Protein AF-0000000086145161 (afdb_homodimer)

pLDDT: mean 95.71, std 7.66, range [30.25, 98.94]

Sequence (770 aa):
MSITPFRPHIDIRSTERLHAKLKDIRVPTNEILPSADKAYGVPHKWASELFNYWQNTYSWPAAEGRINQFEHFTADIEQINLHFVHQKAHHAPGNAKAILLIHGWPGSFYEFSDVIKPLTEGEGQKFHCVVPSLPGFCFSSAPPRKGWTVKDTARVLDELMQRLGYTEYAVQAGDWGAMVARELGATFAGRCKVMHLNWCPGALPEGVQDVTERERWCEERKGIWRTEHVGYAVLMRTRPQSVSWMLEDNPVGLMTFIGEKYEEASNPAVHYTPHWMDHVLTTVCLYFHTRSIGTSALLYYENPRHDQFAAYCGAPENAIKCPFGYTSMQYDTSPNSKRAAGTTGNLVWYKERDDAGHFACLEAPHGIVEDVREVVAKFWSGNSSMSITPFRPHIDIRSTERLHAKLKDIRVPTNEILPSADKAYGVPHKWASELFNYWQNTYSWPAAEGRINQFEHFTADIEQINLHFVHQKAHHAPGNAKAILLIHGWPGSFYEFSDVIKPLTEGEGQKFHCVVPSLPGFCFSSAPPRKGWTVKDTARVLDELMQRLGYTEYAVQAGDWGAMVARELGATFAGRCKVMHLNWCPGALPEGVQDVTERERWCEERKGIWRTEHVGYAVLMRTRPQSVSWMLEDNPVGLMTFIGEKYEEASNPAVHYTPHWMDHVLTTVCLYFHTRSIGTSALLYYENPRHDQFAAYCGAPENAIKCPFGYTSMQYDTSPNSKRAAGTTGNLVWYKERDDAGHFACLEAPHGIVEDVREVVAKFWSGNSS

Secondary structure (DSSP, 8-state):
--EEEE-----HHHHHHHHHHHHH-----S-SSTT-TTTTSS-HHHHHHHHHHHHHT--HHHHHHHHTTS-EEEEEETTEEEEEEEE---S-SS-PEEEEEE--SS--GGGGTTTHHHHHHSSSS-EEEEEEPPTTSTTSPPPSSTT--HHHHHHHHHHHHHHTT-SSEEEEE-HHHHHHHHHHHHH-TTTEEEEEES-----PPTT-----HHHHHHHHHHHHHHHHS-HHHHHHHH-HHHHHHHHTT-HHHHHHHHHHHHHHTS-GGGTTSHHHHHHHHHHHHHHHHHT-HHHHTHHHHHS--GGGHHHHHHSGGG-EEEEEEEEEEEESSS---HHHHHTTEEEEEEEEEEEEES-HHHH-HHHHHHHHHHHHHHH------/--EEEE-----HHHHHHHHHHHHH-----S-SSTT-TTTTSS-HHHHHHHHHHHHHT--HHHHHHHHTTS-EEEEEETTEEEEEEEE---S-SS-PEEEEEE--SS--GGGGTTTHHHHHHSSSS-EEEEEEPPTTSTTSPPPSSTT--HHHHHHHHHHHHHHTT-SSEEEEE-HHHHHHHHHHHHH-TTTEEEEEES-----PPTT-----HHHHHHHHHHHHHHHHS-HHHHHHHH-HHHHHHHHTT-HHHHHHHHHHHHHHTS-GGGTTSHHHHHHHHHHHHHHHHHT-HHHHTHHHHHS--GGGHHHHHHSGGG-EEEEEEEEEEEESSS---HHHHHTTEEEEEEEEEEEEES-HHHH-HHHHHHHHHHHHHHH------

Organism: NCBI:txid717836

Structure (mmCIF, N/CA/C/O backbone):
data_AF-0000000086145161-model_v1
#
loop_
_entity.id
_entity.type
_entity.pdbx_description
1 polymer 'Epoxide hydrolase N-terminal domain-containing protein'
#
loop_
_atom_site.group_PDB
_atom_site.id
_atom_site.type_symbol
_atom_site.label_atom_id
_atom_site.label_alt_id
_atom_site.label_comp_id
_atom_site.label_asym_id
_atom_site.label_entity_id
_atom_site.label_seq_id
_atom_site.pdbx_PDB_ins_code
_atom_site.Cartn_x
_atom_site.Cartn_y
_atom_site.Cartn_z
_atom_site.occupancy
_atom_site.B_iso_or_equiv
_atom_site.auth_seq_id
_atom_site.auth_comp_id
_atom_site.auth_asym_id
_atom_site.auth_atom_id
_atom_site.pdbx_PDB_model_num
ATOM 1 N N . MET A 1 1 ? 2.93 32.5 -12.664 1 66.31 1 MET A N 1
ATOM 2 C CA . MET A 1 1 ? 2.311 31.5 -11.805 1 66.31 1 MET A CA 1
ATOM 3 C C . MET A 1 1 ? 1.014 32.031 -11.195 1 66.31 1 MET A C 1
ATOM 5 O O . MET A 1 1 ? 0.971 33.156 -10.688 1 66.31 1 MET A O 1
ATOM 9 N N . SER A 1 2 ? -0.064 31.422 -11.555 1 86.94 2 SER A N 1
ATOM 10 C CA . SER A 1 2 ? -1.343 31.875 -11.016 1 86.94 2 SER A CA 1
ATOM 11 C C . SER A 1 2 ? -1.68 31.156 -9.711 1 86.94 2 SER A C 1
ATOM 13 O O . SER A 1 2 ? -1.503 29.953 -9.602 1 86.94 2 SER A O 1
ATOM 15 N N . ILE A 1 3 ? -1.778 31.859 -8.602 1 94.56 3 ILE A N 1
ATOM 16 C CA . ILE A 1 3 ? -2.299 31.406 -7.32 1 94.56 3 ILE A CA 1
ATOM 17 C C . ILE A 1 3 ? -3.799 31.672 -7.246 1 94.56 3 ILE A C 1
ATOM 19 O O . ILE A 1 3 ? -4.238 32.812 -7.426 1 94.56 3 ILE A O 1
ATOM 23 N N . THR A 1 4 ? -4.484 30.609 -7.043 1 96.81 4 THR A N 1
ATOM 24 C CA . THR A 1 4 ? -5.938 30.719 -7.074 1 96.81 4 THR A CA 1
ATOM 25 C C . THR A 1 4 ? -6.547 30.203 -5.77 1 96.81 4 THR A C 1
ATOM 27 O O . THR A 1 4 ? -6.18 29.141 -5.281 1 96.81 4 THR A O 1
ATOM 30 N N . PRO A 1 5 ? -7.473 31.062 -5.145 1 97.62 5 PRO A N 1
ATOM 31 C CA . PRO A 1 5 ? -8.18 30.516 -3.982 1 97.62 5 PRO A CA 1
ATOM 32 C C . PRO A 1 5 ? -8.883 29.203 -4.277 1 97.62 5 PRO A C 1
ATOM 34 O O . PRO A 1 5 ? -9.391 29 -5.383 1 97.62 5 PRO A O 1
ATOM 37 N N . PHE A 1 6 ? -8.852 28.297 -3.35 1 97.81 6 PHE A N 1
ATOM 38 C CA . PHE A 1 6 ? -9.414 26.953 -3.451 1 97.81 6 PHE A CA 1
ATOM 39 C C . PHE A 1 6 ? -10.258 26.625 -2.227 1 97.81 6 PHE A C 1
ATOM 41 O O . PHE A 1 6 ? -9.883 26.953 -1.1 1 97.81 6 PHE A O 1
ATOM 48 N N . ARG A 1 7 ? -11.438 26.125 -2.406 1 97.56 7 ARG A N 1
ATOM 49 C CA . ARG A 1 7 ? -12.273 25.672 -1.301 1 97.56 7 ARG A CA 1
ATOM 50 C C . ARG A 1 7 ? -12.531 24.172 -1.399 1 97.56 7 ARG A C 1
ATOM 52 O O . ARG A 1 7 ? -13.32 23.719 -2.236 1 97.56 7 ARG A O 1
ATOM 59 N N . PRO A 1 8 ? -11.852 23.375 -0.554 1 97.56 8 PRO A N 1
ATOM 60 C CA . PRO A 1 8 ? -12.148 21.938 -0.52 1 97.56 8 PRO A CA 1
ATOM 61 C C . PRO A 1 8 ? -13.633 21.641 -0.317 1 97.56 8 PRO A C 1
ATOM 63 O O . PRO A 1 8 ? -14.258 22.188 0.589 1 97.56 8 PRO A O 1
ATOM 66 N N . HIS A 1 9 ? -14.188 20.844 -1.168 1 97.62 9 HIS A N 1
ATOM 67 C CA . HIS A 1 9 ? -15.594 20.453 -1.11 1 97.62 9 HIS A CA 1
ATOM 68 C C . HIS A 1 9 ? -15.805 19.062 -1.7 1 97.62 9 HIS A C 1
ATOM 70 O O . HIS A 1 9 ? -15.32 18.766 -2.795 1 97.62 9 HIS A O 1
ATOM 76 N N . ILE A 1 10 ? -16.453 18.234 -0.963 1 97.5 10 ILE A N 1
ATOM 77 C CA . ILE A 1 10 ? -16.844 16.906 -1.423 1 97.5 10 ILE A CA 1
ATOM 78 C C . ILE A 1 10 ? -18.359 16.844 -1.59 1 97.5 10 ILE A C 1
ATOM 80 O O . ILE A 1 10 ? -19.109 17.172 -0.667 1 97.5 10 ILE A O 1
ATOM 84 N N . ASP A 1 11 ? -18.75 16.375 -2.752 1 95.94 11 ASP A N 1
ATOM 85 C CA . ASP A 1 11 ? -20.172 16.219 -3.031 1 95.94 11 ASP A CA 1
ATOM 86 C C . ASP A 1 11 ? -20.828 15.266 -2.039 1 95.94 11 ASP A C 1
ATOM 88 O O . ASP A 1 11 ? -20.25 14.227 -1.703 1 95.94 11 ASP A O 1
ATOM 92 N N . ILE A 1 12 ? -22.047 15.602 -1.555 1 94.38 12 ILE A N 1
ATOM 93 C CA . ILE A 1 12 ? -22.781 14.812 -0.577 1 94.38 12 ILE A CA 1
ATOM 94 C C . ILE A 1 12 ? -23.016 13.398 -1.122 1 94.38 12 ILE A C 1
ATOM 96 O O . ILE A 1 12 ? -23.062 12.43 -0.36 1 94.38 12 ILE A O 1
ATOM 100 N N . ARG A 1 13 ? -23.234 13.297 -2.404 1 95.19 13 ARG A N 1
ATOM 101 C CA . ARG A 1 13 ? -23.469 11.984 -2.998 1 95.19 13 ARG A CA 1
ATOM 102 C C . ARG A 1 13 ? -22.25 11.07 -2.818 1 95.19 13 ARG A C 1
ATOM 104 O O . ARG A 1 13 ? -22.391 9.852 -2.705 1 95.19 13 ARG A O 1
ATOM 111 N N . SER A 1 14 ? -21 11.617 -2.887 1 94.94 14 SER A N 1
ATOM 112 C CA . SER A 1 14 ? -19.781 10.852 -2.643 1 94.94 14 SER A CA 1
ATOM 113 C C . SER A 1 14 ? -19.719 10.375 -1.195 1 94.94 14 SER A C 1
ATOM 115 O O . SER A 1 14 ? -19.328 9.234 -0.93 1 94.94 14 SER A O 1
ATOM 117 N N . THR A 1 15 ? -20.141 11.227 -0.275 1 96 15 THR A N 1
ATOM 118 C CA . THR A 1 15 ? -20.156 10.852 1.134 1 96 15 THR A CA 1
ATOM 119 C C . THR A 1 15 ? -21.219 9.789 1.404 1 96 15 THR A C 1
ATOM 121 O O . THR A 1 15 ? -20.984 8.867 2.189 1 96 15 THR A O 1
ATOM 124 N N . GLU A 1 16 ? -22.328 9.922 0.753 1 95.81 16 GLU A N 1
ATOM 125 C CA . GLU A 1 16 ? -23.375 8.922 0.892 1 95.81 16 GLU A CA 1
ATOM 126 C C . GLU A 1 16 ? -22.938 7.566 0.345 1 95.81 16 GLU A C 1
ATOM 128 O O . GLU A 1 16 ? -23.219 6.523 0.937 1 95.81 16 GLU A O 1
ATOM 133 N N . ARG A 1 17 ? -22.25 7.613 -0.678 1 95.94 17 ARG A N 1
ATOM 134 C CA . ARG A 1 17 ? -21.719 6.387 -1.255 1 95.94 17 ARG A CA 1
ATOM 135 C C . ARG A 1 17 ? -20.703 5.734 -0.316 1 95.94 17 ARG A C 1
ATOM 137 O O . ARG A 1 17 ? -20.703 4.516 -0.147 1 95.94 17 ARG A O 1
ATOM 144 N N . LEU A 1 18 ? -19.859 6.562 0.207 1 97.44 18 LEU A N 1
ATOM 145 C CA . LEU A 1 18 ? -18.906 6.062 1.196 1 97.44 18 LEU A CA 1
ATOM 146 C C . LEU A 1 18 ? -19.625 5.367 2.344 1 97.44 18 LEU A C 1
ATOM 148 O O . LEU A 1 18 ? -19.266 4.258 2.734 1 97.44 18 LEU A O 1
ATOM 152 N N . HIS A 1 19 ? -20.703 5.934 2.828 1 96.69 19 HIS A N 1
ATOM 153 C CA . HIS A 1 19 ? -21.453 5.355 3.93 1 96.69 19 HIS A CA 1
ATOM 154 C C . HIS A 1 19 ? -22.141 4.062 3.504 1 96.69 19 HIS A C 1
ATOM 156 O O . HIS A 1 19 ? -22.219 3.109 4.285 1 96.69 19 HIS A O 1
ATOM 162 N N . ALA A 1 20 ? -22.656 4.055 2.346 1 96.56 20 ALA A N 1
ATOM 163 C CA . ALA A 1 20 ? -23.281 2.838 1.832 1 96.56 20 ALA A CA 1
ATOM 164 C C . ALA A 1 20 ? -22.266 1.697 1.75 1 96.56 20 ALA A C 1
ATOM 166 O O . ALA A 1 20 ? -22.594 0.552 2.078 1 96.56 20 ALA A O 1
ATOM 167 N N . LYS A 1 21 ? -21.062 2.006 1.347 1 97.31 21 LYS A N 1
ATOM 168 C CA . LYS A 1 21 ? -20.016 0.999 1.273 1 97.31 21 LYS A CA 1
ATOM 169 C C . LYS A 1 21 ? -19.641 0.486 2.662 1 97.31 21 LYS A C 1
ATOM 171 O O . LYS A 1 21 ? -19.438 -0.714 2.854 1 97.31 21 LYS A O 1
ATOM 176 N N . LEU A 1 22 ? -19.594 1.382 3.637 1 97.94 22 LEU A N 1
ATOM 177 C CA . LEU A 1 22 ? -19.266 0.988 5.004 1 97.94 22 LEU A CA 1
ATOM 178 C C . LEU A 1 22 ? -20.359 0.089 5.586 1 97.94 22 LEU A C 1
ATOM 180 O O . LEU A 1 22 ? -20.062 -0.828 6.355 1 97.94 22 LEU A O 1
ATOM 184 N N . LYS A 1 23 ? -21.547 0.318 5.172 1 96.19 23 LYS A N 1
ATOM 185 C CA . LYS A 1 23 ? -22.656 -0.485 5.676 1 96.19 23 LYS A CA 1
ATOM 186 C C . LYS A 1 23 ? -22.672 -1.871 5.039 1 96.19 23 LYS A C 1
ATOM 188 O O . LYS A 1 23 ? -23.062 -2.852 5.68 1 96.19 23 LYS A O 1
ATOM 193 N N . ASP A 1 24 ? -22.203 -1.903 3.895 1 95.56 24 ASP A N 1
ATOM 194 C CA . ASP A 1 24 ? -22.297 -3.141 3.125 1 95.56 24 ASP A CA 1
ATOM 195 C C . ASP A 1 24 ? -21.125 -4.062 3.424 1 95.56 24 ASP A C 1
ATOM 197 O O . ASP A 1 24 ? -21.25 -5.289 3.354 1 95.56 24 ASP A O 1
ATOM 201 N N . ILE A 1 25 ? -20.016 -3.562 3.77 1 97.12 25 ILE A N 1
ATOM 202 C CA . ILE A 1 25 ? -18.781 -4.34 3.822 1 97.12 25 ILE A CA 1
ATOM 203 C C . ILE A 1 25 ? -18.844 -5.332 4.984 1 97.12 25 ILE A C 1
ATOM 205 O O . ILE A 1 25 ? -19.344 -5 6.062 1 97.12 25 ILE A O 1
ATOM 209 N N . ARG A 1 26 ? -18.344 -6.535 4.75 1 96.62 26 ARG A N 1
ATOM 210 C CA . ARG A 1 26 ? -18.125 -7.539 5.789 1 96.62 26 ARG A CA 1
ATOM 211 C C . ARG A 1 26 ? -16.688 -7.523 6.27 1 96.62 26 ARG A C 1
ATOM 213 O O . ARG A 1 26 ? -15.773 -7.914 5.535 1 96.62 26 ARG A O 1
ATOM 220 N N . VAL A 1 27 ? -16.5 -7.094 7.488 1 96.75 27 VAL A N 1
ATOM 221 C CA . VAL A 1 27 ? -15.156 -7 8.039 1 96.75 27 VAL A CA 1
ATOM 222 C C . VAL A 1 27 ? -14.836 -8.266 8.828 1 96.75 27 VAL A C 1
ATOM 224 O O . VAL A 1 27 ? -15.742 -9 9.234 1 96.75 27 VAL A O 1
ATOM 227 N N . PRO A 1 28 ? -13.484 -8.594 8.984 1 95.25 28 PRO A N 1
ATOM 228 C CA . PRO A 1 28 ? -13.125 -9.711 9.859 1 95.25 28 PRO A CA 1
ATOM 229 C C . PRO A 1 28 ? -13.719 -9.578 11.258 1 95.25 28 PRO A C 1
ATOM 231 O O . PRO A 1 28 ? -13.766 -8.484 11.812 1 95.25 28 PRO A O 1
ATOM 234 N N . THR A 1 29 ? -14.141 -10.719 11.781 1 92.62 29 THR A N 1
ATOM 235 C CA . THR A 1 29 ? -14.82 -10.672 13.07 1 92.62 29 THR A CA 1
ATOM 236 C C . THR A 1 29 ? -13.898 -11.141 14.195 1 92.62 29 THR A C 1
ATOM 238 O O . THR A 1 29 ? -14.211 -10.969 15.375 1 92.62 29 THR A O 1
ATOM 241 N N . ASN A 1 30 ? -12.805 -11.727 13.836 1 91.5 30 ASN A N 1
ATOM 242 C CA . ASN A 1 30 ? -11.844 -12.242 14.797 1 91.5 30 ASN A CA 1
ATOM 243 C C . ASN A 1 30 ? -10.406 -12.117 14.289 1 91.5 30 ASN A C 1
ATOM 245 O O . ASN A 1 30 ? -10.188 -11.828 13.109 1 91.5 30 ASN A O 1
ATOM 249 N N . GLU A 1 31 ? -9.508 -12.211 15.289 1 93.25 31 GLU A N 1
ATOM 250 C CA . GLU A 1 31 ? -8.109 -12.391 14.898 1 93.25 31 GLU A CA 1
ATOM 251 C C . GLU A 1 31 ? -7.934 -13.617 14.008 1 93.25 31 GLU A C 1
ATOM 253 O O . GLU A 1 31 ? -8.664 -14.594 14.141 1 93.25 31 GLU A O 1
ATOM 258 N N . ILE A 1 32 ? -6.988 -13.547 13.055 1 91.5 32 ILE A N 1
ATOM 259 C CA . ILE A 1 32 ? -6.711 -14.688 12.18 1 91.5 32 ILE A CA 1
ATOM 260 C C . ILE A 1 32 ? -6.367 -15.914 13.023 1 91.5 32 ILE A C 1
ATOM 262 O O . ILE A 1 32 ? -6.812 -17.031 12.719 1 91.5 32 ILE A O 1
ATOM 266 N N . LEU A 1 33 ? -5.473 -15.727 14.047 1 90.19 33 LEU A N 1
ATOM 267 C CA . LEU A 1 33 ? -5.172 -16.703 15.086 1 90.19 33 LEU A CA 1
ATOM 268 C C . LEU A 1 33 ? -5.336 -16.094 16.469 1 90.19 33 LEU A C 1
ATOM 270 O O . LEU A 1 33 ? -4.992 -14.922 16.688 1 90.19 33 LEU A O 1
ATOM 274 N N . PRO A 1 34 ? -5.859 -16.812 17.391 1 81.69 34 PRO A N 1
ATOM 275 C CA . PRO A 1 34 ? -6.113 -16.281 18.734 1 81.69 34 PRO A CA 1
ATOM 276 C C . PRO A 1 34 ? -4.863 -15.68 19.375 1 81.69 34 PRO A C 1
ATOM 278 O O . PRO A 1 34 ? -4.961 -14.711 20.141 1 81.69 34 PRO A O 1
ATOM 281 N N . SER A 1 35 ? -3.682 -16.188 19.062 1 76.19 35 SER A N 1
ATOM 282 C CA . SER A 1 35 ? -2.445 -15.727 19.688 1 76.19 35 SER A CA 1
ATOM 283 C C . SER A 1 35 ? -1.814 -14.586 18.891 1 76.19 35 SER A C 1
ATOM 285 O O . SER A 1 35 ? -0.712 -14.133 19.219 1 76.19 35 SER A O 1
ATOM 287 N N . ALA A 1 36 ? -2.369 -14.039 17.781 1 75.31 36 ALA A N 1
ATOM 288 C CA . ALA A 1 36 ? -1.767 -13.125 16.812 1 75.31 36 ALA A CA 1
ATOM 289 C C . ALA A 1 36 ? -1.536 -11.742 17.422 1 75.31 36 ALA A C 1
ATOM 291 O O . ALA A 1 36 ? -0.517 -11.102 17.172 1 75.31 36 ALA A O 1
ATOM 292 N N . ASP A 1 37 ? -2.137 -11.336 18.406 1 72.69 37 ASP A N 1
ATOM 293 C CA . ASP A 1 37 ? -2.061 -9.984 18.953 1 72.69 37 ASP A CA 1
ATOM 294 C C . ASP A 1 37 ? -1.531 -9 17.906 1 72.69 37 ASP A C 1
ATOM 296 O O . ASP A 1 37 ? -2.078 -8.891 16.812 1 72.69 37 ASP A O 1
ATOM 300 N N . LYS A 1 38 ? -0.428 -8.195 18.078 1 83.25 38 LYS A N 1
ATOM 301 C CA . LYS A 1 38 ? 0.096 -7.176 17.172 1 83.25 38 LYS A CA 1
ATOM 302 C C . LYS A 1 38 ? 1.062 -7.785 16.156 1 83.25 38 LYS A C 1
ATOM 304 O O . LYS A 1 38 ? 1.453 -7.125 15.188 1 83.25 38 LYS A O 1
ATOM 309 N N . ALA A 1 39 ? 1.251 -9.031 16.25 1 86.12 39 ALA A N 1
ATOM 310 C CA . ALA A 1 39 ? 2.279 -9.664 15.43 1 86.12 39 ALA A CA 1
ATOM 311 C C . ALA A 1 39 ? 1.821 -9.781 13.984 1 86.12 39 ALA A C 1
ATOM 313 O O . ALA A 1 39 ? 2.623 -9.641 13.055 1 86.12 39 ALA A O 1
ATOM 314 N N . TYR A 1 40 ? 0.536 -9.945 13.695 1 91.94 40 TYR A N 1
ATOM 315 C CA . TYR A 1 40 ? 0.04 -10.234 12.352 1 91.94 40 TYR A CA 1
ATOM 316 C C . TYR A 1 40 ? -0.473 -8.969 11.68 1 91.94 40 TYR A C 1
ATOM 318 O O . TYR A 1 40 ? -1.058 -9.031 10.594 1 91.94 40 TYR A O 1
ATOM 326 N N . GLY A 1 41 ? -0.246 -7.797 12.219 1 93.5 41 GLY A N 1
ATOM 327 C CA . GLY A 1 41 ? -0.757 -6.551 11.672 1 93.5 41 GLY A CA 1
ATOM 328 C C . GLY A 1 41 ? -1.721 -5.84 12.609 1 93.5 41 GLY A C 1
ATOM 329 O O . GLY A 1 41 ? -1.547 -5.871 13.828 1 93.5 41 GLY A O 1
ATOM 330 N N . VAL A 1 42 ? -2.732 -5.172 12.109 1 93.44 42 VAL A N 1
ATOM 331 C CA . VAL A 1 42 ? -3.65 -4.387 12.93 1 93.44 42 VAL A CA 1
ATOM 332 C C . VAL A 1 42 ? -4.391 -5.305 13.898 1 93.44 42 VAL A C 1
ATOM 334 O O . VAL A 1 42 ? -4.945 -6.328 13.492 1 93.44 42 VAL A O 1
ATOM 337 N N . PRO A 1 43 ? -4.379 -4.891 15.156 1 92.88 43 PRO A N 1
ATOM 338 C CA . PRO A 1 43 ? -5.23 -5.648 16.078 1 92.88 43 PRO A CA 1
ATOM 339 C C . PRO A 1 43 ? -6.711 -5.562 15.719 1 92.88 43 PRO A C 1
ATOM 341 O O . PRO A 1 43 ? -7.191 -4.496 15.312 1 92.88 43 PRO A O 1
ATOM 344 N N . HIS A 1 44 ? -7.332 -6.688 15.867 1 94 44 HIS A N 1
ATOM 345 C CA . HIS A 1 44 ? -8.758 -6.711 15.555 1 94 44 HIS A CA 1
ATOM 346 C C . HIS A 1 44 ? -9.523 -5.695 16.391 1 94 44 HIS A C 1
ATOM 348 O O . HIS A 1 44 ? -10.43 -5.031 15.883 1 94 44 HIS A O 1
ATOM 354 N N . LYS A 1 45 ? -9.203 -5.562 17.609 1 94 45 LYS A N 1
ATOM 355 C CA . LYS A 1 45 ? -9.891 -4.613 18.469 1 94 45 LYS A CA 1
ATOM 356 C C . LYS A 1 45 ? -9.766 -3.188 17.938 1 94 45 LYS A C 1
ATOM 358 O O . LYS A 1 45 ? -10.758 -2.465 17.844 1 94 45 LYS A O 1
ATOM 363 N N . TRP A 1 46 ? -8.57 -2.814 17.625 1 94.94 46 TRP A N 1
ATOM 364 C CA . TRP A 1 46 ? -8.344 -1.454 17.156 1 94.94 46 TRP A CA 1
ATOM 365 C C . TRP A 1 46 ? -9.109 -1.201 15.859 1 94.94 46 TRP A C 1
ATOM 367 O O . TRP A 1 46 ? -9.812 -0.196 15.727 1 94.94 46 TRP A O 1
ATOM 377 N N . ALA A 1 47 ? -8.977 -2.061 14.891 1 96.94 47 ALA A N 1
ATOM 378 C CA . ALA A 1 47 ? -9.641 -1.892 13.602 1 96.94 47 ALA A CA 1
ATOM 379 C C . ALA A 1 47 ? -11.156 -1.861 13.766 1 96.94 47 ALA A C 1
ATOM 381 O O . ALA A 1 47 ? -11.844 -1.054 13.133 1 96.94 47 ALA A O 1
ATOM 382 N N . SER A 1 48 ? -11.688 -2.715 14.664 1 97.25 48 SER A N 1
ATOM 383 C CA . SER A 1 48 ? -13.125 -2.766 14.898 1 97.25 48 SER A CA 1
ATOM 384 C C . SER A 1 48 ? -13.625 -1.479 15.547 1 97.25 48 SER A C 1
ATOM 386 O O . SER A 1 48 ? -14.688 -0.968 15.188 1 97.25 48 SER A O 1
ATOM 388 N N . GLU A 1 49 ? -12.875 -1.009 16.438 1 97.88 49 GLU A N 1
ATOM 389 C CA . GLU A 1 49 ? -13.266 0.226 17.109 1 97.88 49 GLU A CA 1
ATOM 390 C C . GLU A 1 49 ? -13.25 1.409 16.141 1 97.88 49 GLU A C 1
ATOM 392 O O . GLU A 1 49 ? -14.164 2.238 16.156 1 97.88 49 GLU A O 1
ATOM 397 N N . LEU A 1 50 ? -12.203 1.539 15.391 1 98.62 50 LEU A N 1
ATOM 398 C CA . LEU A 1 50 ? -12.133 2.621 14.414 1 98.62 50 LEU A CA 1
ATOM 399 C C . LEU A 1 50 ? -13.258 2.5 13.391 1 98.62 50 LEU A C 1
ATOM 401 O O . LEU A 1 50 ? -13.875 3.5 13.016 1 98.62 50 LEU A O 1
ATOM 405 N N . PHE A 1 51 ? -13.57 1.273 12.945 1 98.69 51 PHE A N 1
ATOM 406 C CA . PHE A 1 51 ? -14.641 1.014 11.992 1 98.69 51 PHE A CA 1
ATOM 407 C C . PHE A 1 51 ? -15.992 1.4 12.578 1 98.69 51 PHE A C 1
ATOM 409 O O . PHE A 1 51 ? -16.797 2.07 11.922 1 98.69 51 PHE A O 1
ATOM 416 N N . ASN A 1 52 ? -16.234 0.988 13.719 1 98.25 52 ASN A N 1
ATOM 417 C CA . ASN A 1 52 ? -17.484 1.337 14.391 1 98.25 52 ASN A CA 1
ATOM 418 C C . ASN A 1 52 ? -17.609 2.846 14.586 1 98.25 52 ASN A C 1
ATOM 420 O O . ASN A 1 52 ? -18.688 3.412 14.391 1 98.25 52 ASN A O 1
ATOM 424 N N . TYR A 1 53 ? -16.516 3.482 15.008 1 98.69 53 TYR A N 1
ATOM 425 C CA . TYR A 1 53 ? -16.484 4.934 15.148 1 98.69 53 TYR A CA 1
ATOM 426 C C . TYR A 1 53 ? -16.797 5.617 13.82 1 98.69 53 TYR A C 1
ATOM 428 O O . TYR A 1 53 ? -17.531 6.605 13.781 1 98.69 53 TYR A O 1
ATOM 436 N N . TRP A 1 54 ? -16.234 5.113 12.766 1 98.75 54 TRP A N 1
ATOM 437 C CA . TRP A 1 54 ? -16.484 5.668 11.43 1 98.75 54 TRP A CA 1
ATOM 438 C C . TRP A 1 54 ? -17.969 5.605 11.078 1 98.75 54 TRP A C 1
ATOM 440 O O . TRP A 1 54 ? -18.531 6.594 10.609 1 98.75 54 TRP A O 1
ATOM 450 N N . GLN A 1 55 ? -18.625 4.555 11.398 1 97.5 55 GLN A N 1
ATOM 451 C CA . GLN A 1 55 ? -20.016 4.316 11 1 97.5 55 GLN A CA 1
ATOM 452 C C . GLN A 1 55 ? -20.984 5.113 11.867 1 97.5 55 GLN A C 1
ATOM 454 O O . GLN A 1 55 ? -22.031 5.543 11.391 1 97.5 55 GLN A O 1
ATOM 459 N N . ASN A 1 56 ? -20.562 5.363 13.039 1 97.38 56 ASN A N 1
ATOM 460 C CA . ASN A 1 56 ? -21.609 5.781 13.969 1 97.38 56 ASN A CA 1
ATOM 461 C C . ASN A 1 56 ? -21.328 7.168 14.539 1 97.38 56 ASN A C 1
ATOM 463 O O . ASN A 1 56 ? -22.219 7.805 15.102 1 97.38 56 ASN A O 1
ATOM 467 N N . THR A 1 57 ? -20.141 7.605 14.484 1 98.38 57 THR A N 1
ATOM 468 C CA . THR A 1 57 ? -19.812 8.82 15.219 1 98.38 57 THR A CA 1
ATOM 469 C C . THR A 1 57 ? -19.141 9.844 14.305 1 98.38 57 THR A C 1
ATOM 471 O O . THR A 1 57 ? -19.5 11.023 14.32 1 98.38 57 THR A O 1
ATOM 474 N N . TYR A 1 58 ? -18.266 9.406 13.531 1 98.5 58 TYR A N 1
ATOM 475 C CA . TYR A 1 58 ? -17.5 10.281 12.648 1 98.5 58 TYR A CA 1
ATOM 476 C C . TYR A 1 58 ? -18.422 11.008 11.68 1 98.5 58 TYR A C 1
ATOM 478 O O . TYR A 1 58 ? -19.375 10.414 11.156 1 98.5 58 TYR A O 1
ATOM 486 N N . SER A 1 59 ? -18.047 12.289 11.383 1 97.56 59 SER A N 1
ATOM 487 C CA . SER A 1 59 ? -18.797 13.133 10.461 1 97.56 59 SER A CA 1
ATOM 488 C C . SER A 1 59 ? -17.875 13.828 9.469 1 97.56 59 SER A C 1
ATOM 490 O O . SER A 1 59 ? -17.094 14.703 9.844 1 97.56 59 SER A O 1
ATOM 492 N N . TRP A 1 60 ? -18.094 13.516 8.148 1 97.88 60 TRP A N 1
ATOM 493 C CA . TRP A 1 60 ? -17.312 14.219 7.133 1 97.88 60 TRP A CA 1
ATOM 494 C C . TRP A 1 60 ? -17.688 15.695 7.086 1 97.88 60 TRP A C 1
ATOM 496 O O . TRP A 1 60 ? -16.812 16.562 7.02 1 97.88 60 TRP A O 1
ATOM 506 N N . PRO A 1 61 ? -18.953 16.016 7.23 1 97 61 PRO A N 1
ATOM 507 C CA . PRO A 1 61 ? -19.281 17.438 7.219 1 97 61 PRO A CA 1
ATOM 508 C C . PRO A 1 61 ? -18.562 18.219 8.328 1 97 61 PRO A C 1
ATOM 510 O O . PRO A 1 61 ? -18.094 19.328 8.094 1 97 61 PRO A O 1
ATOM 513 N N . ALA A 1 62 ? -18.453 17.641 9.398 1 97.94 62 ALA A N 1
ATOM 514 C CA . ALA A 1 62 ? -17.719 18.297 10.469 1 97.94 62 ALA A CA 1
ATOM 515 C C . ALA A 1 62 ? -16.234 18.438 10.117 1 97.94 62 ALA A C 1
ATOM 517 O O . ALA A 1 62 ? -15.633 19.484 10.344 1 97.94 62 ALA A O 1
ATOM 518 N N . ALA A 1 63 ? -15.703 17.375 9.57 1 98.31 63 ALA A N 1
ATOM 519 C CA . ALA A 1 63 ? -14.305 17.406 9.148 1 98.31 63 ALA A CA 1
ATOM 520 C C . ALA A 1 63 ? -14.086 18.453 8.055 1 98.31 63 ALA A C 1
ATOM 522 O O . ALA A 1 63 ? -13.109 19.188 8.086 1 98.31 63 ALA A O 1
ATOM 523 N N . GLU A 1 64 ? -14.961 18.5 7.137 1 98.06 64 GLU A N 1
ATOM 524 C CA . GLU A 1 64 ? -14.883 19.484 6.066 1 98.06 64 GLU A CA 1
ATOM 525 C C . GLU A 1 64 ? -14.938 20.906 6.629 1 98.06 64 GLU A C 1
ATOM 527 O O . GLU A 1 64 ? -14.227 21.797 6.148 1 98.06 64 GLU A O 1
ATOM 532 N N . GLY A 1 65 ? -15.812 21.047 7.621 1 97.94 65 GLY A N 1
ATOM 533 C CA . GLY A 1 65 ? -15.844 22.344 8.297 1 97.94 65 GLY A CA 1
ATOM 534 C C . GLY A 1 65 ? -14.516 22.703 8.93 1 97.94 65 GLY A C 1
ATOM 535 O O . GLY A 1 65 ? -14.062 23.844 8.812 1 97.94 65 GLY A O 1
ATOM 536 N N . ARG A 1 66 ? -13.898 21.797 9.5 1 97.81 66 ARG A N 1
ATOM 537 C CA . ARG A 1 66 ? -12.602 22.047 10.117 1 97.81 66 ARG A CA 1
ATOM 538 C C . ARG A 1 66 ? -11.539 22.344 9.062 1 97.81 66 ARG A C 1
ATOM 540 O O . ARG A 1 66 ? -10.711 23.234 9.25 1 97.81 66 ARG A O 1
ATOM 547 N N . ILE A 1 67 ? -11.516 21.672 8.016 1 98.69 67 ILE A N 1
ATOM 548 C CA . ILE A 1 67 ? -10.578 21.875 6.918 1 98.69 67 ILE A CA 1
ATOM 549 C C . ILE A 1 67 ? -10.742 23.281 6.359 1 98.69 67 ILE A C 1
ATOM 551 O O . ILE A 1 67 ? -9.758 23.984 6.113 1 98.69 67 ILE A O 1
ATOM 555 N N . ASN A 1 68 ? -12.023 23.703 6.312 1 98.06 68 ASN A N 1
ATOM 556 C CA . ASN A 1 68 ? -12.336 24.969 5.645 1 98.06 68 ASN A CA 1
ATOM 557 C C . ASN A 1 68 ? -12.156 26.156 6.578 1 98.06 68 ASN A C 1
ATOM 559 O O . ASN A 1 68 ? -12.414 27.297 6.188 1 98.06 68 ASN A O 1
ATOM 563 N N . GLN A 1 69 ? -11.664 25.953 7.773 1 97.81 69 GLN A N 1
ATOM 564 C CA . GLN A 1 69 ? -11.297 27.078 8.641 1 97.81 69 GLN A CA 1
ATOM 565 C C . GLN A 1 69 ? -10.031 27.766 8.148 1 97.81 69 GLN A C 1
ATOM 567 O O . GLN A 1 69 ? -9.719 28.875 8.57 1 97.81 69 GLN A O 1
ATOM 572 N N . PHE A 1 70 ? -9.336 27.094 7.336 1 98.19 70 PHE A N 1
ATOM 573 C CA . PHE A 1 70 ? -8.086 27.625 6.805 1 98.19 70 PHE A CA 1
ATOM 574 C C . PHE A 1 70 ? -8.281 28.141 5.387 1 98.19 70 PHE A C 1
ATOM 576 O O . PHE A 1 70 ? -9.281 27.828 4.738 1 98.19 70 PHE A O 1
ATOM 583 N N . GLU A 1 71 ? -7.332 29 4.945 1 98.25 71 GLU A N 1
ATOM 584 C CA . GLU A 1 71 ? -7.352 29.531 3.588 1 98.25 71 GLU A CA 1
ATOM 585 C C . GLU A 1 71 ? -6.582 28.625 2.629 1 98.25 71 GLU A C 1
ATOM 587 O O . GLU A 1 71 ? -5.371 28.438 2.773 1 98.25 71 GLU A O 1
ATOM 592 N N . HIS A 1 72 ? -7.281 28.109 1.686 1 98.81 72 HIS A N 1
ATOM 593 C CA . HIS A 1 72 ? -6.711 27.172 0.727 1 98.81 72 HIS A CA 1
ATOM 594 C C . HIS A 1 72 ? -6.504 27.828 -0.633 1 98.81 72 HIS A C 1
ATOM 596 O O . HIS A 1 72 ? -7.301 28.672 -1.049 1 98.81 72 HIS A O 1
ATOM 602 N N . PHE A 1 73 ? -5.469 27.297 -1.36 1 98.88 73 PHE A N 1
ATOM 603 C CA . P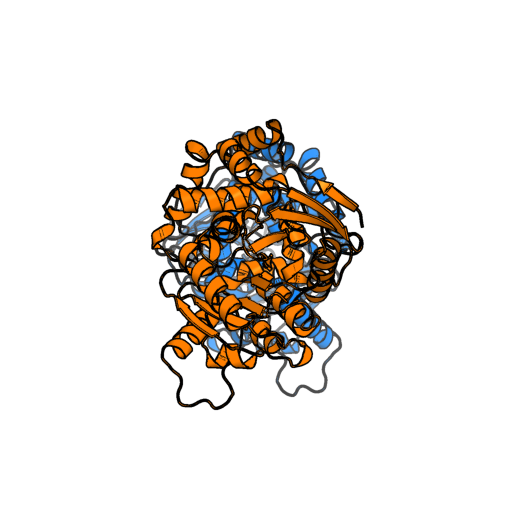HE A 1 73 ? -5.113 27.781 -2.689 1 98.88 73 PHE A CA 1
ATOM 604 C C . PHE A 1 73 ? -4.559 26.656 -3.549 1 98.88 73 PHE A C 1
ATOM 606 O O . PHE A 1 73 ? -4.242 25.578 -3.039 1 98.88 73 PHE A O 1
ATOM 613 N N . THR A 1 74 ? -4.516 26.891 -4.785 1 98.56 74 THR A N 1
ATOM 614 C CA . THR A 1 74 ? -3.744 26.078 -5.723 1 98.56 74 THR A CA 1
ATOM 615 C C . THR A 1 74 ? -2.816 26.969 -6.555 1 98.56 74 THR A C 1
ATOM 617 O O . THR A 1 74 ? -3.104 28.141 -6.777 1 98.56 74 THR A O 1
ATOM 620 N N . ALA A 1 75 ? -1.738 26.375 -6.98 1 98.25 75 ALA A N 1
ATOM 621 C CA . ALA A 1 75 ? -0.767 27.031 -7.852 1 98.25 75 ALA A CA 1
ATOM 622 C C . ALA A 1 75 ? -0.25 26.078 -8.922 1 98.25 75 ALA A C 1
ATOM 624 O O . ALA A 1 75 ? 0.001 24.906 -8.641 1 98.25 75 ALA A O 1
ATOM 625 N N . ASP A 1 76 ? -0.183 26.609 -10.102 1 97.31 76 ASP A N 1
ATOM 626 C CA . ASP A 1 76 ? 0.441 25.844 -11.18 1 97.31 76 ASP A CA 1
ATOM 627 C C . ASP A 1 76 ? 1.944 26.109 -11.234 1 97.31 76 ASP A C 1
ATOM 629 O O . ASP A 1 76 ? 2.373 27.219 -11.555 1 97.31 76 ASP A O 1
ATOM 633 N N . ILE A 1 77 ? 2.742 25.109 -10.852 1 97.12 77 ILE A N 1
ATOM 634 C CA . ILE A 1 77 ? 4.199 25.203 -10.844 1 97.12 77 ILE A CA 1
ATOM 635 C C . ILE A 1 77 ? 4.801 23.984 -11.523 1 97.12 77 ILE A C 1
ATOM 637 O O . ILE A 1 77 ? 4.582 22.859 -11.086 1 97.12 77 ILE A O 1
ATOM 641 N N . GLU A 1 78 ? 5.535 24.078 -12.641 1 94.94 78 GLU A N 1
ATOM 642 C CA . GLU A 1 78 ? 6.215 23.016 -13.367 1 94.94 78 GLU A CA 1
ATOM 643 C C . GLU A 1 78 ? 5.25 21.875 -13.719 1 94.94 78 GLU A C 1
ATOM 645 O O . GLU A 1 78 ? 5.551 20.703 -13.492 1 94.94 78 GLU A O 1
ATOM 650 N N . GLN A 1 79 ? 4.133 22.156 -14.102 1 94.88 79 GLN A N 1
ATOM 651 C CA . GLN A 1 79 ? 3.125 21.234 -14.609 1 94.88 79 GLN A CA 1
ATOM 652 C C . GLN A 1 79 ? 2.479 20.453 -13.477 1 94.88 79 GLN A C 1
ATOM 654 O O . GLN A 1 79 ? 1.911 19.375 -13.703 1 94.88 79 GLN A O 1
ATOM 659 N N . ILE A 1 80 ? 2.631 20.953 -12.258 1 96.62 80 ILE A N 1
ATOM 660 C CA . ILE A 1 80 ? 1.894 20.438 -11.109 1 96.62 80 ILE A CA 1
ATOM 661 C C . ILE A 1 80 ? 0.849 21.469 -10.672 1 96.62 80 ILE A C 1
ATOM 663 O O . ILE A 1 80 ? 1.143 22.656 -10.57 1 96.62 80 ILE A O 1
ATOM 667 N N . ASN A 1 81 ? -0.385 20.984 -10.602 1 97.62 81 ASN A N 1
ATOM 668 C CA . ASN A 1 81 ? -1.357 21.75 -9.828 1 97.62 81 ASN A CA 1
ATOM 669 C C . ASN A 1 81 ? -1.221 21.484 -8.328 1 97.62 81 ASN A C 1
ATOM 671 O O . ASN A 1 81 ? -1.662 20.438 -7.84 1 97.62 81 ASN A O 1
ATOM 675 N N . LEU A 1 82 ? -0.627 22.438 -7.609 1 98.69 82 LEU A N 1
ATOM 676 C CA . LEU A 1 82 ? -0.244 22.234 -6.215 1 98.69 82 LEU A CA 1
ATOM 677 C C . LEU A 1 82 ? -1.256 22.891 -5.277 1 98.69 82 LEU A C 1
ATOM 679 O O . LEU A 1 82 ? -1.472 24.094 -5.332 1 98.69 82 LEU A O 1
ATOM 683 N N . HIS A 1 83 ? -1.869 22.047 -4.539 1 98.81 83 HIS A N 1
ATOM 684 C CA . HIS A 1 83 ? -2.707 22.531 -3.449 1 98.81 83 HIS A CA 1
ATOM 685 C C . HIS A 1 83 ? -1.864 22.922 -2.24 1 98.81 83 HIS A C 1
ATOM 687 O O . HIS A 1 83 ? -0.881 22.25 -1.92 1 98.81 83 HIS A O 1
ATOM 693 N N . PHE A 1 84 ? -2.291 24.062 -1.512 1 98.88 84 PHE A N 1
ATOM 694 C CA . PHE A 1 84 ? -1.667 24.406 -0.238 1 98.88 84 PHE A CA 1
ATOM 695 C C . PHE A 1 84 ? -2.592 25.281 0.603 1 98.88 84 PHE A C 1
ATOM 697 O O . PHE A 1 84 ? -3.482 25.938 0.068 1 98.88 84 PHE A O 1
ATOM 704 N N . VAL A 1 85 ? -2.398 25.156 1.872 1 98.88 85 VAL A N 1
ATOM 705 C CA . VAL A 1 85 ? -2.938 26.125 2.824 1 98.88 85 VAL A CA 1
ATOM 706 C C . VAL A 1 85 ? -1.961 27.281 2.994 1 98.88 85 VAL A C 1
ATOM 708 O O . VAL A 1 85 ? -0.75 27.078 3.088 1 98.88 85 VAL A O 1
ATOM 711 N N . HIS A 1 86 ? -2.49 28.516 2.982 1 98.5 86 HIS A N 1
ATOM 712 C CA . HIS A 1 86 ? -1.745 29.719 3.307 1 98.5 86 HIS A CA 1
ATOM 713 C C . HIS A 1 86 ? -2.467 30.547 4.367 1 98.5 86 HIS A C 1
ATOM 715 O O . HIS A 1 86 ? -3.359 31.344 4.047 1 98.5 86 HIS A O 1
ATOM 721 N N . GLN A 1 87 ? -2 30.328 5.543 1 97.81 87 GLN A N 1
ATOM 722 C CA . GLN A 1 87 ? -2.582 31.047 6.676 1 97.81 87 GLN A CA 1
ATOM 723 C C . GLN A 1 87 ? -1.635 32.125 7.191 1 97.81 87 GLN A C 1
ATOM 725 O O . GLN A 1 87 ? -0.609 31.828 7.801 1 97.81 87 GLN A O 1
ATOM 730 N N . LYS A 1 88 ? -2.01 33.375 7.047 1 95.88 88 LYS A N 1
ATOM 731 C CA . LYS A 1 88 ? -1.161 34.5 7.434 1 95.88 88 LYS A CA 1
ATOM 732 C C . LYS A 1 88 ? -1.396 34.906 8.891 1 95.88 88 LYS A C 1
ATOM 734 O O . LYS A 1 88 ? -2.508 34.75 9.406 1 95.88 88 LYS A O 1
ATOM 739 N N . ALA A 1 89 ? -0.239 35.375 9.453 1 94.56 89 ALA A N 1
ATOM 740 C CA . ALA A 1 89 ? -0.348 36 10.766 1 94.56 89 ALA A CA 1
ATOM 741 C C . ALA A 1 89 ? -0.862 37.438 10.664 1 94.56 89 ALA A C 1
ATOM 743 O O . ALA A 1 89 ? -0.309 38.25 9.914 1 94.56 89 ALA A O 1
ATOM 744 N N . HIS A 1 90 ? -2.041 37.906 11.031 1 81.88 90 HIS A N 1
ATOM 745 C CA . HIS A 1 90 ? -2.621 39.219 10.859 1 81.88 90 HIS A CA 1
ATOM 746 C C . HIS A 1 90 ? -2.131 40.188 11.945 1 81.88 90 HIS A C 1
ATOM 748 O O . HIS A 1 90 ? -1.949 41.375 11.688 1 81.88 90 HIS A O 1
ATOM 754 N N . HIS A 1 91 ? -2.252 40 13.211 1 64.31 91 HIS A N 1
ATOM 755 C CA . HIS A 1 91 ? -2.025 41 14.25 1 64.31 91 HIS A CA 1
ATOM 756 C C . HIS A 1 91 ? -0.596 40.938 14.781 1 64.31 91 HIS A C 1
ATOM 758 O O . HIS A 1 91 ? -0.359 41.156 15.977 1 64.31 91 HIS A O 1
ATOM 764 N N . ALA A 1 92 ? 0.387 40.719 13.812 1 60.5 92 ALA A N 1
ATOM 765 C CA . ALA A 1 92 ? 1.709 40.5 14.398 1 60.5 92 ALA A CA 1
ATOM 766 C C . ALA A 1 92 ? 2.453 41.844 14.562 1 60.5 92 ALA A C 1
ATOM 768 O O . ALA A 1 92 ? 2.615 42.594 13.602 1 60.5 92 ALA A O 1
ATOM 769 N N . PRO A 1 93 ? 2.363 42.406 15.852 1 53.41 93 PRO A N 1
ATOM 770 C CA . PRO A 1 93 ? 3.178 43.625 15.969 1 53.41 93 PRO A CA 1
ATOM 771 C C . PRO A 1 93 ? 4.512 43.531 15.234 1 53.41 93 PRO A C 1
ATOM 773 O O . PRO A 1 93 ? 5.039 44.531 14.75 1 53.41 93 PRO A O 1
ATOM 776 N N . GLY A 1 94 ? 5.145 42.25 15.258 1 59.38 94 GLY A N 1
ATOM 777 C CA . GLY A 1 94 ? 6.426 42 14.633 1 59.38 94 GLY A CA 1
ATOM 778 C C . GLY A 1 94 ? 6.301 41.219 13.328 1 59.38 94 GLY A C 1
ATOM 779 O O . GLY A 1 94 ? 5.191 40.875 12.898 1 59.38 94 GLY A O 1
ATOM 780 N N . ASN A 1 95 ? 7.285 41.375 12.508 1 78.12 95 ASN A N 1
ATOM 781 C CA . ASN A 1 95 ? 7.305 40.75 11.188 1 78.12 95 ASN A CA 1
ATOM 782 C C . ASN A 1 95 ? 7.18 39.219 11.281 1 78.12 95 ASN A C 1
ATOM 784 O O . ASN A 1 95 ? 8.102 38.562 11.742 1 78.12 95 ASN A O 1
ATOM 788 N N . ALA A 1 96 ? 6.082 38.75 11.188 1 92.69 96 ALA A N 1
ATOM 789 C CA . ALA A 1 96 ? 5.859 37.312 11.078 1 92.69 96 ALA A CA 1
ATOM 790 C C . ALA A 1 96 ? 6.785 36.688 10.031 1 92.69 96 ALA A C 1
ATOM 792 O O . ALA A 1 96 ? 7.074 37.312 9.008 1 92.69 96 ALA A O 1
ATOM 793 N N . LYS A 1 97 ? 7.273 35.594 10.43 1 95.25 97 LYS A N 1
ATOM 794 C CA . LYS A 1 97 ? 8.148 34.844 9.523 1 95.25 97 LYS A CA 1
ATOM 795 C C . LYS A 1 97 ? 7.371 33.781 8.766 1 95.25 97 LYS A C 1
ATOM 797 O O . LYS A 1 97 ? 6.383 33.25 9.273 1 95.25 97 LYS A O 1
ATOM 802 N N . ALA A 1 98 ? 7.812 33.562 7.57 1 97.56 98 ALA A N 1
ATOM 803 C CA . ALA A 1 98 ? 7.164 32.5 6.809 1 97.56 98 ALA A CA 1
ATOM 804 C C . ALA A 1 98 ? 7.699 31.141 7.207 1 97.56 98 ALA A C 1
ATOM 806 O O . ALA A 1 98 ? 8.898 30.984 7.434 1 97.56 98 ALA A O 1
ATOM 807 N N . ILE A 1 99 ? 6.781 30.172 7.301 1 98.56 99 ILE A N 1
ATOM 808 C CA . ILE A 1 99 ? 7.195 28.812 7.613 1 98.56 99 ILE A CA 1
ATOM 809 C C . ILE A 1 99 ? 6.461 27.828 6.703 1 98.56 99 ILE A C 1
ATOM 811 O O . ILE A 1 99 ? 5.254 27.938 6.5 1 98.56 99 ILE A O 1
ATOM 815 N N . LEU A 1 100 ? 7.234 26.984 6.129 1 98.88 100 LEU A N 1
ATOM 816 C CA . LEU A 1 100 ? 6.723 25.859 5.352 1 98.88 100 LEU A CA 1
ATOM 817 C C . LEU A 1 100 ? 6.559 24.625 6.223 1 98.88 100 LEU A C 1
ATOM 819 O O . LEU A 1 100 ? 7.484 24.234 6.934 1 98.88 100 LEU A O 1
ATOM 823 N N . LEU A 1 101 ? 5.305 24.031 6.277 1 98.94 101 LEU A N 1
ATOM 824 C CA . LEU A 1 101 ? 5.004 22.781 6.969 1 98.94 101 LEU A CA 1
ATOM 825 C C . LEU A 1 101 ? 4.762 21.656 5.969 1 98.94 101 LEU A C 1
ATOM 827 O O . LEU A 1 101 ? 3.797 21.688 5.203 1 98.94 101 LEU A O 1
ATOM 831 N N . ILE A 1 102 ? 5.582 20.578 5.984 1 98.94 102 ILE A N 1
ATOM 832 C CA . ILE A 1 102 ? 5.562 19.578 4.922 1 98.94 102 ILE A CA 1
ATOM 833 C C . ILE A 1 102 ? 5.27 18.203 5.516 1 98.94 102 ILE A C 1
ATOM 835 O O . ILE A 1 102 ? 6.016 17.719 6.371 1 98.94 102 ILE A O 1
ATOM 839 N N . HIS A 1 103 ? 4.211 17.562 5.008 1 98.88 103 HIS A N 1
ATOM 840 C CA . HIS A 1 103 ? 3.781 16.25 5.504 1 98.88 103 HIS A CA 1
ATOM 841 C C . HIS A 1 103 ? 4.473 15.125 4.75 1 98.88 103 HIS A C 1
ATOM 843 O O . HIS A 1 103 ? 5.199 15.367 3.785 1 98.88 103 HIS A O 1
ATOM 849 N N . GLY A 1 104 ? 4.328 13.906 5.277 1 98.56 104 GLY A N 1
ATOM 850 C CA . GLY A 1 104 ? 4.754 12.695 4.598 1 98.56 104 GLY A CA 1
ATOM 851 C C . GLY A 1 104 ? 3.625 11.703 4.383 1 98.56 104 GLY A C 1
ATOM 852 O O . GLY A 1 104 ? 2.479 12.102 4.168 1 98.56 104 GLY A O 1
ATOM 853 N N . TRP A 1 105 ? 3.926 10.508 4.23 1 98.62 105 TRP A N 1
ATOM 854 C CA . TRP A 1 105 ? 2.973 9.414 4.082 1 98.62 105 TRP A CA 1
ATOM 855 C C . TRP A 1 105 ? 2.867 8.602 5.371 1 98.62 105 TRP A C 1
ATOM 857 O O . TRP A 1 105 ? 3.875 8.352 6.035 1 98.62 105 TRP A O 1
ATOM 867 N N . PRO A 1 106 ? 1.698 8.242 5.762 1 98.5 106 PRO A N 1
ATOM 868 C CA . PRO A 1 106 ? 0.394 8.336 5.105 1 98.5 106 PRO A CA 1
ATOM 869 C C . PRO A 1 106 ? -0.394 9.578 5.535 1 98.5 106 PRO A C 1
ATOM 871 O O . PRO A 1 106 ? -1.628 9.555 5.547 1 98.5 106 PRO A O 1
ATOM 874 N N . GLY A 1 107 ? 0.307 10.648 5.93 1 98.5 107 GLY A N 1
ATOM 875 C CA . GLY A 1 107 ? -0.354 11.875 6.336 1 98.5 107 GLY A CA 1
ATOM 876 C C . GLY A 1 107 ? -0.838 12.703 5.16 1 98.5 107 GLY A C 1
ATOM 877 O O . GLY A 1 107 ? -1.004 12.188 4.055 1 98.5 107 GLY A O 1
ATOM 878 N N . SER A 1 108 ? -1.234 13.891 5.477 1 98.69 108 SER A N 1
ATOM 879 C CA . SER A 1 108 ? -1.69 14.945 4.578 1 98.69 108 SER A CA 1
ATOM 880 C C . SER A 1 108 ? -1.495 16.328 5.195 1 98.69 108 SER A C 1
ATOM 882 O O . SER A 1 108 ? -0.978 16.438 6.309 1 98.69 108 SER A O 1
ATOM 884 N N . PHE A 1 109 ? -1.923 17.328 4.359 1 98.88 109 PHE A N 1
ATOM 885 C CA . PHE A 1 109 ? -1.872 18.672 4.898 1 98.88 109 PHE A CA 1
ATOM 886 C C . PHE A 1 109 ? -2.633 18.766 6.215 1 98.88 109 PHE A C 1
ATOM 888 O O . PHE A 1 109 ? -2.324 19.609 7.059 1 98.88 109 PHE A O 1
ATOM 895 N N . TYR A 1 110 ? -3.561 17.875 6.461 1 98.81 110 TYR A N 1
ATOM 896 C CA . TYR A 1 110 ? -4.449 17.906 7.617 1 98.81 110 TYR A CA 1
ATOM 897 C C . TYR A 1 110 ? -3.693 17.594 8.898 1 98.81 110 TYR A C 1
ATOM 899 O O . TYR A 1 110 ? -4.176 17.891 10 1 98.81 110 TYR A O 1
ATOM 907 N N . GLU A 1 111 ? -2.518 17.031 8.727 1 98.62 111 GLU A N 1
ATOM 908 C CA . GLU A 1 111 ? -1.685 16.703 9.883 1 98.62 111 GLU A CA 1
ATOM 909 C C . GLU A 1 111 ? -1.354 17.953 10.695 1 98.62 111 GLU A C 1
ATOM 911 O O . GLU A 1 111 ? -1.095 17.875 11.898 1 98.62 111 GLU A O 1
ATOM 916 N N . PHE A 1 112 ? -1.407 19.125 10.102 1 98.75 112 PHE A N 1
ATOM 917 C CA . PHE A 1 112 ? -0.944 20.359 10.719 1 98.75 112 PHE A CA 1
ATOM 918 C C . PHE A 1 112 ? -2.117 21.172 11.25 1 98.75 112 PHE A C 1
ATOM 920 O O . PHE A 1 112 ? -1.947 22.312 11.672 1 98.75 112 PHE A O 1
ATOM 927 N N . SER A 1 113 ? -3.328 20.594 11.289 1 98.38 113 SER A N 1
ATOM 928 C CA . SER A 1 113 ? -4.543 21.312 11.641 1 98.38 113 SER A CA 1
ATOM 929 C C . SER A 1 113 ? -4.453 21.891 13.055 1 98.38 113 SER A C 1
ATOM 931 O O . SER A 1 113 ? -5.043 22.938 13.344 1 98.38 113 SER A O 1
ATOM 933 N N . ASP A 1 114 ? -3.652 21.25 13.852 1 98.12 114 ASP A N 1
ATOM 934 C CA . ASP A 1 114 ? -3.611 21.672 15.25 1 98.12 114 ASP A CA 1
ATOM 935 C C . ASP A 1 114 ? -2.436 22.625 15.5 1 98.12 114 ASP A C 1
ATOM 937 O O . ASP A 1 114 ? -2.311 23.188 16.594 1 98.12 114 ASP A O 1
ATOM 941 N N . VAL A 1 115 ? -1.569 22.844 14.578 1 98.62 115 VAL A N 1
ATOM 942 C CA . VAL A 1 115 ? -0.395 23.672 14.844 1 98.62 115 VAL A CA 1
ATOM 943 C C . VAL A 1 115 ? -0.505 25 14.086 1 98.62 115 VAL A C 1
ATOM 945 O O . VAL A 1 115 ? 0.16 25.969 14.422 1 98.62 115 VAL A O 1
ATOM 948 N N . ILE A 1 116 ? -1.396 25.094 13.086 1 98.38 116 ILE A N 1
ATOM 949 C CA . ILE A 1 116 ? -1.482 26.281 12.25 1 98.38 116 ILE A CA 1
ATOM 950 C C . ILE A 1 116 ? -1.938 27.469 13.086 1 98.38 116 ILE A C 1
ATOM 952 O O . ILE A 1 116 ? -1.281 28.516 13.102 1 98.38 116 ILE A O 1
ATOM 956 N N . LYS A 1 117 ? -2.967 27.344 13.844 1 96.88 117 LYS A N 1
ATOM 957 C CA . LYS A 1 117 ? -3.48 28.469 14.617 1 96.88 117 LYS A CA 1
ATOM 958 C C . LYS A 1 117 ? -2.51 28.875 15.727 1 96.88 117 LYS A C 1
ATOM 960 O O . LYS A 1 117 ? -2.178 30.047 15.875 1 96.88 117 LYS A O 1
ATOM 965 N N . PRO A 1 118 ? -2.047 27.906 16.422 1 97.44 118 PRO A N 1
ATOM 966 C CA . PRO A 1 118 ? -1.036 28.281 17.422 1 97.44 118 PRO A CA 1
ATOM 967 C C . PRO A 1 118 ? 0.159 29 16.797 1 97.44 118 PRO A C 1
ATOM 969 O O . PRO A 1 118 ? 0.722 29.906 17.406 1 97.44 118 PRO A O 1
ATOM 972 N N . LEU A 1 119 ? 0.571 28.688 15.648 1 97.5 119 LEU A N 1
ATOM 973 C CA . LEU A 1 119 ? 1.727 29.312 15.008 1 97.5 119 LEU A CA 1
ATOM 974 C C . LEU A 1 119 ? 1.374 30.688 14.461 1 97.5 119 LEU A C 1
ATOM 976 O O . LEU A 1 119 ? 2.227 31.578 14.406 1 97.5 119 LEU A O 1
ATOM 980 N N . THR A 1 120 ? 0.154 30.875 14.039 1 95.81 120 THR A N 1
ATOM 981 C CA . THR A 1 120 ? -0.226 32.125 13.398 1 95.81 120 THR A CA 1
ATOM 982 C C . THR A 1 120 ? -0.746 33.125 14.422 1 95.81 120 THR A C 1
ATOM 984 O O . THR A 1 120 ? -0.634 34.344 14.234 1 95.81 120 THR A O 1
ATOM 987 N N . GLU A 1 121 ? -1.268 32.656 15.57 1 92.31 121 GLU A N 1
ATOM 988 C CA . GLU A 1 121 ? -2.002 33.562 16.469 1 92.31 121 GLU A CA 1
ATOM 989 C C . GLU A 1 121 ? -1.475 33.438 17.906 1 92.31 121 GLU A C 1
ATOM 991 O O . GLU A 1 121 ? -1.771 34.312 18.734 1 92.31 121 GLU A O 1
ATOM 996 N N . GLY A 1 122 ? -0.781 32.469 18.156 1 88.44 122 GLY A N 1
ATOM 997 C CA . GLY A 1 122 ? -0.36 32.25 19.531 1 88.44 122 GLY A CA 1
ATOM 998 C C . GLY A 1 122 ? 0.663 33.25 20.016 1 88.44 122 GLY A C 1
ATOM 999 O O . GLY A 1 122 ? 0.981 34.219 19.312 1 88.44 122 GLY A O 1
ATOM 1000 N N . GLU A 1 123 ? 1.062 33 21.312 1 86.5 123 GLU A N 1
ATOM 1001 C CA . GLU A 1 123 ? 2.07 33.844 21.906 1 86.5 123 GLU A CA 1
ATOM 1002 C C . GLU A 1 123 ? 3.457 33.562 21.344 1 86.5 123 GLU A C 1
ATOM 1004 O O . GLU A 1 123 ? 3.725 32.469 20.891 1 86.5 123 GLU A O 1
ATOM 1009 N N . GLY A 1 124 ? 4.18 34.594 21.281 1 86.44 124 GLY A N 1
ATOM 1010 C CA . GLY A 1 124 ? 5.535 34.438 20.781 1 86.44 124 GLY A CA 1
ATOM 1011 C C . GLY A 1 124 ? 5.652 34.719 19.281 1 86.44 124 GLY A C 1
ATOM 1012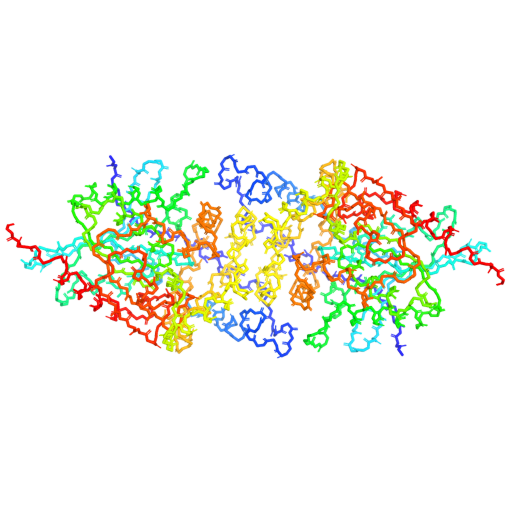 O O . GLY A 1 124 ? 4.812 35.406 18.719 1 86.44 124 GLY A O 1
ATOM 1013 N N . GLN A 1 125 ? 6.781 34.25 18.719 1 89.81 125 GLN A N 1
ATOM 1014 C CA . GLN A 1 125 ? 7.004 34.438 17.297 1 89.81 125 GLN A CA 1
ATOM 1015 C C . GLN A 1 125 ? 5.836 33.906 16.484 1 89.81 125 GLN A C 1
ATOM 1017 O O . GLN A 1 125 ? 5.434 32.75 16.656 1 89.81 125 GLN A O 1
ATOM 1022 N N . LYS A 1 126 ? 5.273 34.781 15.719 1 94.31 126 LYS A N 1
ATOM 1023 C CA . LYS A 1 126 ? 4.191 34.375 14.828 1 94.31 126 LYS A CA 1
ATOM 1024 C C . LYS A 1 126 ? 4.719 34.031 13.43 1 94.31 126 LYS A C 1
ATOM 1026 O O . LYS A 1 126 ? 5.777 34.531 13.031 1 94.31 126 LYS A O 1
ATOM 1031 N N . PHE A 1 127 ? 3.98 33.188 12.727 1 96.88 127 PHE A N 1
ATOM 1032 C CA . PHE A 1 127 ? 4.426 32.719 11.422 1 96.88 127 PHE A CA 1
ATOM 1033 C C . PHE A 1 127 ? 3.305 32.812 10.398 1 96.88 127 PHE A C 1
ATOM 1035 O O . PHE A 1 127 ? 2.133 32.625 10.727 1 96.88 127 PHE A O 1
ATOM 1042 N N . HIS A 1 128 ? 3.605 33.219 9.195 1 97.31 128 HIS A N 1
ATOM 1043 C CA . HIS A 1 128 ? 2.781 32.875 8.039 1 97.31 128 HIS A CA 1
ATOM 1044 C C . HIS A 1 128 ? 2.959 31.422 7.645 1 97.31 128 HIS A C 1
ATOM 1046 O O . HIS A 1 128 ? 4.02 31.031 7.148 1 97.31 128 HIS A O 1
ATOM 1052 N N . CYS A 1 129 ? 1.902 30.625 7.793 1 98.56 129 CYS A N 1
ATOM 1053 C CA . CYS A 1 129 ? 2.01 29.188 7.57 1 98.56 129 CYS A CA 1
ATOM 1054 C C . CYS A 1 129 ? 1.621 28.828 6.145 1 98.56 129 CYS A C 1
ATOM 1056 O O . CYS A 1 129 ? 0.532 29.172 5.684 1 98.56 129 CYS A O 1
ATOM 1058 N N . VAL A 1 130 ? 2.518 28.156 5.477 1 98.88 130 VAL A N 1
ATOM 1059 C CA . VAL A 1 130 ? 2.262 27.547 4.172 1 98.88 130 VAL A CA 1
ATOM 1060 C C . VAL A 1 130 ? 2.352 26.031 4.277 1 98.88 130 VAL A C 1
ATOM 1062 O O . VAL A 1 130 ? 3.389 25.484 4.672 1 98.88 130 VAL A O 1
ATOM 1065 N N . VAL A 1 131 ? 1.219 25.312 3.914 1 98.94 131 VAL A N 1
ATOM 1066 C CA . VAL A 1 131 ? 1.113 23.875 4.102 1 98.94 131 VAL A CA 1
ATOM 1067 C C . VAL A 1 131 ? 0.701 23.219 2.787 1 98.94 131 VAL A C 1
ATOM 1069 O O . VAL A 1 131 ? -0.491 23.078 2.502 1 98.94 131 VAL A O 1
ATOM 1072 N N . PRO A 1 132 ? 1.618 22.75 1.997 1 98.94 132 PRO A N 1
ATOM 1073 C CA . PRO A 1 132 ? 1.278 22.094 0.729 1 98.94 132 PRO A CA 1
ATOM 1074 C C . PRO A 1 132 ? 0.849 20.641 0.91 1 98.94 132 PRO A C 1
ATOM 1076 O O . PRO A 1 132 ? 1.309 19.969 1.835 1 98.94 132 PRO A O 1
ATOM 1079 N N . SER A 1 133 ? -0.081 20.203 0.121 1 98.94 133 SER A N 1
ATOM 1080 C CA . SER A 1 133 ? -0.16 18.781 -0.192 1 98.94 133 SER A CA 1
ATOM 1081 C C . SER A 1 133 ? 0.939 18.375 -1.165 1 98.94 133 SER A C 1
ATOM 1083 O O . SER A 1 133 ? 1.078 18.953 -2.238 1 98.94 133 SER A O 1
ATOM 1085 N N . LEU A 1 134 ? 1.69 17.406 -0.813 1 98.88 134 LEU A N 1
ATOM 1086 C CA . LEU A 1 134 ? 2.742 16.938 -1.71 1 98.88 134 LEU A CA 1
ATOM 1087 C C . LEU A 1 134 ? 2.158 16.484 -3.043 1 98.88 134 LEU A C 1
ATOM 1089 O O . LEU A 1 134 ? 0.998 16.062 -3.107 1 98.88 134 LEU A O 1
ATOM 1093 N N . PRO A 1 135 ? 2.994 16.562 -4.148 1 98.56 135 PRO A N 1
ATOM 1094 C CA . PRO A 1 135 ? 2.502 16.047 -5.43 1 98.56 135 PRO A CA 1
ATOM 1095 C C . PRO A 1 135 ? 1.992 14.609 -5.328 1 98.56 135 PRO A C 1
ATOM 1097 O O . PRO A 1 135 ? 2.68 13.742 -4.777 1 98.56 135 PRO A O 1
ATOM 1100 N N . GLY A 1 136 ? 0.771 14.453 -5.812 1 97.88 136 GLY A N 1
ATOM 1101 C CA . GLY A 1 136 ? 0.177 13.125 -5.793 1 97.88 136 GLY A CA 1
ATOM 1102 C C . GLY A 1 136 ? -0.685 12.875 -4.566 1 97.88 136 GLY A C 1
ATOM 1103 O O . GLY A 1 136 ? -1.296 11.812 -4.438 1 97.88 136 GLY A O 1
ATOM 1104 N N . PHE A 1 137 ? -0.805 13.867 -3.656 1 98.69 137 PHE A N 1
ATOM 1105 C CA . PHE A 1 137 ? -1.575 13.727 -2.426 1 98.69 137 PHE A CA 1
ATOM 1106 C C . PHE A 1 137 ? -2.799 14.633 -2.447 1 98.69 137 PHE A C 1
ATOM 1108 O O . PHE A 1 137 ? -2.709 15.797 -2.84 1 98.69 137 PHE A O 1
ATOM 1115 N N . CYS A 1 138 ? -3.928 14.109 -1.972 1 98.31 138 CYS A N 1
ATOM 1116 C CA . CYS A 1 138 ? -5.152 14.867 -1.74 1 98.31 138 CYS A CA 1
ATOM 1117 C C . CYS A 1 138 ? -5.52 15.695 -2.963 1 98.31 138 CYS A C 1
ATOM 1119 O O . CYS A 1 138 ? -5.781 15.148 -4.035 1 98.31 138 CYS A O 1
ATOM 1121 N N . PHE A 1 139 ? -5.402 17.016 -2.891 1 98.5 139 PHE A N 1
ATOM 1122 C CA . PHE A 1 139 ? -5.938 17.875 -3.938 1 98.5 139 PHE A CA 1
ATOM 1123 C C . PHE A 1 139 ? -4.836 18.312 -4.902 1 98.5 139 PHE A C 1
ATOM 1125 O O . PHE A 1 139 ? -5.094 19.016 -5.871 1 98.5 139 PHE A O 1
ATOM 1132 N N . SER A 1 140 ? -3.57 17.922 -4.688 1 98.62 140 SER A N 1
ATOM 1133 C CA . SER A 1 140 ? -2.49 18.156 -5.641 1 98.62 140 SER A CA 1
ATOM 1134 C C . SER A 1 140 ? -2.504 17.109 -6.758 1 98.62 140 SER A C 1
ATOM 1136 O O . SER A 1 140 ? -2.818 15.945 -6.523 1 98.62 140 SER A O 1
ATOM 1138 N N . SER A 1 141 ? -2.18 17.531 -7.953 1 97.19 141 SER A N 1
ATOM 1139 C CA . SER A 1 141 ? -2.023 16.578 -9.047 1 97.19 141 SER A CA 1
ATOM 1140 C C . SER A 1 141 ? -0.808 15.68 -8.828 1 97.19 141 SER A C 1
ATOM 1142 O O . SER A 1 141 ? 0.086 16.016 -8.047 1 97.19 141 SER A O 1
ATOM 1144 N N . ALA A 1 142 ? -0.76 14.57 -9.43 1 95.94 142 ALA A N 1
ATOM 1145 C CA . ALA A 1 142 ? 0.406 13.695 -9.438 1 95.94 142 ALA A CA 1
ATOM 1146 C C . ALA A 1 142 ? 1.584 14.352 -10.148 1 95.94 142 ALA A C 1
ATOM 1148 O O . ALA A 1 142 ? 1.402 15.297 -10.922 1 95.94 142 ALA A O 1
ATOM 1149 N N . PRO A 1 143 ? 2.807 13.805 -9.867 1 95.38 143 PRO A N 1
ATOM 1150 C CA . PRO A 1 143 ? 3.947 14.266 -10.672 1 95.38 143 PRO A CA 1
ATOM 1151 C C . PRO A 1 143 ? 3.738 14.062 -12.164 1 95.38 143 PRO A C 1
ATOM 1153 O O . PRO A 1 143 ? 3.094 13.094 -12.578 1 95.38 143 PRO A O 1
ATOM 1156 N N . PRO A 1 144 ? 4.312 14.969 -12.914 1 94.44 144 PRO A N 1
ATOM 1157 C CA . PRO A 1 144 ? 4.008 14.969 -14.344 1 94.44 144 PRO A CA 1
ATOM 1158 C C . PRO A 1 144 ? 4.832 13.945 -15.125 1 94.44 144 PRO A C 1
ATOM 1160 O O . PRO A 1 144 ? 4.609 13.75 -16.328 1 94.44 144 PRO A O 1
ATOM 1163 N N . ARG A 1 145 ? 5.793 13.281 -14.469 1 93.25 145 ARG A N 1
ATOM 1164 C CA . ARG A 1 145 ? 6.676 12.359 -15.18 1 93.25 145 ARG A CA 1
ATOM 1165 C C . ARG A 1 145 ? 7.289 11.344 -14.227 1 93.25 145 ARG A C 1
ATOM 1167 O O . ARG A 1 145 ? 7.316 11.555 -13.016 1 93.25 145 ARG A O 1
ATOM 1174 N N . LYS A 1 146 ? 7.789 10.289 -14.852 1 92.38 146 LYS A N 1
ATOM 1175 C CA . LYS A 1 146 ? 8.617 9.336 -14.117 1 92.38 146 LYS A CA 1
ATOM 1176 C C . LYS A 1 146 ? 9.922 9.977 -13.656 1 92.38 146 LYS A C 1
ATOM 1178 O O . LYS A 1 146 ? 10.414 10.914 -14.289 1 92.38 146 LYS A O 1
ATOM 1183 N N . GLY A 1 147 ? 10.438 9.539 -12.594 1 94.88 147 GLY A N 1
ATOM 1184 C CA . GLY A 1 147 ? 11.719 10.039 -12.117 1 94.88 147 GLY A CA 1
ATOM 1185 C C . GLY A 1 147 ? 11.594 11.273 -11.25 1 94.88 147 GLY A C 1
ATOM 1186 O O . GLY A 1 147 ? 12.594 11.93 -10.945 1 94.88 147 GLY A O 1
ATOM 1187 N N . TRP A 1 148 ? 10.336 11.641 -10.875 1 96.75 148 TRP A N 1
ATOM 1188 C CA . TRP A 1 148 ? 10.117 12.766 -9.977 1 96.75 148 TRP A CA 1
ATOM 1189 C C . TRP A 1 148 ? 10.492 12.398 -8.539 1 96.75 148 TRP A C 1
ATOM 1191 O O . TRP A 1 148 ? 9.859 11.547 -7.922 1 96.75 148 TRP A O 1
ATOM 1201 N N . THR A 1 149 ? 11.531 13.039 -7.965 1 98.25 149 THR A N 1
ATOM 1202 C CA . THR A 1 149 ? 12.047 12.719 -6.637 1 98.25 149 THR A CA 1
ATOM 1203 C C . THR A 1 149 ? 11.773 13.867 -5.664 1 98.25 149 THR A C 1
ATOM 1205 O O . THR A 1 149 ? 11.18 14.875 -6.039 1 98.25 149 THR A O 1
ATOM 1208 N N . VAL A 1 150 ? 12.227 13.688 -4.422 1 98.56 150 VAL A N 1
ATOM 1209 C CA . VAL A 1 150 ? 12.086 14.711 -3.395 1 98.56 150 VAL A CA 1
ATOM 1210 C C . VAL A 1 150 ? 12.867 15.961 -3.799 1 98.56 150 VAL A C 1
ATOM 1212 O O . VAL A 1 150 ? 12.547 17.062 -3.375 1 98.56 150 VAL A O 1
ATOM 1215 N N . LYS A 1 151 ? 13.875 15.844 -4.656 1 98.56 151 LYS A N 1
ATOM 1216 C CA . LYS A 1 151 ? 14.609 17 -5.172 1 98.56 151 LYS A CA 1
ATOM 1217 C C . LYS A 1 151 ? 13.703 17.875 -6.039 1 98.56 151 LYS A C 1
ATOM 1219 O O . LYS A 1 151 ? 13.727 19.109 -5.926 1 98.56 151 LYS A O 1
ATOM 1224 N N . ASP A 1 152 ? 12.914 17.203 -6.922 1 98.75 152 ASP A N 1
ATOM 1225 C CA . ASP A 1 152 ? 11.977 17.938 -7.762 1 98.75 152 ASP A CA 1
ATOM 1226 C C . ASP A 1 152 ? 10.914 18.641 -6.918 1 98.75 152 ASP A C 1
ATOM 1228 O O . ASP A 1 152 ? 10.594 19.812 -7.16 1 98.75 152 ASP A O 1
ATOM 1232 N N . THR A 1 153 ? 10.391 17.953 -5.926 1 98.88 153 THR A N 1
ATOM 1233 C CA . THR A 1 153 ? 9.383 18.531 -5.043 1 98.88 153 THR A CA 1
ATOM 1234 C C . THR A 1 153 ? 9.945 19.719 -4.285 1 98.88 153 THR A C 1
ATOM 1236 O O . THR A 1 153 ? 9.273 20.75 -4.137 1 98.88 153 THR A O 1
ATOM 1239 N N . ALA A 1 154 ? 11.195 19.609 -3.756 1 98.81 154 ALA A N 1
ATOM 1240 C CA . ALA A 1 154 ? 11.844 20.719 -3.062 1 98.81 154 ALA A CA 1
ATOM 1241 C C . ALA A 1 154 ? 11.93 21.953 -3.959 1 98.81 154 ALA A C 1
ATOM 1243 O O . ALA A 1 154 ? 11.664 23.078 -3.514 1 98.81 154 ALA A O 1
ATOM 1244 N N . ARG A 1 155 ? 12.352 21.703 -5.203 1 98.62 155 ARG A N 1
ATOM 1245 C CA . ARG A 1 155 ? 12.414 22.812 -6.16 1 98.62 155 ARG A CA 1
ATOM 1246 C C . ARG A 1 155 ? 11.055 23.484 -6.309 1 98.62 155 ARG A C 1
ATOM 1248 O O . ARG A 1 155 ? 10.969 24.719 -6.289 1 98.62 155 ARG A O 1
ATOM 1255 N N . VAL A 1 156 ? 9.953 22.75 -6.406 1 98.69 156 VAL A N 1
ATOM 1256 C CA . VAL A 1 156 ? 8.594 23.266 -6.586 1 98.69 156 VAL A CA 1
ATOM 1257 C C . VAL A 1 156 ? 8.164 24.047 -5.344 1 98.69 156 VAL A C 1
ATOM 1259 O O . VAL A 1 156 ? 7.555 25.109 -5.449 1 98.69 156 VAL A O 1
ATOM 1262 N N . LEU A 1 157 ? 8.547 23.547 -4.121 1 98.88 157 LEU A N 1
ATOM 1263 C CA . LEU A 1 157 ? 8.141 24.203 -2.887 1 98.88 157 LEU A CA 1
ATOM 1264 C C . LEU A 1 157 ? 8.922 25.5 -2.682 1 98.88 157 LEU A C 1
ATOM 1266 O O . LEU A 1 157 ? 8.383 26.484 -2.172 1 98.88 157 LEU A O 1
ATOM 1270 N N . ASP A 1 158 ? 10.211 25.531 -3.064 1 98.75 158 ASP A N 1
ATOM 1271 C CA . ASP A 1 158 ? 10.984 26.766 -3.029 1 98.75 158 ASP A CA 1
ATOM 1272 C C . ASP A 1 158 ? 10.375 27.828 -3.953 1 98.75 158 ASP A C 1
ATOM 1274 O O . ASP A 1 158 ? 10.234 28.984 -3.568 1 98.75 158 ASP A O 1
ATOM 1278 N N . GLU A 1 159 ? 10.023 27.359 -5.133 1 98.19 159 GLU A N 1
ATOM 1279 C CA . GLU A 1 159 ? 9.383 28.281 -6.078 1 98.19 159 GLU A CA 1
ATOM 1280 C C . GLU A 1 159 ? 8.062 28.797 -5.523 1 98.19 159 GLU A C 1
ATOM 1282 O O . GLU A 1 159 ? 7.746 29.984 -5.68 1 98.19 159 GLU A O 1
ATOM 1287 N N . LEU A 1 160 ? 7.285 27.922 -4.91 1 98.62 160 LEU A N 1
ATOM 1288 C CA . LEU A 1 160 ? 6.039 28.359 -4.289 1 98.62 160 LEU A CA 1
ATOM 1289 C C . LEU A 1 160 ? 6.297 29.484 -3.293 1 98.62 160 LEU A C 1
ATOM 1291 O O . LEU A 1 160 ? 5.629 30.516 -3.334 1 98.62 160 LEU A O 1
ATOM 1295 N N . MET A 1 161 ? 7.25 29.359 -2.371 1 98.44 161 MET A N 1
ATOM 1296 C CA . MET A 1 161 ? 7.555 30.359 -1.352 1 98.44 161 MET A CA 1
ATOM 1297 C C . MET A 1 161 ? 7.98 31.672 -1.991 1 98.44 161 MET A C 1
ATOM 1299 O O . MET A 1 161 ? 7.547 32.75 -1.563 1 98.44 161 MET A O 1
ATOM 1303 N N . GLN A 1 162 ? 8.789 31.594 -3.049 1 97.25 162 GLN A N 1
ATOM 1304 C CA . GLN A 1 162 ? 9.203 32.812 -3.748 1 97.25 162 GLN A CA 1
ATOM 1305 C C . GLN A 1 162 ? 8.016 33.5 -4.383 1 97.25 162 GLN A C 1
ATOM 1307 O O . GLN A 1 162 ? 7.887 34.719 -4.281 1 97.25 162 GLN A O 1
ATOM 1312 N N . ARG A 1 163 ? 7.191 32.719 -4.957 1 96.69 163 ARG A N 1
ATOM 1313 C CA . ARG A 1 163 ? 6.035 33.281 -5.637 1 96.69 163 ARG A CA 1
ATOM 1314 C C . ARG A 1 163 ? 5.066 33.906 -4.633 1 96.69 163 ARG A C 1
ATOM 1316 O O . ARG A 1 163 ? 4.348 34.844 -4.961 1 96.69 163 ARG A O 1
ATOM 1323 N N . LEU A 1 164 ? 5.039 33.406 -3.43 1 97.44 164 LEU A N 1
ATOM 1324 C CA . LEU A 1 164 ? 4.203 33.969 -2.373 1 97.44 164 LEU A CA 1
ATOM 1325 C C . LEU A 1 164 ? 4.848 35.219 -1.773 1 97.44 164 LEU A C 1
ATOM 1327 O O . LEU A 1 164 ? 4.254 35.875 -0.92 1 97.44 164 LEU A O 1
ATOM 1331 N N . GLY A 1 165 ? 6.133 35.531 -2.186 1 95.88 165 GLY A N 1
ATOM 1332 C CA . GLY A 1 165 ? 6.828 36.719 -1.732 1 95.88 165 GLY A CA 1
ATOM 1333 C C . GLY A 1 165 ? 7.746 36.469 -0.552 1 95.88 165 GLY A C 1
ATOM 1334 O O . GLY A 1 165 ? 8.266 37.406 0.048 1 95.88 165 GLY A O 1
ATOM 1335 N N . TYR A 1 166 ? 7.84 35.281 -0.244 1 96.81 166 TYR A N 1
ATOM 1336 C CA . TYR A 1 166 ? 8.734 34.938 0.862 1 96.81 166 TYR A CA 1
ATOM 1337 C C . TYR A 1 166 ? 10.141 34.656 0.359 1 96.81 166 TYR A C 1
ATOM 1339 O O . TYR A 1 166 ? 10.422 33.531 -0.117 1 96.81 166 TYR A O 1
ATOM 1347 N N . THR A 1 167 ? 11.125 35.625 0.573 1 95.81 167 THR A N 1
ATOM 1348 C CA . THR A 1 167 ? 12.508 35.469 0.134 1 95.81 167 THR A CA 1
ATOM 1349 C C . THR A 1 167 ? 13.289 34.562 1.089 1 95.81 167 THR A C 1
ATOM 1351 O O . THR A 1 167 ? 14.328 34.031 0.724 1 95.81 167 THR A O 1
ATOM 1354 N N . GLU A 1 168 ? 12.82 34.594 2.258 1 97.44 168 GLU A N 1
ATOM 1355 C CA . GLU A 1 168 ? 13.352 33.688 3.281 1 97.44 168 GLU A CA 1
ATOM 1356 C C . GLU A 1 168 ? 12.227 32.969 4.023 1 97.44 168 GLU A C 1
ATOM 1358 O O . GLU A 1 168 ? 11.141 33.531 4.199 1 97.44 168 GLU A O 1
ATOM 1363 N N . TYR A 1 169 ? 12.477 31.766 4.453 1 98.31 169 TYR A N 1
ATOM 1364 C CA . TYR A 1 169 ? 11.453 31.016 5.16 1 98.31 169 TYR A CA 1
ATOM 1365 C C . TYR A 1 169 ? 12.078 29.938 6.031 1 98.31 169 TYR A C 1
ATOM 1367 O O . TYR A 1 169 ? 13.234 29.547 5.828 1 98.31 169 TYR A O 1
ATOM 1375 N N . ALA A 1 170 ? 11.383 29.531 7.09 1 98.69 170 ALA A N 1
ATOM 1376 C CA . ALA A 1 170 ? 11.695 28.344 7.898 1 98.69 170 ALA A CA 1
ATOM 1377 C C . ALA A 1 170 ? 10.938 27.125 7.398 1 98.69 170 ALA A C 1
ATOM 1379 O O . ALA A 1 170 ? 10.039 27.234 6.562 1 98.69 170 ALA A O 1
ATOM 1380 N N . VAL A 1 171 ? 11.305 25.984 7.891 1 98.94 171 VAL A N 1
ATOM 1381 C CA . VAL A 1 171 ? 10.633 24.75 7.512 1 98.94 171 VAL A CA 1
ATOM 1382 C C . VAL A 1 171 ? 10.406 23.891 8.75 1 98.94 171 VAL A C 1
ATOM 1384 O O . VAL A 1 171 ? 11.289 23.781 9.609 1 98.94 171 VAL A O 1
ATOM 1387 N N . GLN A 1 172 ? 9.227 23.328 8.898 1 98.94 172 GLN A N 1
ATOM 1388 C CA . GLN A 1 172 ? 8.906 22.234 9.797 1 98.94 172 GLN A CA 1
ATOM 1389 C C . GLN A 1 172 ? 8.422 21 9.016 1 98.94 172 GLN A C 1
ATOM 1391 O O . GLN A 1 172 ? 7.516 21.109 8.188 1 98.94 172 GLN A O 1
ATOM 1396 N N . ALA A 1 173 ? 9.094 19.781 9.273 1 98.88 173 ALA A N 1
ATOM 1397 C CA . ALA A 1 173 ? 8.734 18.641 8.445 1 98.88 173 ALA A CA 1
ATOM 1398 C C . ALA A 1 173 ? 9.102 17.328 9.133 1 98.88 173 ALA A C 1
ATOM 1400 O O . ALA A 1 173 ? 10 17.281 9.969 1 98.88 173 ALA A O 1
ATOM 1401 N N . GLY A 1 174 ? 8.359 16.266 8.836 1 98.5 174 GLY A N 1
ATOM 1402 C CA . GLY A 1 174 ? 8.656 14.891 9.188 1 98.5 174 GLY A CA 1
ATOM 1403 C C . GLY A 1 174 ? 8.516 13.93 8.023 1 98.5 174 GLY A C 1
ATOM 1404 O O . GLY A 1 174 ? 8.109 14.328 6.93 1 98.5 174 GLY A O 1
ATOM 1405 N N . ASP A 1 175 ? 8.977 12.703 8.219 1 98.31 175 ASP A N 1
ATOM 1406 C CA . ASP A 1 175 ? 8.781 11.625 7.246 1 98.31 175 ASP A CA 1
ATOM 1407 C C . ASP A 1 175 ? 9.281 12.039 5.867 1 98.31 175 ASP A C 1
ATOM 1409 O O . ASP A 1 175 ? 10.398 12.547 5.73 1 98.31 175 ASP A O 1
ATOM 1413 N N . TRP A 1 176 ? 8.516 11.812 4.758 1 98.75 176 TRP A N 1
ATOM 1414 C CA . TRP A 1 176 ? 8.898 12.227 3.41 1 98.75 176 TRP A CA 1
ATOM 1415 C C . TRP A 1 176 ? 9.016 13.75 3.318 1 98.75 176 TRP A C 1
ATOM 1417 O O . TRP A 1 176 ? 9.789 14.273 2.516 1 98.75 176 TRP A O 1
ATOM 1427 N N . GLY A 1 177 ? 8.227 14.438 4.18 1 98.81 177 GLY A N 1
ATOM 1428 C CA . GLY A 1 177 ? 8.398 15.883 4.258 1 98.81 177 GLY A CA 1
ATOM 1429 C C . GLY A 1 177 ? 9.789 16.297 4.711 1 98.81 177 GLY A C 1
ATOM 1430 O O . GLY A 1 177 ? 10.336 17.281 4.227 1 98.81 177 GLY A O 1
ATOM 1431 N N . ALA A 1 178 ? 10.352 15.523 5.57 1 98.81 178 ALA A N 1
ATOM 1432 C CA . ALA A 1 178 ? 11.711 15.797 6.023 1 98.81 178 ALA A CA 1
ATOM 1433 C C . ALA A 1 178 ? 12.727 15.562 4.902 1 98.81 178 ALA A C 1
ATOM 1435 O O . ALA A 1 178 ? 13.742 16.266 4.82 1 98.81 178 ALA A O 1
ATOM 1436 N N . MET A 1 179 ? 12.453 14.57 4.051 1 98.75 179 MET A N 1
ATOM 1437 C CA . MET A 1 179 ? 13.32 14.344 2.893 1 98.75 179 MET A CA 1
ATOM 1438 C C . MET A 1 179 ? 13.258 15.523 1.932 1 98.75 179 MET A C 1
ATOM 1440 O O . MET A 1 179 ? 14.289 15.938 1.391 1 98.75 179 MET A O 1
ATOM 1444 N N . VAL A 1 180 ? 12.055 16.047 1.738 1 98.88 180 VAL A N 1
ATOM 1445 C CA . VAL A 1 180 ? 11.898 17.234 0.907 1 98.88 180 VAL A CA 1
ATOM 1446 C C . VAL A 1 180 ? 12.586 18.422 1.571 1 98.88 180 VAL A C 1
ATOM 1448 O O . VAL A 1 180 ? 13.32 19.172 0.916 1 98.88 180 VAL A O 1
ATOM 1451 N N . ALA A 1 181 ? 12.414 18.594 2.879 1 98.88 181 ALA A N 1
ATOM 1452 C CA . ALA A 1 181 ? 13.023 19.688 3.637 1 98.88 181 ALA A CA 1
ATOM 1453 C C . ALA A 1 181 ? 14.547 19.641 3.533 1 98.88 181 ALA A C 1
ATOM 1455 O O . ALA A 1 181 ? 15.195 20.672 3.383 1 98.88 181 ALA A O 1
ATOM 1456 N N . ARG A 1 182 ? 15.109 18.453 3.645 1 98.81 182 ARG A N 1
ATOM 1457 C CA . ARG A 1 182 ? 16.547 18.266 3.527 1 98.81 182 ARG A CA 1
ATOM 1458 C C . ARG A 1 182 ? 17.062 18.797 2.191 1 98.81 182 ARG A C 1
ATOM 1460 O O . ARG A 1 182 ? 18.094 19.453 2.137 1 98.81 182 ARG A O 1
ATOM 1467 N N . GLU A 1 183 ? 16.312 18.531 1.125 1 98.81 183 GLU A N 1
ATOM 1468 C CA . GLU A 1 183 ? 16.703 19.016 -0.19 1 98.81 183 GLU A CA 1
ATOM 1469 C C . GLU A 1 183 ? 16.594 20.531 -0.267 1 98.81 183 GLU A C 1
ATOM 1471 O O . GLU A 1 183 ? 17.406 21.203 -0.919 1 98.81 183 GLU A O 1
ATOM 1476 N N . LEU A 1 184 ? 15.602 21.109 0.448 1 98.81 184 LEU A N 1
ATOM 1477 C CA . LEU A 1 184 ? 15.508 22.562 0.554 1 98.81 184 LEU A CA 1
ATOM 1478 C C . LEU A 1 184 ? 16.734 23.141 1.258 1 98.81 184 LEU A C 1
ATOM 1480 O O . LEU A 1 184 ? 17.328 24.109 0.779 1 98.81 184 LEU A O 1
ATOM 1484 N N . GLY A 1 185 ? 17.078 22.578 2.35 1 98.5 185 GLY A N 1
ATOM 1485 C CA . GLY A 1 185 ? 18.219 23.047 3.131 1 98.5 185 GLY A CA 1
ATOM 1486 C C . GLY A 1 185 ? 19.547 22.828 2.443 1 98.5 185 GLY A C 1
ATOM 1487 O O . GLY A 1 185 ? 20.516 23.516 2.729 1 98.5 185 GLY A O 1
ATOM 1488 N N . ALA A 1 186 ? 19.641 21.797 1.604 1 98.19 186 ALA A N 1
ATOM 1489 C CA . ALA A 1 186 ? 20.875 21.484 0.892 1 98.19 186 ALA A CA 1
ATOM 1490 C C . ALA A 1 186 ? 21.062 22.391 -0.313 1 98.19 186 ALA A C 1
ATOM 1492 O O . ALA A 1 186 ? 22.172 22.859 -0.586 1 98.19 186 ALA A O 1
ATOM 1493 N N . THR A 1 187 ? 19.984 22.719 -1.057 1 98.25 187 THR A N 1
ATOM 1494 C CA . THR A 1 187 ? 20.062 23.375 -2.361 1 98.25 187 THR A CA 1
ATOM 1495 C C . THR A 1 187 ? 19.688 24.844 -2.26 1 98.25 187 THR A C 1
ATOM 1497 O O . THR A 1 187 ? 20.203 25.672 -3.023 1 98.25 187 THR A O 1
ATOM 1500 N N . PHE A 1 188 ? 18.859 25.188 -1.262 1 98.12 188 PHE A N 1
ATOM 1501 C CA . PHE A 1 188 ? 18.359 26.547 -1.151 1 98.12 188 PHE A CA 1
ATOM 1502 C C . PHE A 1 188 ? 18.625 27.125 0.237 1 98.12 188 PHE A C 1
ATOM 1504 O O . PHE A 1 188 ? 17.781 27.828 0.799 1 98.12 188 PHE A O 1
ATOM 1511 N N . ALA A 1 189 ? 19.734 26.812 0.709 1 95.81 189 ALA A N 1
ATOM 1512 C CA . ALA A 1 189 ? 20.109 27.172 2.074 1 95.81 189 ALA A CA 1
ATOM 1513 C C . ALA A 1 189 ? 20.125 28.688 2.254 1 95.81 189 ALA A C 1
ATOM 1515 O O . ALA A 1 189 ? 20.016 29.188 3.377 1 95.81 189 ALA A O 1
ATOM 1516 N N . GLY A 1 190 ? 20.344 29.469 1.215 1 95.94 190 GLY A N 1
ATOM 1517 C CA . GLY A 1 190 ? 20.266 30.922 1.302 1 95.94 190 GLY A CA 1
ATOM 1518 C C . GLY A 1 190 ? 18.875 31.422 1.604 1 95.94 190 GLY A C 1
ATOM 1519 O O . GLY A 1 190 ? 18.703 32.5 2.172 1 95.94 190 GLY A O 1
ATOM 1520 N N . ARG A 1 191 ? 17.828 30.703 1.231 1 98 191 ARG A N 1
ATOM 1521 C CA . ARG A 1 191 ? 16.438 31.094 1.422 1 98 191 ARG A CA 1
ATOM 1522 C C . ARG A 1 191 ? 15.789 30.266 2.531 1 98 191 ARG A C 1
ATOM 1524 O O . ARG A 1 191 ? 14.992 30.797 3.318 1 98 191 ARG A O 1
ATOM 1531 N N . CYS A 1 192 ? 16.047 29.062 2.602 1 98.38 192 CYS A N 1
ATOM 1532 C CA . CYS A 1 192 ? 15.664 28.219 3.732 1 98.38 192 CYS A CA 1
ATOM 1533 C C . CYS A 1 192 ? 16.562 28.5 4.938 1 98.38 192 CYS A C 1
ATOM 1535 O O . CYS A 1 192 ? 17.625 27.906 5.078 1 98.38 192 CYS A O 1
ATOM 1537 N N . LYS A 1 193 ? 16.094 29.25 5.84 1 98 193 LYS A N 1
ATOM 1538 C CA . LYS A 1 193 ? 16.969 29.859 6.836 1 98 193 LYS A CA 1
ATOM 1539 C C . LYS A 1 193 ? 17.219 28.922 8.008 1 98 193 LYS A C 1
ATOM 1541 O O . LYS A 1 193 ? 18.328 28.891 8.555 1 98 193 LYS A O 1
ATOM 1546 N N . VAL A 1 194 ? 16.172 28.359 8.383 1 98.5 194 VAL A N 1
ATOM 1547 C CA . VAL A 1 194 ? 16.25 27.453 9.523 1 98.5 194 VAL A CA 1
ATOM 1548 C C . VAL A 1 194 ? 15.164 26.391 9.398 1 98.5 194 VAL A C 1
ATOM 1550 O O . VAL A 1 194 ? 14.094 26.656 8.844 1 98.5 194 VAL A O 1
ATOM 1553 N N . MET A 1 195 ? 15.445 25.125 9.898 1 98.5 195 MET A N 1
ATOM 1554 C CA . MET A 1 195 ? 14.398 24.125 9.852 1 98.5 195 MET A CA 1
ATOM 1555 C C . MET A 1 195 ? 14.328 23.344 11.156 1 98.5 195 MET A C 1
ATOM 1557 O O . MET A 1 195 ? 15.312 23.297 11.906 1 98.5 195 MET A O 1
ATOM 1561 N N . HIS A 1 196 ? 13.164 22.891 11.438 1 98.88 196 HIS A N 1
ATOM 1562 C CA . HIS A 1 196 ? 12.906 21.922 12.492 1 98.88 196 HIS A CA 1
ATOM 1563 C C . HIS A 1 196 ? 12.359 20.625 11.914 1 98.88 196 HIS A C 1
ATOM 1565 O O . HIS A 1 196 ? 11.414 20.641 11.125 1 98.88 196 HIS A O 1
ATOM 1571 N N . LEU A 1 197 ? 13.008 19.5 12.281 1 98.88 197 LEU A N 1
ATOM 1572 C CA . LEU A 1 197 ? 12.57 18.203 11.805 1 98.88 197 LEU A CA 1
ATOM 1573 C C . LEU A 1 197 ? 12.094 17.328 12.969 1 98.88 197 LEU A C 1
ATOM 1575 O O . LEU A 1 197 ? 12.672 17.375 14.055 1 98.88 197 LEU A O 1
ATOM 1579 N N . ASN A 1 198 ? 11.023 16.562 12.734 1 98.75 198 ASN A N 1
ATOM 1580 C CA . ASN A 1 198 ? 10.594 15.547 13.695 1 98.75 198 ASN A CA 1
ATOM 1581 C C . ASN A 1 198 ? 10.852 14.133 13.172 1 98.75 198 ASN A C 1
ATOM 1583 O O . ASN A 1 198 ? 10.258 13.172 13.664 1 98.75 198 ASN A O 1
ATOM 1587 N N . TRP A 1 199 ? 11.672 13.961 12.133 1 98.5 199 TRP A N 1
ATOM 1588 C CA . TRP A 1 199 ? 12.195 12.727 11.555 1 98.5 199 TRP A CA 1
ATOM 1589 C C . TRP A 1 199 ? 13.5 12.977 10.812 1 98.5 199 TRP A C 1
ATOM 1591 O O . TRP A 1 199 ? 13.578 13.875 9.969 1 98.5 199 TRP A O 1
ATOM 1601 N N . CYS A 1 200 ? 14.586 12.281 11.141 1 98.44 200 CYS A N 1
ATOM 1602 C CA . CYS A 1 200 ? 15.906 12.539 10.57 1 98.44 200 CYS A CA 1
ATOM 1603 C C . CYS A 1 200 ? 16.75 11.273 10.57 1 98.44 200 CYS A C 1
ATOM 1605 O O . CYS A 1 200 ? 17.531 11.039 11.5 1 98.44 200 CYS A O 1
ATOM 1607 N N . PRO A 1 201 ? 16.641 10.453 9.523 1 97 201 PRO A N 1
ATOM 1608 C CA . PRO A 1 201 ? 17.531 9.289 9.438 1 97 201 PRO A CA 1
ATOM 1609 C C . PRO A 1 201 ? 19 9.672 9.352 1 97 201 PRO A C 1
ATOM 1611 O O . PRO A 1 201 ? 19.344 10.68 8.734 1 97 201 PRO A O 1
ATOM 1614 N N . GLY A 1 202 ? 19.828 8.961 9.891 1 97 202 GLY A N 1
ATOM 1615 C CA . GLY A 1 202 ? 21.281 9.07 9.961 1 97 202 GLY A CA 1
ATOM 1616 C C . GLY A 1 202 ? 21.922 7.879 10.641 1 97 202 GLY A C 1
ATOM 1617 O O . GLY A 1 202 ? 21.25 7.102 11.32 1 97 202 GLY A O 1
ATOM 1618 N N . ALA A 1 203 ? 23.156 7.715 10.367 1 95.88 203 ALA A N 1
ATOM 1619 C CA . ALA A 1 203 ? 23.891 6.602 10.969 1 95.88 203 ALA A CA 1
ATOM 1620 C C . ALA A 1 203 ? 24.922 7.109 11.977 1 95.88 203 ALA A C 1
ATOM 1622 O O . ALA A 1 203 ? 25.5 8.172 11.781 1 95.88 203 ALA A O 1
ATOM 1623 N N . LEU A 1 204 ? 25.078 6.293 12.953 1 95.38 204 LEU A N 1
ATOM 1624 C CA . LEU A 1 204 ? 26.203 6.562 13.836 1 95.38 204 LEU A CA 1
ATOM 1625 C C . LEU A 1 204 ? 27.531 6.445 13.086 1 95.38 204 LEU A C 1
ATOM 1627 O O . LEU A 1 204 ? 27.688 5.574 12.227 1 95.38 204 LEU A O 1
ATOM 1631 N N . PRO A 1 205 ? 28.453 7.32 13.516 1 92.62 205 PRO A N 1
ATOM 1632 C CA . PRO A 1 205 ? 29.781 7.16 12.914 1 92.62 205 PRO A CA 1
ATOM 1633 C C . PRO A 1 205 ? 30.375 5.773 13.156 1 92.62 205 PRO A C 1
ATOM 1635 O O . PRO A 1 205 ? 30.094 5.148 14.188 1 92.62 205 PRO A O 1
ATOM 1638 N N . GLU A 1 206 ? 31.047 5.332 12.188 1 89.94 206 GLU A N 1
ATOM 1639 C CA . GLU A 1 206 ? 31.688 4.023 12.305 1 89.94 206 GLU A CA 1
ATOM 1640 C C . GLU A 1 206 ? 32.625 3.975 13.516 1 89.94 206 GLU A C 1
ATOM 1642 O O . GLU A 1 206 ? 33.344 4.941 13.797 1 89.94 206 GLU A O 1
ATOM 1647 N N . GLY A 1 207 ? 32.688 2.867 14.203 1 90.25 207 GLY A N 1
ATOM 1648 C CA . GLY A 1 207 ? 33.656 2.607 15.25 1 90.25 207 GLY A CA 1
ATOM 1649 C C . GLY A 1 207 ? 33.281 3.223 16.578 1 90.25 207 GLY A C 1
ATOM 1650 O O . GLY A 1 207 ? 34.094 3.25 17.516 1 90.25 207 GLY A O 1
ATOM 1651 N N . VAL A 1 208 ? 32.062 3.736 16.609 1 92.06 208 VAL A N 1
ATOM 1652 C CA . VAL A 1 208 ? 31.641 4.332 17.875 1 92.06 208 VAL A CA 1
ATOM 1653 C C . VAL A 1 208 ? 31.625 3.266 18.969 1 92.06 208 VAL A C 1
ATOM 1655 O O . VAL A 1 208 ? 31.062 2.18 18.766 1 92.06 208 VAL A O 1
ATOM 1658 N N . GLN A 1 209 ? 32.219 3.541 20.203 1 93 209 GLN A N 1
ATOM 1659 C CA . GLN A 1 209 ? 32.312 2.578 21.297 1 93 209 GLN A CA 1
ATOM 1660 C C . GLN A 1 209 ? 31.375 2.963 22.438 1 93 209 GLN A C 1
ATOM 1662 O O . GLN A 1 209 ? 31 2.115 23.25 1 93 209 GLN A O 1
ATOM 1667 N N . ASP A 1 210 ? 31.078 4.227 22.531 1 96.31 210 ASP A N 1
ATOM 1668 C CA . ASP A 1 210 ? 30.266 4.711 23.641 1 96.31 210 ASP A CA 1
ATOM 1669 C C . ASP A 1 210 ? 28.812 4.93 23.203 1 96.31 210 ASP A C 1
ATOM 1671 O O . ASP A 1 210 ? 28.25 6.004 23.438 1 96.31 210 ASP A O 1
ATOM 1675 N N . VAL A 1 211 ? 28.234 3.871 22.781 1 96.94 211 VAL A N 1
ATOM 1676 C CA . VAL A 1 211 ? 26.844 3.934 22.328 1 96.94 211 VAL A CA 1
ATOM 1677 C C . VAL A 1 211 ? 25.922 4.195 23.516 1 96.94 211 VAL A C 1
ATOM 1679 O O . VAL A 1 211 ? 25.969 3.482 24.516 1 96.94 211 VAL A O 1
ATOM 1682 N N . THR A 1 212 ? 25.062 5.258 23.453 1 96.94 212 THR A N 1
ATOM 1683 C CA . THR A 1 212 ? 24.125 5.625 24.516 1 96.94 212 THR A CA 1
ATOM 1684 C C . THR A 1 212 ? 22.891 4.746 24.484 1 96.94 212 THR A C 1
ATOM 1686 O O . THR A 1 212 ? 22.672 4.008 23.516 1 96.94 212 THR A O 1
ATOM 1689 N N . GLU A 1 213 ? 22.094 4.848 25.516 1 96.12 213 GLU A N 1
ATOM 1690 C CA . GLU A 1 213 ? 20.844 4.117 25.578 1 96.12 213 GLU A CA 1
ATOM 1691 C C . GLU A 1 213 ? 19.891 4.559 24.469 1 96.12 213 GLU A C 1
ATOM 1693 O O . GLU A 1 213 ? 19.219 3.725 23.844 1 96.12 213 GLU A O 1
ATOM 1698 N N . ARG A 1 214 ? 19.875 5.855 24.188 1 96.69 214 ARG A N 1
ATOM 1699 C CA . ARG A 1 214 ? 19.047 6.387 23.109 1 96.69 214 ARG A CA 1
ATOM 1700 C C . ARG A 1 214 ? 19.484 5.84 21.75 1 96.69 214 ARG A C 1
ATOM 1702 O O . ARG A 1 214 ? 18.656 5.488 20.922 1 96.69 214 ARG A O 1
ATOM 1709 N N . GLU A 1 215 ? 20.75 5.762 21.594 1 97.38 215 GLU A N 1
ATOM 1710 C CA . GLU A 1 215 ? 21.297 5.258 20.344 1 97.38 215 GLU A CA 1
ATOM 1711 C C . GLU A 1 215 ? 20.969 3.777 20.156 1 97.38 215 GLU A C 1
ATOM 1713 O O . GLU A 1 215 ? 20.641 3.348 19.047 1 97.38 215 GLU A O 1
ATOM 1718 N N . ARG A 1 216 ? 21.062 3.057 21.219 1 96.56 216 ARG A N 1
ATOM 1719 C CA . ARG A 1 216 ? 20.703 1.645 21.172 1 96.56 216 ARG A CA 1
ATOM 1720 C C . ARG A 1 216 ? 19.219 1.474 20.844 1 96.56 216 ARG A C 1
ATOM 1722 O O . ARG A 1 216 ? 18.859 0.655 20 1 96.56 216 ARG A O 1
ATOM 1729 N N . TRP A 1 217 ? 18.453 2.27 21.516 1 95.62 217 TRP A N 1
ATOM 1730 C CA . TRP A 1 217 ? 17.016 2.24 21.297 1 95.62 217 TRP A CA 1
ATOM 1731 C C . TRP A 1 217 ? 16.672 2.59 19.859 1 95.62 217 TRP A C 1
ATOM 1733 O O . TRP A 1 217 ? 15.875 1.907 19.219 1 95.62 217 TRP A O 1
ATOM 1743 N N . CYS A 1 218 ? 17.312 3.605 19.344 1 96.81 218 CYS A N 1
ATOM 1744 C CA . CYS A 1 218 ? 17.062 4.047 17.984 1 96.81 218 CYS A CA 1
ATOM 1745 C C . CYS A 1 218 ? 17.406 2.949 16.984 1 96.81 218 CYS A C 1
ATOM 1747 O O . CYS A 1 218 ? 16.625 2.654 16.078 1 96.81 218 CYS A O 1
ATOM 1749 N N . GLU A 1 219 ? 18.547 2.336 17.172 1 95.94 219 GLU A N 1
ATOM 1750 C CA . GLU A 1 219 ? 19 1.305 16.234 1 95.94 219 GLU A CA 1
ATOM 1751 C C . GLU A 1 219 ? 18.062 0.091 16.266 1 95.94 219 GLU A C 1
ATOM 1753 O O . GLU A 1 219 ? 17.75 -0.478 15.219 1 95.94 219 GLU A O 1
ATOM 1758 N N . GLU A 1 220 ? 17.672 -0.254 17.438 1 96.75 220 GLU A N 1
ATOM 1759 C CA . GLU A 1 220 ? 16.75 -1.373 17.594 1 96.75 220 GLU A CA 1
ATOM 1760 C C . GLU A 1 220 ? 15.414 -1.082 16.906 1 96.75 220 GLU A C 1
ATOM 1762 O O . GLU A 1 220 ? 14.891 -1.925 16.172 1 96.75 220 GLU A O 1
ATOM 1767 N N . ARG A 1 221 ? 14.875 0.134 17.109 1 96.69 221 ARG A N 1
ATOM 1768 C CA . ARG A 1 221 ? 13.594 0.527 16.516 1 96.69 221 ARG A CA 1
ATOM 1769 C C . ARG A 1 221 ? 13.68 0.567 14.992 1 96.69 221 ARG A C 1
ATOM 1771 O O . ARG A 1 221 ? 12.773 0.097 14.305 1 96.69 221 ARG A O 1
ATOM 1778 N N . LYS A 1 222 ? 14.773 1.035 14.492 1 95.44 222 LYS A N 1
ATOM 1779 C CA . LYS A 1 222 ? 14.992 1.065 13.047 1 95.44 222 LYS A CA 1
ATOM 1780 C C . LYS A 1 222 ? 15.016 -0.345 12.469 1 95.44 222 LYS A C 1
ATOM 1782 O O . LYS A 1 222 ? 14.43 -0.597 11.414 1 95.44 222 LYS A O 1
ATOM 1787 N N . GLY A 1 223 ? 15.75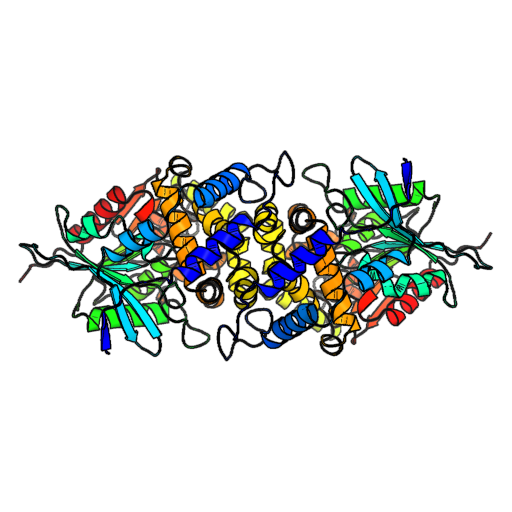8 -1.2 13.172 1 95.94 223 GLY A N 1
ATOM 1788 C CA . GLY A 1 223 ? 15.859 -2.584 12.734 1 95.94 223 GLY A CA 1
ATOM 1789 C C . GLY A 1 223 ? 14.516 -3.289 12.695 1 95.94 223 GLY A C 1
ATOM 1790 O O . GLY A 1 223 ? 14.188 -3.945 11.703 1 95.94 223 GLY A O 1
ATOM 1791 N N . ILE A 1 224 ? 13.711 -3.107 13.695 1 95.25 224 ILE A N 1
ATOM 1792 C CA . ILE A 1 224 ? 12.383 -3.717 13.789 1 95.25 224 ILE A CA 1
ATOM 1793 C C . ILE A 1 224 ? 11.5 -3.191 12.656 1 95.25 224 ILE A C 1
ATOM 1795 O O . ILE A 1 224 ? 10.789 -3.963 12.016 1 95.25 224 ILE A O 1
ATOM 1799 N N . TRP A 1 225 ? 11.547 -1.854 12.406 1 96.38 225 TRP A N 1
ATOM 1800 C CA . TRP A 1 225 ? 10.711 -1.276 11.352 1 96.38 225 TRP A CA 1
ATOM 1801 C C . TRP A 1 225 ? 11.086 -1.85 9.992 1 96.38 225 TRP A C 1
ATOM 1803 O O . TRP A 1 225 ? 10.203 -2.227 9.211 1 96.38 225 TRP A O 1
ATOM 1813 N N . ARG A 1 226 ? 12.375 -2.041 9.641 1 94.75 226 ARG A N 1
ATOM 1814 C CA . ARG A 1 226 ? 12.867 -2.484 8.344 1 94.75 226 ARG A CA 1
ATOM 1815 C C . ARG A 1 226 ? 12.531 -3.953 8.102 1 94.75 226 ARG A C 1
ATOM 1817 O O . ARG A 1 226 ? 12.453 -4.398 6.953 1 94.75 226 ARG A O 1
ATOM 1824 N N . THR A 1 227 ? 12.25 -4.695 9.195 1 93.25 227 THR A N 1
ATOM 1825 C CA . THR A 1 227 ? 12.055 -6.133 9.023 1 93.25 227 THR A CA 1
ATOM 1826 C C . THR A 1 227 ? 10.586 -6.508 9.18 1 93.25 227 THR A C 1
ATOM 1828 O O . THR A 1 227 ? 10.086 -7.391 8.477 1 93.25 227 THR A O 1
ATOM 1831 N N . GLU A 1 228 ? 9.852 -5.707 9.992 1 94.12 228 GLU A N 1
ATOM 1832 C CA . GLU A 1 228 ? 8.531 -6.191 10.375 1 94.12 228 GLU A CA 1
ATOM 1833 C C . GLU A 1 228 ? 7.434 -5.254 9.883 1 94.12 228 GLU A C 1
ATOM 1835 O O . GLU A 1 228 ? 6.258 -5.625 9.844 1 94.12 228 GLU A O 1
ATOM 1840 N N . HIS A 1 229 ? 7.777 -4.027 9.523 1 96.25 229 HIS A N 1
ATOM 1841 C CA . HIS A 1 229 ? 6.719 -3.051 9.289 1 96.25 229 HIS A CA 1
ATOM 1842 C C . HIS A 1 229 ? 6.82 -2.445 7.895 1 96.25 229 HIS A C 1
ATOM 1844 O O . HIS A 1 229 ? 6.102 -1.497 7.57 1 96.25 229 HIS A O 1
ATOM 1850 N N . VAL A 1 230 ? 7.676 -2.998 6.98 1 96.44 230 VAL A N 1
ATOM 1851 C CA . VAL A 1 230 ? 8.039 -2.277 5.766 1 96.44 230 VAL A CA 1
ATOM 1852 C C . VAL A 1 230 ? 7.207 -2.783 4.594 1 96.44 230 VAL A C 1
ATOM 1854 O O . VAL A 1 230 ? 7.34 -2.289 3.471 1 96.44 230 VAL A O 1
ATOM 1857 N N . GLY A 1 231 ? 6.234 -3.709 4.836 1 97.19 231 GLY A N 1
ATOM 1858 C CA . GLY A 1 231 ? 5.461 -4.312 3.762 1 97.19 231 GLY A CA 1
ATOM 1859 C C . GLY A 1 231 ? 4.723 -3.293 2.914 1 97.19 231 GLY A C 1
ATOM 1860 O O . GLY A 1 231 ? 4.695 -3.4 1.686 1 97.19 231 GLY A O 1
ATOM 1861 N N . TYR A 1 232 ? 4.09 -2.281 3.568 1 97.94 232 TYR A N 1
ATOM 1862 C CA . TYR A 1 232 ? 3.379 -1.234 2.844 1 97.94 232 TYR A CA 1
ATOM 1863 C C . TYR A 1 232 ? 4.312 -0.509 1.88 1 97.94 232 TYR A C 1
ATOM 1865 O O . TYR A 1 232 ? 3.949 -0.258 0.728 1 97.94 232 TYR A O 1
ATOM 1873 N N . ALA A 1 233 ? 5.527 -0.18 2.357 1 98.25 233 ALA A N 1
ATOM 1874 C CA . ALA A 1 233 ? 6.488 0.592 1.575 1 98.25 233 ALA A CA 1
ATOM 1875 C C . ALA A 1 233 ? 7 -0.214 0.385 1 98.25 233 ALA A C 1
ATOM 1877 O O . ALA A 1 233 ? 7.105 0.309 -0.727 1 98.25 233 ALA A O 1
ATOM 1878 N N . VAL A 1 234 ? 7.281 -1.508 0.588 1 97.88 234 VAL A N 1
ATOM 1879 C CA . VAL A 1 234 ? 7.785 -2.355 -0.488 1 97.88 234 VAL A CA 1
ATOM 1880 C C . VAL A 1 234 ? 6.699 -2.549 -1.544 1 97.88 234 VAL A C 1
ATOM 1882 O O . VAL A 1 234 ? 6.984 -2.541 -2.744 1 97.88 234 VAL A O 1
ATOM 1885 N N . LEU A 1 235 ? 5.473 -2.686 -1.062 1 98.25 235 LEU A N 1
ATOM 1886 C CA . LEU A 1 235 ? 4.367 -2.787 -2.01 1 98.25 235 LEU A CA 1
ATOM 1887 C C . LEU A 1 235 ? 4.254 -1.519 -2.85 1 98.25 235 LEU A C 1
ATOM 1889 O O . LEU A 1 235 ? 4.18 -1.588 -4.078 1 98.25 235 LEU A O 1
ATOM 1893 N N . MET A 1 236 ? 4.277 -0.407 -2.264 1 98 236 MET A N 1
ATOM 1894 C CA . MET A 1 236 ? 4.141 0.868 -2.963 1 98 236 MET A CA 1
ATOM 1895 C C . MET A 1 236 ? 5.348 1.13 -3.857 1 98 236 MET A C 1
ATOM 1897 O O . MET A 1 236 ? 5.207 1.674 -4.953 1 98 236 MET A O 1
ATOM 1901 N N . ARG A 1 237 ? 6.578 0.758 -3.42 1 96.5 237 ARG A N 1
ATOM 1902 C CA . ARG A 1 237 ? 7.777 1.07 -4.191 1 96.5 237 ARG A CA 1
ATOM 1903 C C . ARG A 1 237 ? 7.918 0.134 -5.387 1 96.5 237 ARG A C 1
ATOM 1905 O O . ARG A 1 237 ? 8.742 0.367 -6.273 1 96.5 237 ARG A O 1
ATOM 1912 N N . THR A 1 238 ? 7.043 -0.964 -5.434 1 95.44 238 THR A N 1
ATOM 1913 C CA . THR A 1 238 ? 7.172 -1.894 -6.551 1 95.44 238 THR A CA 1
ATOM 1914 C C . THR A 1 238 ? 5.934 -1.849 -7.438 1 95.44 238 THR A C 1
ATOM 1916 O O . THR A 1 238 ? 6.02 -2.09 -8.641 1 95.44 238 THR A O 1
ATOM 1919 N N . ARG A 1 239 ? 4.762 -1.572 -6.75 1 96.25 239 ARG A N 1
ATOM 1920 C CA . ARG A 1 239 ? 3.529 -1.749 -7.512 1 96.25 239 ARG A CA 1
ATOM 1921 C C . ARG A 1 239 ? 2.533 -0.635 -7.207 1 96.25 239 ARG A C 1
ATOM 1923 O O . ARG A 1 239 ? 1.397 -0.903 -6.809 1 96.25 239 ARG A O 1
ATOM 1930 N N . PRO A 1 240 ? 2.828 0.624 -7.523 1 96.44 240 PRO A N 1
ATOM 1931 C CA . PRO A 1 240 ? 1.901 1.707 -7.188 1 96.44 240 PRO A CA 1
ATOM 1932 C C . PRO A 1 240 ? 0.582 1.613 -7.949 1 96.44 240 PRO A C 1
ATOM 1934 O O . PRO A 1 240 ? -0.478 1.924 -7.398 1 96.44 240 PRO A O 1
ATOM 1937 N N . GLN A 1 241 ? 0.575 1.166 -9.18 1 95.81 241 GLN A N 1
ATOM 1938 C CA . GLN A 1 241 ? -0.657 1.03 -9.945 1 95.81 241 GLN A CA 1
ATOM 1939 C C . GLN A 1 241 ? -1.551 -0.062 -9.367 1 95.81 241 GLN A C 1
ATOM 1941 O O . GLN A 1 241 ? -2.775 0.073 -9.352 1 95.81 241 GLN A O 1
ATOM 1946 N N . SER A 1 242 ? -0.94 -1.145 -8.961 1 97.25 242 SER A N 1
ATOM 1947 C CA . SER A 1 242 ? -1.72 -2.195 -8.312 1 97.25 242 SER A CA 1
ATOM 1948 C C . SER A 1 242 ? -2.385 -1.683 -7.039 1 97.25 242 SER A C 1
ATOM 1950 O O . SER A 1 242 ? -3.533 -2.027 -6.75 1 97.25 242 SER A O 1
ATOM 1952 N N . VAL A 1 243 ? -1.711 -0.87 -6.316 1 98 243 VAL A N 1
ATOM 1953 C CA . VAL A 1 243 ? -2.258 -0.292 -5.094 1 98 243 VAL A CA 1
ATOM 1954 C C . VAL A 1 243 ? -3.502 0.53 -5.422 1 98 243 VAL A C 1
ATOM 1956 O O . VAL A 1 243 ? -4.492 0.489 -4.688 1 98 243 VAL A O 1
ATOM 1959 N N . SER A 1 244 ? -3.49 1.281 -6.535 1 97.25 244 SER A N 1
ATOM 1960 C CA . SER A 1 244 ? -4.656 2.039 -6.973 1 97.25 244 SER A CA 1
ATOM 1961 C C . SER A 1 244 ? -5.859 1.127 -7.191 1 97.25 244 SER A C 1
ATOM 1963 O O . SER A 1 244 ? -6.93 1.354 -6.625 1 97.25 244 SER A O 1
ATOM 1965 N N . TRP A 1 245 ? -5.672 0.07 -7.906 1 97.75 245 TRP A N 1
ATOM 1966 C CA . TRP A 1 245 ? -6.754 -0.865 -8.203 1 97.75 245 TRP A CA 1
ATOM 1967 C C . TRP A 1 245 ? -7.27 -1.522 -6.926 1 97.75 245 TRP A C 1
ATOM 1969 O O . TRP A 1 245 ? -8.469 -1.765 -6.781 1 97.75 245 TRP A O 1
ATOM 1979 N N . MET A 1 246 ? -6.402 -1.713 -5.953 1 98.31 246 MET A N 1
ATOM 1980 C CA . MET A 1 246 ? -6.734 -2.453 -4.742 1 98.31 246 MET A CA 1
ATOM 1981 C C . MET A 1 246 ? -7.516 -1.58 -3.766 1 98.31 246 MET A C 1
ATOM 1983 O O . MET A 1 246 ? -8.43 -2.061 -3.09 1 98.31 246 MET A O 1
ATOM 1987 N N . LEU A 1 247 ? -7.199 -0.234 -3.773 1 98.38 247 LEU A N 1
ATOM 1988 C CA . LEU A 1 247 ? -7.582 0.453 -2.545 1 98.38 247 LEU A CA 1
ATOM 1989 C C . LEU A 1 247 ? -8.352 1.732 -2.855 1 98.38 247 LEU A C 1
ATOM 1991 O O . LEU A 1 247 ? -9.062 2.262 -1.993 1 98.38 247 LEU A O 1
ATOM 1995 N N . GLU A 1 248 ? -8.344 2.277 -4.027 1 97.31 248 GLU A N 1
ATOM 1996 C CA . GLU A 1 248 ? -8.859 3.619 -4.281 1 97.31 248 GLU A CA 1
ATOM 1997 C C . GLU A 1 248 ? -10.336 3.721 -3.904 1 97.31 248 GLU A C 1
ATOM 1999 O O . GLU A 1 248 ? -10.781 4.75 -3.389 1 97.31 248 GLU A O 1
ATOM 2004 N N . ASP A 1 249 ? -11.117 2.688 -4.23 1 97.88 249 ASP A N 1
ATOM 2005 C CA . ASP A 1 249 ? -12.547 2.717 -3.938 1 97.88 249 ASP A CA 1
ATOM 2006 C C . ASP A 1 249 ? -12.898 1.712 -2.842 1 97.88 249 ASP A C 1
ATOM 2008 O O . ASP A 1 249 ? -13.992 1.135 -2.85 1 97.88 249 ASP A O 1
ATOM 2012 N N . ASN A 1 250 ? -11.977 1.505 -1.908 1 98.12 250 ASN A N 1
ATOM 2013 C CA . ASN A 1 250 ? -12.102 0.581 -0.787 1 98.12 250 ASN A CA 1
ATOM 2014 C C . ASN A 1 250 ? -11.836 1.276 0.546 1 98.12 250 ASN A C 1
ATOM 2016 O O . ASN A 1 250 ? -10.727 1.214 1.074 1 98.12 250 ASN A O 1
ATOM 2020 N N . PRO A 1 251 ? -12.938 1.856 1.084 1 98.25 251 PRO A N 1
ATOM 2021 C CA . PRO A 1 251 ? -12.727 2.682 2.275 1 98.25 251 PRO A CA 1
ATOM 2022 C C . PRO A 1 251 ? -12.125 1.896 3.438 1 98.25 251 PRO A C 1
ATOM 2024 O O . PRO A 1 251 ? -11.195 2.371 4.094 1 98.25 251 PRO A O 1
ATOM 2027 N N . VAL A 1 252 ? -12.555 0.702 3.656 1 98.56 252 VAL A N 1
ATOM 2028 C CA . VAL A 1 252 ? -12.031 -0.071 4.777 1 98.56 252 VAL A CA 1
ATOM 2029 C C . VAL A 1 252 ? -10.609 -0.531 4.469 1 98.56 252 VAL A C 1
ATOM 2031 O O . VAL A 1 252 ? -9.758 -0.584 5.359 1 98.56 252 VAL A O 1
ATOM 2034 N N . GLY A 1 253 ? -10.344 -0.901 3.236 1 98.62 253 GLY A N 1
ATOM 2035 C CA . GLY A 1 253 ? -8.961 -1.147 2.844 1 98.62 253 GLY A CA 1
ATOM 2036 C C . GLY A 1 253 ? -8.047 0.031 3.107 1 98.62 253 GLY A C 1
ATOM 2037 O O . GLY A 1 253 ? -6.945 -0.138 3.635 1 98.62 253 GLY A O 1
ATOM 2038 N N . LEU A 1 254 ? -8.516 1.203 2.766 1 98.81 254 LEU A N 1
ATOM 2039 C CA . LEU A 1 254 ? -7.75 2.418 3.031 1 98.81 254 LEU A CA 1
ATOM 2040 C C . LEU A 1 254 ? -7.586 2.641 4.531 1 98.81 254 LEU A C 1
ATOM 2042 O O . LEU A 1 254 ? -6.504 3 4.996 1 98.81 254 LEU A O 1
ATOM 2046 N N . MET A 1 255 ? -8.711 2.436 5.242 1 98.81 255 MET A N 1
ATOM 2047 C CA . MET A 1 255 ? -8.664 2.572 6.695 1 98.81 255 MET A CA 1
ATOM 2048 C C . MET A 1 255 ? -7.555 1.709 7.289 1 98.81 255 MET A C 1
ATOM 2050 O O . MET A 1 255 ? -6.797 2.166 8.148 1 98.81 255 MET A O 1
ATOM 2054 N N . THR A 1 256 ? -7.43 0.52 6.812 1 98.56 256 THR A N 1
ATOM 2055 C CA . THR A 1 256 ? -6.457 -0.428 7.344 1 98.56 256 THR A CA 1
ATOM 2056 C C . THR A 1 256 ? -5.051 -0.079 6.871 1 98.56 256 THR A C 1
ATOM 2058 O O . THR A 1 256 ? -4.117 -0.017 7.672 1 98.56 256 THR A O 1
ATOM 2061 N N . PHE A 1 257 ? -4.836 0.169 5.574 1 98.69 257 PHE A N 1
ATOM 2062 C CA . PHE A 1 257 ? -3.535 0.425 4.965 1 98.69 257 PHE A CA 1
ATOM 2063 C C . PHE A 1 257 ? -2.916 1.699 5.527 1 98.69 257 PHE A C 1
ATOM 2065 O O . PHE A 1 257 ? -1.747 1.708 5.914 1 98.69 257 PHE A O 1
ATOM 2072 N N . ILE A 1 258 ? -3.707 2.729 5.68 1 98.5 258 ILE A N 1
ATOM 2073 C CA . ILE A 1 258 ? -3.281 4.023 6.203 1 98.5 258 ILE A CA 1
ATOM 2074 C C . ILE A 1 258 ? -3.303 3.994 7.73 1 98.5 258 ILE A C 1
ATOM 2076 O O . ILE A 1 258 ? -2.303 4.312 8.383 1 98.5 258 ILE A O 1
ATOM 2080 N N . GLY A 1 259 ? -4.375 3.547 8.25 1 98.25 259 GLY A N 1
ATOM 2081 C CA . GLY A 1 259 ? -4.582 3.59 9.688 1 98.25 259 GLY A CA 1
ATOM 2082 C C . GLY A 1 259 ? -3.596 2.734 10.461 1 98.25 259 GLY A C 1
ATOM 2083 O O . GLY A 1 259 ? -3.273 3.035 11.609 1 98.25 259 GLY A O 1
ATOM 2084 N N . GLU A 1 260 ? -3.146 1.686 9.836 1 97.5 260 GLU A N 1
ATOM 2085 C CA . GLU A 1 260 ? -2.178 0.809 10.484 1 97.5 260 GLU A CA 1
ATOM 2086 C C . GLU A 1 260 ? -0.929 1.581 10.906 1 97.5 260 GLU A C 1
ATOM 2088 O O . GLU A 1 260 ? -0.365 1.33 11.969 1 97.5 260 GLU A O 1
ATOM 2093 N N . LYS A 1 261 ? -0.474 2.533 10.109 1 97.69 261 LYS A N 1
ATOM 2094 C CA . LYS A 1 261 ? 0.719 3.307 10.445 1 97.69 261 LYS A CA 1
ATOM 2095 C C . LYS A 1 261 ? 0.447 4.262 11.602 1 97.69 261 LYS A C 1
ATOM 2097 O O . LYS A 1 261 ? 1.319 4.492 12.445 1 97.69 261 LYS A O 1
ATOM 2102 N N . TYR A 1 262 ? -0.796 4.82 11.641 1 98.06 262 TYR A N 1
ATOM 2103 C CA . TYR A 1 262 ? -1.171 5.645 12.789 1 98.06 262 TYR A CA 1
ATOM 2104 C C . TYR A 1 262 ? -1.192 4.82 14.07 1 98.06 262 TYR A C 1
ATOM 2106 O O . TYR A 1 262 ? -0.883 5.328 15.148 1 98.06 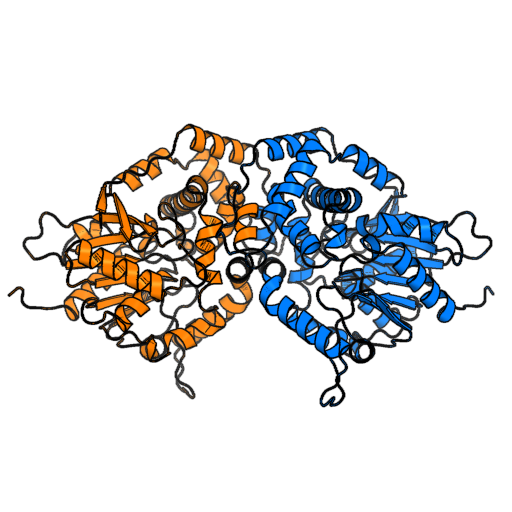262 TYR A O 1
ATOM 2114 N N . GLU A 1 263 ? -1.53 3.596 13.922 1 96.5 263 GLU A N 1
ATOM 2115 C CA . GLU A 1 263 ? -1.546 2.713 15.086 1 96.5 263 GLU A CA 1
ATOM 2116 C C . GLU A 1 263 ? -0.13 2.328 15.5 1 96.5 263 GLU A C 1
ATOM 2118 O O . GLU A 1 263 ? 0.206 2.373 16.688 1 96.5 263 GLU A O 1
ATOM 2123 N N . GLU A 1 264 ? 0.734 2.051 14.562 1 96.19 264 GLU A N 1
ATOM 2124 C CA . GLU A 1 264 ? 2.027 1.434 14.844 1 96.19 264 GLU A CA 1
ATOM 2125 C C . GLU A 1 264 ? 3.074 2.484 15.203 1 96.19 264 GLU A C 1
ATOM 2127 O O . GLU A 1 264 ? 4.035 2.189 15.922 1 96.19 264 GLU A O 1
ATOM 2132 N N . ALA A 1 265 ? 2.93 3.762 14.719 1 97.75 265 ALA A N 1
ATOM 2133 C CA . ALA A 1 265 ? 3.99 4.762 14.828 1 97.75 265 ALA A CA 1
ATOM 2134 C C . ALA A 1 265 ? 3.543 5.949 15.672 1 97.75 265 ALA A C 1
ATOM 2136 O O . ALA A 1 265 ? 3.861 7.098 15.352 1 97.75 265 ALA A O 1
ATOM 2137 N N . SER A 1 266 ? 2.766 5.648 16.719 1 98 266 SER A N 1
ATOM 2138 C CA . SER A 1 266 ? 2.312 6.695 17.625 1 98 266 SER A CA 1
ATOM 2139 C C . SER A 1 266 ? 2.195 6.168 19.062 1 98 266 SER A C 1
ATOM 2141 O O . SER A 1 266 ? 2.305 4.965 19.297 1 98 266 SER A O 1
ATOM 2143 N N . ASN A 1 267 ? 2.088 7.156 20.016 1 98.19 267 ASN A N 1
ATOM 2144 C CA . ASN A 1 267 ? 1.831 6.805 21.406 1 98.19 267 ASN A CA 1
ATOM 2145 C C . ASN A 1 267 ? 0.479 6.117 21.562 1 98.19 267 ASN A C 1
ATOM 2147 O O . ASN A 1 267 ? -0.561 6.699 21.266 1 98.19 267 ASN A O 1
ATOM 2151 N N . PRO A 1 268 ? 0.455 4.844 22.094 1 96.56 268 PRO A N 1
ATOM 2152 C CA . PRO A 1 268 ? -0.801 4.098 22.219 1 96.56 268 PRO A CA 1
ATOM 2153 C C . PRO A 1 268 ? -1.828 4.812 23.094 1 96.56 268 PRO A C 1
ATOM 2155 O O . PRO A 1 268 ? -3.029 4.562 22.969 1 96.56 268 PRO A O 1
ATOM 2158 N N . ALA A 1 269 ? -1.402 5.789 23.828 1 96.94 269 ALA A N 1
ATOM 2159 C CA . ALA A 1 269 ? -2.287 6.477 24.766 1 96.94 269 ALA A CA 1
ATOM 2160 C C . ALA A 1 269 ? -3.342 7.293 24.031 1 96.94 269 ALA A C 1
ATOM 2162 O O . ALA A 1 269 ? -4.387 7.625 24.609 1 96.94 269 ALA A O 1
ATOM 2163 N N . VAL A 1 270 ? -3.143 7.57 22.781 1 96.31 270 VAL A N 1
ATOM 2164 C CA . VAL A 1 270 ? -4.066 8.477 22.109 1 96.31 270 VAL A CA 1
ATOM 2165 C C . VAL A 1 270 ? -4.949 7.691 21.141 1 96.31 270 VAL A C 1
ATOM 2167 O O . VAL A 1 270 ? -5.879 8.25 20.547 1 96.31 270 VAL A O 1
ATOM 2170 N N . HIS A 1 271 ? -4.793 6.422 20.969 1 96.88 271 HIS A N 1
ATOM 2171 C CA . HIS A 1 271 ? -5.336 5.645 19.859 1 96.88 271 HIS A CA 1
ATOM 2172 C C . HIS A 1 271 ? -6.863 5.656 19.875 1 96.88 271 HIS A C 1
ATOM 2174 O O . HIS A 1 271 ? -7.496 5.574 18.828 1 96.88 271 HIS A O 1
ATOM 2180 N N . TYR A 1 272 ? -7.508 5.805 21.062 1 97.19 272 TYR A N 1
ATOM 2181 C CA . TYR A 1 272 ? -8.953 5.645 21.156 1 97.19 272 TYR A CA 1
ATOM 2182 C C . TYR A 1 272 ? -9.633 6.961 21.516 1 97.19 272 TYR A C 1
ATOM 2184 O O . TYR A 1 272 ? -10.812 6.984 21.875 1 97.19 272 TYR A O 1
ATOM 2192 N N . THR A 1 273 ? -8.883 8.047 21.422 1 97.94 273 THR A N 1
ATOM 2193 C CA . THR A 1 273 ? -9.508 9.344 21.656 1 97.94 273 THR A CA 1
ATOM 2194 C C . THR A 1 273 ? -10.258 9.812 20.422 1 97.94 273 THR A C 1
ATOM 2196 O O . THR A 1 273 ? -9.82 9.57 19.297 1 97.94 273 THR A O 1
ATOM 2199 N N . PRO A 1 274 ? -11.352 10.508 20.594 1 98.06 274 PRO A N 1
ATOM 2200 C CA . PRO A 1 274 ? -12.109 11.016 19.438 1 98.06 274 PRO A CA 1
ATOM 2201 C C . PRO A 1 274 ? -11.266 11.898 18.516 1 98.06 274 PRO A C 1
ATOM 2203 O O . PRO A 1 274 ? -11.375 11.797 17.297 1 98.06 274 PRO A O 1
ATOM 2206 N N . HIS A 1 275 ? -10.43 12.711 19.109 1 98 275 HIS A N 1
ATOM 2207 C CA . HIS A 1 275 ? -9.594 13.602 18.312 1 98 275 HIS A CA 1
ATOM 2208 C C . HIS A 1 275 ? -8.688 12.812 17.375 1 98 275 HIS A C 1
ATOM 2210 O O . HIS A 1 275 ? -8.57 13.148 16.188 1 98 275 HIS A O 1
ATOM 2216 N N . TRP A 1 276 ? -8.086 11.766 17.938 1 98.31 276 TRP A N 1
ATOM 2217 C CA . TRP A 1 276 ? -7.184 10.93 17.156 1 98.31 276 TRP A CA 1
ATOM 2218 C C . TRP A 1 276 ? -7.945 10.172 16.078 1 98.31 276 TRP A C 1
ATOM 2220 O O . TRP A 1 276 ? -7.566 10.211 14.898 1 98.31 276 TRP A O 1
ATOM 2230 N N . MET A 1 277 ? -9.062 9.516 16.406 1 98.69 277 MET A N 1
ATOM 2231 C CA . MET A 1 277 ? -9.844 8.719 15.461 1 98.69 277 MET A CA 1
ATOM 2232 C C . MET A 1 277 ? -10.445 9.609 14.375 1 98.69 277 MET A C 1
ATOM 2234 O O . MET A 1 277 ? -10.477 9.219 13.203 1 98.69 277 MET A O 1
ATOM 2238 N N . ASP A 1 278 ? -10.867 10.859 14.734 1 98.75 278 ASP A N 1
ATOM 2239 C CA . ASP A 1 278 ? -11.367 11.805 13.742 1 98.75 278 ASP A CA 1
ATOM 2240 C C . ASP A 1 278 ? -10.273 12.164 12.734 1 98.75 278 ASP A C 1
ATOM 2242 O O . ASP A 1 278 ? -10.539 12.25 11.539 1 98.75 278 ASP A O 1
ATOM 2246 N N . HIS A 1 279 ? -9.102 12.398 13.273 1 98.75 279 HIS A N 1
ATOM 2247 C CA . HIS A 1 279 ? -8.023 12.789 12.375 1 98.75 279 HIS A CA 1
ATOM 2248 C C . HIS A 1 279 ? -7.68 11.664 11.406 1 98.75 279 HIS A C 1
ATOM 2250 O O . HIS A 1 279 ? -7.52 11.898 10.203 1 98.75 279 HIS A O 1
ATOM 2256 N N . VAL A 1 280 ? -7.566 10.414 11.922 1 98.75 280 VAL A N 1
ATOM 2257 C CA . VAL A 1 280 ? -7.234 9.266 11.086 1 98.75 280 VAL A CA 1
ATOM 2258 C C . VAL A 1 280 ? -8.289 9.094 9.992 1 98.75 280 VAL A C 1
ATOM 2260 O O . VAL A 1 280 ? -7.957 8.984 8.812 1 98.75 280 VAL A O 1
ATOM 2263 N N . LEU A 1 281 ? -9.578 9.172 10.375 1 98.94 281 LEU A N 1
ATOM 2264 C CA . LEU A 1 281 ? -10.656 8.938 9.422 1 98.94 281 LEU A CA 1
ATOM 2265 C C . LEU A 1 281 ? -10.766 10.102 8.438 1 98.94 281 LEU A C 1
ATOM 2267 O O . LEU A 1 281 ? -11.109 9.898 7.27 1 98.94 281 LEU A O 1
ATOM 2271 N N . THR A 1 282 ? -10.469 11.328 8.891 1 98.88 282 THR A N 1
ATOM 2272 C CA . THR A 1 282 ? -10.438 12.453 7.961 1 98.88 282 THR A CA 1
ATOM 2273 C C . THR A 1 282 ? -9.352 12.242 6.906 1 98.88 282 THR A C 1
ATOM 2275 O O . THR A 1 282 ? -9.578 12.469 5.719 1 98.88 282 THR A O 1
ATOM 2278 N N . THR A 1 283 ? -8.219 11.797 7.324 1 98.88 283 THR A N 1
ATOM 2279 C CA . THR A 1 283 ? -7.129 11.523 6.398 1 98.88 283 THR A CA 1
ATOM 2280 C C . THR A 1 283 ? -7.508 10.406 5.434 1 98.88 283 THR A C 1
ATOM 2282 O O . THR A 1 283 ? -7.316 10.531 4.223 1 98.88 283 THR A O 1
ATOM 2285 N N . VAL A 1 284 ? -8.086 9.328 5.973 1 98.81 284 VAL A N 1
ATOM 2286 C CA . VAL A 1 284 ? -8.555 8.227 5.141 1 98.81 284 VAL A CA 1
ATOM 2287 C C . VAL A 1 284 ? -9.562 8.742 4.117 1 98.81 284 VAL A C 1
ATOM 2289 O O . VAL A 1 284 ? -9.484 8.406 2.932 1 98.81 284 VAL A O 1
ATOM 2292 N N . CYS A 1 285 ? -10.5 9.57 4.484 1 98.81 285 CYS A N 1
ATOM 2293 C CA . CYS A 1 285 ? -11.531 10.109 3.602 1 98.81 285 CYS A CA 1
ATOM 2294 C C . CYS A 1 285 ? -10.922 11.023 2.543 1 98.81 285 CYS A C 1
ATOM 2296 O O . CYS A 1 285 ? -11.391 11.055 1.404 1 98.81 285 CYS A O 1
ATOM 2298 N N . LEU A 1 286 ? -9.859 11.797 2.926 1 98.81 286 LEU A N 1
ATOM 2299 C CA . LEU A 1 286 ? -9.172 12.609 1.932 1 98.81 286 LEU A CA 1
ATOM 2300 C C . LEU A 1 286 ? -8.578 11.734 0.829 1 98.81 286 LEU A C 1
ATOM 2302 O O . LEU A 1 286 ? -8.734 12.039 -0.356 1 98.81 286 LEU A O 1
ATOM 2306 N N . TYR A 1 287 ? -7.961 10.641 1.229 1 98.69 287 TYR A N 1
ATOM 2307 C CA . TYR A 1 287 ? -7.426 9.719 0.234 1 98.69 287 TYR A CA 1
ATOM 2308 C C . TYR A 1 287 ? -8.539 9.117 -0.608 1 98.69 287 TYR A C 1
ATOM 2310 O O . TYR A 1 287 ? -8.398 8.969 -1.824 1 98.69 287 TYR A O 1
ATOM 2318 N N . PHE A 1 288 ? -9.648 8.781 0.056 1 98.56 288 PHE A N 1
ATOM 2319 C CA . PHE A 1 288 ? -10.758 8.141 -0.635 1 98.56 288 PHE A CA 1
ATOM 2320 C C . PHE A 1 288 ? -11.383 9.094 -1.649 1 98.56 288 PHE A C 1
ATOM 2322 O O . PHE A 1 288 ? -11.523 8.75 -2.824 1 98.56 288 PHE A O 1
ATOM 2329 N N . HIS A 1 289 ? -11.734 10.266 -1.258 1 98.06 289 HIS A N 1
ATOM 2330 C CA . HIS A 1 289 ? -12.492 11.188 -2.098 1 98.06 289 HIS A CA 1
ATOM 2331 C C . HIS A 1 289 ? -11.617 11.766 -3.205 1 98.06 289 HIS A C 1
ATOM 2333 O O . HIS A 1 289 ? -12.117 12.109 -4.277 1 98.06 289 HIS A O 1
ATOM 2339 N N . THR A 1 290 ? -10.297 11.859 -2.951 1 97.62 290 THR A N 1
ATOM 2340 C CA . THR A 1 290 ? -9.414 12.398 -3.98 1 97.62 290 THR A CA 1
ATOM 2341 C C . THR A 1 290 ? -8.773 11.281 -4.793 1 97.62 290 THR A C 1
ATOM 2343 O O . THR A 1 290 ? -8.055 11.539 -5.758 1 97.62 290 THR A O 1
ATOM 2346 N N . ARG A 1 291 ? -8.961 10.016 -4.445 1 96.88 291 ARG A N 1
ATOM 2347 C CA . ARG A 1 291 ? -8.453 8.836 -5.145 1 96.88 291 ARG A CA 1
ATOM 2348 C C . ARG A 1 291 ? -6.945 8.93 -5.344 1 96.88 291 ARG A C 1
ATOM 2350 O O . ARG A 1 291 ? -6.445 8.688 -6.445 1 96.88 291 ARG A O 1
ATOM 2357 N N . SER A 1 292 ? -6.219 9.219 -4.164 1 97.81 292 SER A N 1
ATOM 2358 C CA . SER A 1 292 ? -4.816 9.586 -4.328 1 97.81 292 SER A CA 1
ATOM 2359 C C . SER A 1 292 ? -3.893 8.523 -3.756 1 97.81 292 SER A C 1
ATOM 2361 O O . SER A 1 292 ? -2.684 8.734 -3.637 1 97.81 292 SER A O 1
ATOM 2363 N N . ILE A 1 293 ? -4.438 7.25 -3.479 1 98.38 293 ILE A N 1
ATOM 2364 C CA . ILE A 1 293 ? -3.584 6.25 -2.842 1 98.38 293 ILE A CA 1
ATOM 2365 C C . ILE A 1 293 ? -2.508 5.789 -3.822 1 98.38 293 ILE A C 1
ATOM 2367 O O . ILE A 1 293 ? -1.34 5.648 -3.451 1 98.38 293 ILE A O 1
ATOM 2371 N N . GLY A 1 294 ? -2.814 5.598 -5.102 1 97 294 GLY A N 1
ATOM 2372 C CA . GLY A 1 294 ? -1.846 5.176 -6.102 1 97 294 GLY A CA 1
ATOM 2373 C C . GLY A 1 294 ? -0.8 6.234 -6.398 1 97 294 GLY A C 1
ATOM 2374 O O . GLY A 1 294 ? 0.396 5.938 -6.438 1 97 294 GLY A O 1
ATOM 2375 N N . THR A 1 295 ? -1.201 7.457 -6.559 1 97.25 295 THR A N 1
ATOM 2376 C CA . THR A 1 295 ? -0.272 8.531 -6.887 1 97.25 295 THR A CA 1
ATOM 2377 C C . THR A 1 295 ? 0.602 8.875 -5.684 1 97.25 295 THR A C 1
ATOM 2379 O O . THR A 1 295 ? 1.765 9.25 -5.84 1 97.25 295 THR A O 1
ATOM 2382 N N . SER A 1 296 ? 0.025 8.742 -4.488 1 98.38 296 SER A N 1
ATOM 2383 C CA . SER A 1 296 ? 0.825 8.984 -3.293 1 98.38 296 SER A CA 1
ATOM 2384 C C . SER A 1 296 ? 1.957 7.973 -3.168 1 98.38 296 SER A C 1
ATOM 2386 O O . SER A 1 296 ? 2.992 8.258 -2.564 1 98.38 296 SER A O 1
ATOM 2388 N N . ALA A 1 297 ? 1.789 6.801 -3.775 1 97.81 297 ALA A N 1
ATOM 2389 C CA . ALA A 1 297 ? 2.768 5.719 -3.711 1 97.81 297 ALA A CA 1
ATOM 2390 C C . ALA A 1 297 ? 4.004 6.047 -4.547 1 97.81 297 ALA A C 1
ATOM 2392 O O . ALA A 1 297 ? 5.062 5.441 -4.363 1 97.81 297 ALA A O 1
ATOM 2393 N N . LEU A 1 298 ? 3.955 6.965 -5.5 1 96.88 298 LEU A N 1
ATOM 2394 C CA . LEU A 1 298 ? 5.062 7.289 -6.395 1 96.88 298 LEU A CA 1
ATOM 2395 C C . LEU A 1 298 ? 6.246 7.852 -5.613 1 96.88 298 LEU A C 1
ATOM 2397 O O . LEU A 1 298 ? 7.391 7.75 -6.055 1 96.88 298 LEU A O 1
ATOM 2401 N N . LEU A 1 299 ? 5.906 8.398 -4.418 1 97.12 299 LEU A N 1
ATOM 2402 C CA . LEU A 1 299 ? 6.961 8.867 -3.523 1 97.12 299 LEU A CA 1
ATOM 2403 C C . LEU A 1 299 ? 7.883 7.727 -3.123 1 97.12 299 LEU A C 1
ATOM 2405 O O . LEU A 1 299 ? 9.102 7.906 -3.029 1 97.12 299 LEU A O 1
ATOM 2409 N N . TYR A 1 300 ? 7.355 6.594 -2.926 1 97.62 300 TYR A N 1
ATOM 2410 C CA . TYR A 1 300 ? 8.125 5.41 -2.557 1 97.62 300 TYR A CA 1
ATOM 2411 C C . TYR A 1 300 ? 8.812 4.809 -3.775 1 97.62 300 TYR A C 1
ATOM 2413 O O . TYR A 1 300 ? 9.938 4.312 -3.68 1 97.62 300 TYR A O 1
ATOM 2421 N N . TYR A 1 301 ? 8.141 4.801 -4.891 1 96.31 301 TYR A N 1
ATOM 2422 C CA . TYR A 1 301 ? 8.672 4.18 -6.098 1 96.31 301 TYR A CA 1
ATOM 2423 C C . TYR A 1 301 ? 9.906 4.93 -6.598 1 96.31 301 TYR A C 1
ATOM 2425 O O . TYR A 1 301 ? 10.875 4.312 -7.039 1 96.31 301 TYR A O 1
ATOM 2433 N N . GLU A 1 302 ? 9.93 6.281 -6.469 1 96.19 302 GLU A N 1
ATOM 2434 C CA . GLU A 1 302 ? 10.906 7.109 -7.176 1 96.19 302 GLU A CA 1
ATOM 2435 C C . GLU A 1 302 ? 12.039 7.539 -6.25 1 96.19 302 GLU A C 1
ATOM 2437 O O . GLU A 1 302 ? 12.984 8.195 -6.688 1 96.19 302 GLU A O 1
ATOM 2442 N N . ASN A 1 303 ? 11.953 7.184 -4.957 1 98.19 303 ASN A N 1
ATOM 2443 C CA . ASN A 1 303 ? 12.922 7.688 -3.994 1 98.19 303 ASN A CA 1
ATOM 2444 C C . ASN A 1 303 ? 13.609 6.547 -3.242 1 98.19 303 ASN A C 1
ATOM 2446 O O . ASN A 1 303 ? 13.312 5.375 -3.477 1 98.19 303 ASN A O 1
ATOM 2450 N N . PRO A 1 304 ? 14.672 6.898 -2.311 1 97.06 304 PRO A N 1
ATOM 2451 C CA . PRO A 1 304 ? 15.469 5.848 -1.67 1 97.06 304 PRO A CA 1
ATOM 2452 C C . PRO A 1 304 ? 14.617 4.887 -0.84 1 97.06 304 PRO A C 1
ATOM 2454 O O . PRO A 1 304 ? 13.578 5.281 -0.308 1 97.06 304 PRO A O 1
ATOM 2457 N N . ARG A 1 305 ? 15.102 3.699 -0.851 1 94.94 305 ARG A N 1
ATOM 2458 C CA . ARG A 1 305 ? 14.469 2.672 -0.028 1 94.94 305 ARG A CA 1
ATOM 2459 C C . ARG A 1 305 ? 14.859 2.832 1.438 1 94.94 305 ARG A C 1
ATOM 2461 O O . ARG A 1 305 ? 15.805 3.551 1.762 1 94.94 305 ARG A O 1
ATOM 2468 N N . HIS A 1 306 ? 14.117 2.168 2.32 1 96.31 306 HIS A N 1
ATOM 2469 C CA . HIS A 1 306 ? 14.273 2.34 3.762 1 96.31 306 HIS A CA 1
ATOM 2470 C C . HIS A 1 306 ? 15.695 2.002 4.207 1 96.31 306 HIS A C 1
ATOM 2472 O O . HIS A 1 306 ? 16.234 2.652 5.102 1 96.31 306 HIS A O 1
ATOM 2478 N N . ASP A 1 307 ? 16.328 1.033 3.555 1 93.69 307 ASP A N 1
ATOM 2479 C CA . ASP A 1 307 ? 17.672 0.628 3.934 1 93.69 307 ASP A CA 1
ATOM 2480 C C . ASP A 1 307 ? 18.703 1.615 3.404 1 93.69 307 ASP A C 1
ATOM 2482 O O . ASP A 1 307 ? 19.891 1.533 3.76 1 93.69 307 ASP A O 1
ATOM 2486 N N . GLN A 1 308 ? 18.312 2.559 2.619 1 96.88 308 GLN A N 1
ATOM 2487 C CA . GLN A 1 308 ? 19.219 3.523 2.01 1 96.88 308 GLN A CA 1
ATOM 2488 C C . GLN A 1 308 ? 19.047 4.906 2.627 1 96.88 308 GLN A C 1
ATOM 2490 O O . GLN A 1 308 ? 19.766 5.844 2.279 1 96.88 308 GLN A O 1
ATOM 2495 N N . PHE A 1 309 ? 18.109 5.051 3.57 1 97.62 309 PHE A N 1
ATOM 2496 C CA . PHE A 1 309 ? 17.781 6.367 4.098 1 97.62 309 PHE A CA 1
ATOM 2497 C C . PHE A 1 309 ? 19 7.016 4.754 1 97.62 309 PHE A C 1
ATOM 2499 O O . PHE A 1 309 ? 19.297 8.18 4.492 1 97.62 309 PHE A O 1
ATOM 2506 N N . ALA A 1 310 ? 19.688 6.34 5.586 1 97.12 310 ALA A N 1
ATOM 2507 C CA . ALA A 1 310 ? 20.828 6.91 6.293 1 97.12 310 ALA A CA 1
ATOM 2508 C C . ALA A 1 310 ? 21.922 7.332 5.316 1 97.12 310 ALA A C 1
ATOM 2510 O O . ALA A 1 310 ? 22.5 8.406 5.453 1 97.12 310 ALA A O 1
ATOM 2511 N N . ALA A 1 311 ? 22.188 6.453 4.344 1 97.19 311 ALA A N 1
ATOM 2512 C CA . ALA A 1 311 ? 23.203 6.773 3.34 1 97.19 311 ALA A CA 1
ATOM 2513 C C . ALA A 1 311 ? 22.797 7.988 2.514 1 97.19 311 ALA A C 1
ATOM 2515 O O . ALA A 1 311 ? 23.625 8.867 2.232 1 97.19 311 ALA A O 1
ATOM 2516 N N . TYR A 1 312 ? 21.562 8.039 2.129 1 98.25 312 TYR A N 1
ATOM 2517 C CA . TYR A 1 312 ? 21.047 9.18 1.369 1 98.25 312 TYR A CA 1
ATOM 251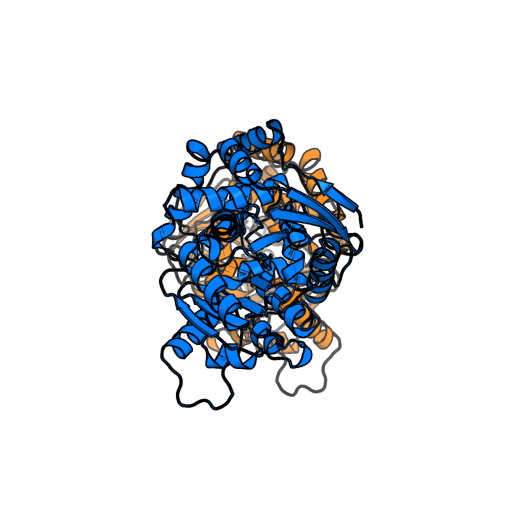8 C C . TYR A 1 312 ? 21.188 10.469 2.166 1 98.25 312 TYR A C 1
ATOM 2520 O O . TYR A 1 312 ? 21.703 11.469 1.662 1 98.25 312 TYR A O 1
ATOM 2528 N N . CYS A 1 313 ? 20.75 10.469 3.43 1 98.12 313 CYS A N 1
ATOM 2529 C CA . CYS A 1 313 ? 20.75 11.664 4.27 1 98.12 313 CYS A CA 1
ATOM 2530 C C . CYS A 1 313 ? 22.172 12.086 4.621 1 98.12 313 CYS A C 1
ATOM 2532 O O . CYS A 1 313 ? 22.422 13.266 4.852 1 98.12 313 CYS A O 1
ATOM 2534 N N . GLY A 1 314 ? 23.062 11.141 4.625 1 97.38 314 GLY A N 1
ATOM 2535 C CA . GLY A 1 314 ? 24.438 11.43 5.004 1 97.38 314 GLY A CA 1
ATOM 2536 C C . GLY A 1 314 ? 25.297 11.852 3.832 1 97.38 314 GLY A C 1
ATOM 2537 O O . GLY A 1 314 ? 26.438 12.273 4.016 1 97.38 314 GLY A O 1
ATOM 2538 N N . ALA A 1 315 ? 24.75 11.68 2.676 1 97.56 315 ALA A N 1
ATOM 2539 C CA . ALA A 1 315 ? 25.516 12.062 1.492 1 97.56 315 ALA A CA 1
ATOM 2540 C C . ALA A 1 315 ? 25.781 13.57 1.474 1 97.56 315 ALA A C 1
ATOM 2542 O O . ALA A 1 315 ? 24.875 14.367 1.758 1 97.56 315 ALA A O 1
ATOM 2543 N N . PRO A 1 316 ? 27.062 14.008 1.084 1 96.88 316 PRO A N 1
ATOM 2544 C CA . PRO A 1 316 ? 27.422 15.43 1.092 1 96.88 316 PRO A CA 1
ATOM 2545 C C . PRO A 1 316 ? 26.484 16.281 0.24 1 96.88 316 PRO A C 1
ATOM 2547 O O . PRO A 1 316 ? 26.172 17.406 0.61 1 96.88 316 PRO A O 1
ATOM 2550 N N . GLU A 1 317 ? 25.969 15.742 -0.842 1 97.38 317 GLU A N 1
ATOM 2551 C CA . GLU A 1 317 ? 25.125 16.516 -1.748 1 97.38 317 GLU A CA 1
ATOM 2552 C C . GLU A 1 317 ? 23.734 16.75 -1.149 1 97.38 317 GLU A C 1
ATOM 2554 O O . GLU A 1 317 ? 23 17.641 -1.589 1 97.38 317 GLU A O 1
ATOM 2559 N N . ASN A 1 318 ? 23.375 15.938 -0.143 1 97.88 318 ASN A N 1
ATOM 2560 C CA . ASN A 1 318 ? 22.062 16.047 0.49 1 97.88 318 ASN A CA 1
ATOM 2561 C C . ASN A 1 318 ? 22.172 16.625 1.897 1 97.88 318 ASN A C 1
ATOM 2563 O O . ASN A 1 318 ? 21.172 16.703 2.617 1 97.88 318 ASN A O 1
ATOM 2567 N N . ALA A 1 319 ? 23.375 17.016 2.305 1 98.25 319 ALA A N 1
ATOM 2568 C CA . ALA A 1 319 ? 23.578 17.547 3.65 1 98.25 319 ALA A CA 1
ATOM 2569 C C . ALA A 1 319 ? 22.844 18.859 3.848 1 98.25 319 ALA A C 1
ATOM 2571 O O . ALA A 1 319 ? 22.891 19.75 2.99 1 98.25 319 ALA A O 1
ATOM 2572 N N . ILE A 1 320 ? 22.125 18.938 4.957 1 98.69 320 ILE A N 1
ATOM 2573 C CA . ILE A 1 320 ? 21.422 20.172 5.301 1 98.69 320 ILE A CA 1
ATOM 2574 C C . ILE A 1 320 ? 22.406 21.25 5.688 1 98.69 320 ILE A C 1
ATOM 2576 O O . ILE A 1 320 ? 23.094 21.141 6.703 1 98.69 320 ILE A O 1
ATOM 2580 N N . LYS A 1 321 ? 22.438 22.359 4.922 1 98.56 321 LYS A N 1
ATOM 2581 C CA . LYS A 1 321 ? 23.422 23.422 5.125 1 98.56 321 LYS A CA 1
ATOM 2582 C C . LYS A 1 321 ? 22.875 24.5 6.051 1 98.56 321 LYS A C 1
ATOM 2584 O O . LYS A 1 321 ? 23.641 25.141 6.773 1 98.56 321 LYS A O 1
ATOM 2589 N N . CYS A 1 322 ? 21.609 24.797 6.023 1 98.12 322 CYS A N 1
ATOM 2590 C CA . CYS A 1 322 ? 21.047 25.75 6.969 1 98.12 322 CYS A CA 1
ATOM 2591 C C . CYS A 1 322 ? 20.984 25.156 8.367 1 98.12 322 CYS A C 1
ATOM 2593 O O . CYS A 1 322 ? 21.062 23.938 8.539 1 98.12 322 CYS A O 1
ATOM 2595 N N . PRO A 1 323 ? 20.922 26.062 9.359 1 98.5 323 PRO A N 1
ATOM 2596 C CA . PRO A 1 323 ? 20.703 25.516 10.703 1 98.5 323 PRO A CA 1
ATOM 2597 C C . PRO A 1 323 ? 19.422 24.703 10.82 1 98.5 323 PRO A C 1
ATOM 2599 O O . PRO A 1 323 ? 18.375 25.125 10.305 1 98.5 323 PRO A O 1
ATOM 2602 N N . PHE A 1 324 ? 19.547 23.516 11.484 1 98.62 324 PHE A N 1
ATOM 2603 C CA . PHE A 1 324 ? 18.312 22.766 11.68 1 98.62 324 PHE A CA 1
ATOM 2604 C C . PHE A 1 324 ? 18.266 22.125 13.062 1 98.62 324 PHE A C 1
ATOM 2606 O O . PHE A 1 324 ? 19.312 21.781 13.617 1 98.62 324 PHE A O 1
ATOM 2613 N N . GLY A 1 325 ? 17.078 22.156 13.641 1 98.88 325 GLY A N 1
ATOM 2614 C CA . GLY A 1 325 ? 16.781 21.422 14.852 1 98.88 325 GLY A CA 1
ATOM 2615 C C . GLY A 1 325 ? 16.062 20.094 14.594 1 98.88 325 GLY A C 1
ATOM 2616 O O . GLY A 1 325 ? 15.406 19.938 13.57 1 98.88 325 GLY A O 1
ATOM 2617 N N . TYR A 1 326 ? 16.234 19.188 15.578 1 98.88 326 TYR A N 1
ATOM 2618 C CA . TYR A 1 326 ? 15.609 17.875 15.477 1 98.88 326 TYR A CA 1
ATOM 2619 C C . TYR A 1 326 ? 15.023 17.453 16.812 1 98.88 326 TYR A C 1
ATOM 2621 O O . TYR A 1 326 ? 15.695 17.516 17.844 1 98.88 326 TYR A O 1
ATOM 2629 N N . THR A 1 327 ? 13.773 17.094 16.766 1 98.81 327 THR A N 1
ATOM 2630 C CA . THR A 1 327 ? 13.148 16.453 17.922 1 98.81 327 THR A CA 1
ATOM 2631 C C . THR A 1 327 ? 13.008 14.953 17.719 1 98.81 327 THR A C 1
ATOM 2633 O O . THR A 1 327 ? 12.312 14.516 16.797 1 98.81 327 THR A O 1
ATOM 2636 N N . SER A 1 328 ? 13.672 14.164 18.531 1 98.44 328 SER A N 1
ATOM 2637 C CA . SER A 1 328 ? 13.609 12.711 18.5 1 98.44 328 SER A CA 1
ATOM 2638 C C . SER A 1 328 ? 12.414 12.195 19.281 1 98.44 328 SER A C 1
ATOM 2640 O O . SER A 1 328 ? 12.344 12.367 20.5 1 98.44 328 SER A O 1
ATOM 2642 N N . MET A 1 329 ? 11.492 11.586 18.562 1 97.44 329 MET A N 1
ATOM 2643 C CA . MET A 1 329 ? 10.258 11.086 19.172 1 97.44 329 MET A CA 1
ATOM 2644 C C . MET A 1 329 ? 10.367 9.602 19.484 1 97.44 329 MET A C 1
ATOM 2646 O O . MET A 1 329 ? 10.719 8.805 18.609 1 97.44 329 MET A O 1
ATOM 2650 N N . GLN A 1 330 ? 9.914 9.219 20.672 1 96.31 330 GLN A N 1
ATOM 2651 C CA . GLN A 1 330 ? 10.078 7.848 21.141 1 96.31 330 GLN A CA 1
ATOM 2652 C C . GLN A 1 330 ? 9.281 6.875 20.281 1 96.31 330 GLN A C 1
ATOM 2654 O O . GLN A 1 330 ? 9.742 5.766 20 1 96.31 330 GLN A O 1
ATOM 2659 N N . TYR A 1 331 ? 8.109 7.23 19.828 1 97.19 331 TYR A N 1
ATOM 2660 C CA . TYR A 1 331 ? 7.203 6.289 19.188 1 97.19 331 TYR A CA 1
ATOM 2661 C C . TYR A 1 331 ? 7.27 6.418 17.672 1 97.19 331 TYR A C 1
ATOM 2663 O O . TYR A 1 331 ? 6.398 5.918 16.969 1 97.19 331 TYR A O 1
ATOM 2671 N N . ASP A 1 332 ? 8.352 7.137 17.203 1 97.5 332 ASP A N 1
ATOM 2672 C CA . ASP A 1 332 ? 8.555 7.301 15.758 1 97.5 332 ASP A CA 1
ATOM 2673 C C . ASP A 1 332 ? 8.945 5.977 15.109 1 97.5 332 ASP A C 1
ATOM 2675 O O . ASP A 1 332 ? 9.297 5.016 15.797 1 97.5 332 ASP A O 1
ATOM 2679 N N . THR A 1 333 ? 8.82 5.852 13.773 1 97.31 333 THR A N 1
ATOM 2680 C CA . THR A 1 333 ? 9.234 4.684 13 1 97.31 333 THR A CA 1
ATOM 2681 C C . THR A 1 333 ? 10.75 4.504 13.062 1 97.31 333 THR A C 1
ATOM 2683 O O . THR A 1 333 ? 11.242 3.375 13.102 1 97.31 333 THR A O 1
ATOM 2686 N N . SER A 1 334 ? 11.469 5.598 13.055 1 96.25 334 SER A N 1
ATOM 2687 C CA . SER A 1 334 ? 12.93 5.602 13.031 1 96.25 334 SER A CA 1
ATOM 2688 C C . SER A 1 334 ? 13.492 6.777 13.82 1 96.25 334 SER A C 1
ATOM 2690 O O . SER A 1 334 ? 14.109 7.68 13.25 1 96.25 334 SER A O 1
ATOM 2692 N N . PRO A 1 335 ? 13.25 6.742 15.117 1 97.5 335 PRO A N 1
ATOM 2693 C CA . PRO A 1 335 ? 13.883 7.766 15.945 1 97.5 335 PRO A CA 1
ATOM 2694 C C . PRO A 1 335 ? 15.406 7.758 15.844 1 97.5 335 PRO A C 1
ATOM 2696 O O . PRO A 1 335 ? 15.992 6.742 15.469 1 97.5 335 PRO A O 1
ATOM 2699 N N . ASN A 1 336 ? 15.945 8.867 16.109 1 98.12 336 ASN A N 1
ATOM 2700 C CA . ASN A 1 336 ? 17.406 8.922 15.977 1 98.12 336 ASN A CA 1
ATOM 2701 C C . ASN A 1 336 ? 18.031 9.766 17.078 1 98.12 336 ASN A C 1
ATOM 2703 O O . ASN A 1 336 ? 17.328 10.523 17.766 1 98.12 336 ASN A O 1
ATOM 2707 N N . SER A 1 337 ? 19.344 9.555 17.281 1 97.94 337 SER A N 1
ATOM 2708 C CA . SER A 1 337 ? 20.109 10.273 18.297 1 97.94 337 SER A CA 1
ATOM 2709 C C . SER A 1 337 ? 20.703 11.555 17.734 1 97.94 337 SER A C 1
ATOM 2711 O O . SER A 1 337 ? 20.734 11.75 16.516 1 97.94 337 SER A O 1
ATOM 2713 N N . LYS A 1 338 ? 21.141 12.344 18.688 1 98.19 338 LYS A N 1
ATOM 2714 C CA . LYS A 1 338 ? 21.797 13.586 18.297 1 98.19 338 LYS A CA 1
ATOM 2715 C C . LYS A 1 338 ? 23.016 13.328 17.422 1 98.19 338 LYS A C 1
ATOM 2717 O O . LYS A 1 338 ? 23.188 13.977 16.375 1 98.19 338 LYS A O 1
ATOM 2722 N N . ARG A 1 339 ? 23.906 12.367 17.719 1 97.5 339 ARG A N 1
ATOM 2723 C CA . ARG A 1 339 ? 25.141 12.086 16.984 1 97.5 339 ARG A CA 1
ATOM 2724 C C . ARG A 1 339 ? 24.828 11.594 15.57 1 97.5 339 ARG A C 1
ATOM 2726 O O . ARG A 1 339 ? 25.438 12.039 14.602 1 97.5 339 ARG A O 1
ATOM 2733 N N . ALA A 1 340 ? 23.797 10.711 15.5 1 98.5 340 ALA A N 1
ATOM 2734 C CA . ALA A 1 340 ? 23.453 10.164 14.188 1 98.5 340 ALA A CA 1
ATOM 2735 C C . ALA A 1 340 ? 22.828 11.234 13.297 1 98.5 340 ALA A C 1
ATOM 2737 O O . ALA A 1 340 ? 23.219 11.391 12.141 1 98.5 340 ALA A O 1
ATOM 2738 N N . ALA A 1 341 ? 21.875 11.969 13.836 1 98.38 341 ALA A N 1
ATOM 2739 C CA . ALA A 1 341 ? 21.25 13.055 13.086 1 98.38 341 ALA A CA 1
ATOM 2740 C C . ALA A 1 341 ? 22.266 14.117 12.703 1 98.38 341 ALA A C 1
ATOM 2742 O O . ALA A 1 341 ? 22.188 14.727 11.641 1 98.38 341 ALA A O 1
ATOM 2743 N N . GLY A 1 342 ? 23.266 14.336 13.57 1 98.31 342 GLY A N 1
ATOM 2744 C CA . GLY A 1 342 ? 24.281 15.352 13.352 1 98.31 342 GLY A CA 1
ATOM 2745 C C . GLY A 1 342 ? 25.172 15.055 12.156 1 98.31 342 GLY A C 1
ATOM 2746 O O . GLY A 1 342 ? 25.828 15.961 11.625 1 98.31 342 GLY A O 1
ATOM 2747 N N . THR A 1 343 ? 25.234 13.781 11.742 1 97.81 343 THR A N 1
ATOM 2748 C CA . THR A 1 343 ? 26.062 13.398 10.602 1 97.81 343 THR A CA 1
ATOM 2749 C C . THR A 1 343 ? 25.406 13.82 9.289 1 97.81 343 THR A C 1
ATOM 2751 O O . THR A 1 343 ? 25.984 13.656 8.219 1 97.81 343 THR A O 1
ATOM 2754 N N . THR A 1 344 ? 24.188 14.453 9.367 1 98.69 344 THR A N 1
ATOM 2755 C CA . THR A 1 344 ? 23.438 14.641 8.133 1 98.69 344 THR A CA 1
ATOM 2756 C C . THR A 1 344 ? 23.344 16.125 7.777 1 98.69 344 THR A C 1
ATOM 2758 O O . THR A 1 344 ? 22.625 16.5 6.836 1 98.69 344 THR A O 1
ATOM 2761 N N . GLY A 1 345 ? 23.938 16.969 8.453 1 98.62 345 GLY A N 1
ATOM 2762 C CA . GLY A 1 345 ? 23.938 18.391 8.164 1 98.62 345 GLY A CA 1
ATOM 2763 C C . GLY A 1 345 ? 24.25 19.25 9.383 1 98.62 345 GLY A C 1
ATOM 2764 O O . GLY A 1 345 ? 24.922 18.797 10.312 1 98.62 345 GLY A O 1
ATOM 2765 N N . ASN A 1 346 ? 23.906 20.562 9.375 1 98.62 346 ASN A N 1
ATOM 2766 C CA . ASN A 1 346 ? 24.188 21.562 10.398 1 98.62 346 ASN A CA 1
ATOM 2767 C C . ASN A 1 346 ? 23.172 21.5 11.539 1 98.62 346 ASN A C 1
ATOM 2769 O O . ASN A 1 346 ? 22.422 22.438 11.758 1 98.62 346 ASN A O 1
ATOM 2773 N N . LEU A 1 347 ? 23.234 20.391 12.289 1 98.81 347 LEU A N 1
ATOM 2774 C CA . LEU A 1 347 ? 22.375 20.234 13.453 1 98.81 347 LEU A CA 1
ATOM 2775 C C . LEU A 1 347 ? 22.781 21.188 14.57 1 98.81 347 LEU A C 1
ATOM 2777 O O . LEU A 1 347 ? 23.859 21.031 15.148 1 98.81 347 LEU A O 1
ATOM 2781 N N . VAL A 1 348 ? 21.906 22.094 14.953 1 98.69 348 VAL A N 1
ATOM 2782 C CA . VAL A 1 348 ? 22.25 23.141 15.906 1 98.69 348 VAL A CA 1
ATOM 2783 C C . VAL A 1 348 ? 21.375 23.031 17.156 1 98.69 348 VAL A C 1
ATOM 2785 O O . VAL A 1 348 ? 21.594 23.703 18.156 1 98.69 348 VAL A O 1
ATOM 2788 N N . TRP A 1 349 ? 20.375 22.219 17.125 1 98.75 349 TRP A N 1
ATOM 2789 C CA . TRP A 1 349 ? 19.391 22.062 18.203 1 98.75 349 TRP A CA 1
ATOM 2790 C C . TRP A 1 349 ? 18.828 20.641 18.219 1 98.75 349 TRP A C 1
ATOM 2792 O O . TRP A 1 349 ? 18.531 20.078 17.172 1 98.75 349 TRP A O 1
ATOM 2802 N N . TYR A 1 350 ? 18.75 20.031 19.406 1 98.69 350 TYR A N 1
ATOM 2803 C CA . TYR A 1 350 ? 18.266 18.656 19.562 1 98.69 350 TYR A CA 1
ATOM 2804 C C . TYR A 1 350 ? 17.422 18.531 20.828 1 98.69 350 TYR A C 1
ATOM 2806 O O . TYR A 1 350 ? 17.781 19.078 21.875 1 98.69 350 TYR A O 1
ATOM 2814 N N . LYS A 1 351 ? 16.359 17.844 20.734 1 98.62 351 LYS A N 1
ATOM 2815 C CA . LYS A 1 351 ? 15.484 17.562 21.875 1 98.62 351 LYS A CA 1
ATOM 2816 C C . LYS A 1 351 ? 14.828 16.188 21.734 1 98.62 351 LYS A C 1
ATOM 2818 O O . LYS A 1 351 ? 14.562 15.727 20.625 1 98.62 351 LYS A O 1
ATOM 2823 N N . GLU A 1 352 ? 14.641 15.516 22.859 1 98.12 352 GLU A N 1
ATOM 2824 C CA . GLU A 1 352 ? 13.914 14.25 22.906 1 98.12 352 GLU A CA 1
ATOM 2825 C C . GLU A 1 352 ? 12.523 14.43 23.5 1 98.12 352 GLU A C 1
ATOM 2827 O O . GLU A 1 352 ? 12.352 15.172 24.469 1 98.12 352 GLU A O 1
ATOM 2832 N N . ARG A 1 353 ? 11.484 13.883 22.859 1 97.44 353 ARG A N 1
ATOM 2833 C CA . ARG A 1 353 ? 10.141 13.758 23.406 1 97.44 353 ARG A CA 1
ATOM 2834 C C . ARG A 1 353 ? 9.68 12.305 23.406 1 97.44 353 ARG A C 1
ATOM 2836 O O . ARG A 1 353 ? 9.617 11.672 22.344 1 97.44 353 ARG A O 1
ATOM 2843 N N . ASP A 1 354 ? 9.328 11.797 24.531 1 96.62 354 ASP A N 1
ATOM 2844 C CA . ASP A 1 354 ? 9.062 10.367 24.688 1 96.62 354 ASP A CA 1
ATOM 2845 C C . ASP A 1 354 ? 7.57 10.102 24.844 1 96.62 354 ASP A C 1
ATOM 2847 O O . ASP A 1 354 ? 7.172 9.008 25.25 1 96.62 354 ASP A O 1
ATOM 2851 N N . ASP A 1 355 ? 6.73 11.047 24.484 1 96.56 355 ASP A N 1
ATOM 2852 C CA . ASP A 1 355 ? 5.281 10.891 24.594 1 96.56 355 ASP A CA 1
ATOM 2853 C C . ASP A 1 355 ? 4.605 11.031 23.234 1 96.56 355 ASP A C 1
ATOM 2855 O O . ASP A 1 355 ? 3.379 11.117 23.156 1 96.56 355 ASP A O 1
ATOM 2859 N N . ALA A 1 356 ? 5.352 11.156 22.219 1 98 356 ALA A N 1
ATOM 2860 C CA . ALA A 1 356 ? 4.793 11.297 20.875 1 98 356 ALA A CA 1
ATOM 2861 C C . ALA A 1 356 ? 5.574 10.461 19.875 1 98 356 ALA A C 1
ATOM 2863 O O . ALA A 1 356 ? 6.617 9.898 20.203 1 98 356 ALA A O 1
ATOM 2864 N N . GLY A 1 357 ? 4.961 10.305 18.672 1 98.25 357 GLY A N 1
ATOM 2865 C CA . GLY A 1 357 ? 5.578 9.484 17.641 1 98.25 357 GLY A CA 1
ATOM 2866 C C . GLY A 1 357 ? 5.672 10.18 16.297 1 98.25 357 GLY A C 1
ATOM 2867 O O . GLY A 1 357 ? 6.035 11.359 16.219 1 98.25 357 GLY A O 1
ATOM 2868 N N . HIS A 1 358 ? 5.484 9.391 15.242 1 98.25 358 HIS A N 1
ATOM 2869 C CA . HIS A 1 358 ? 5.746 9.75 13.852 1 98.25 358 HIS A CA 1
ATOM 2870 C C . HIS A 1 358 ? 4.875 10.922 13.414 1 98.25 358 HIS A C 1
ATOM 2872 O O . HIS A 1 358 ? 5.277 11.703 12.547 1 98.25 358 HIS A O 1
ATOM 2878 N N . PHE A 1 359 ? 3.695 11.039 14.016 1 98.44 359 PHE A N 1
ATOM 2879 C CA . PHE A 1 359 ? 2.754 12.102 13.688 1 98.44 359 PHE A CA 1
ATOM 2880 C C . PHE A 1 359 ? 2.783 13.203 14.734 1 98.44 359 PHE A C 1
ATOM 2882 O O . PHE A 1 359 ? 1.747 13.547 15.305 1 98.44 359 PHE A O 1
ATOM 2889 N N . ALA A 1 360 ? 3.973 13.867 14.789 1 98.19 360 ALA A N 1
ATOM 2890 C CA . ALA A 1 360 ? 4.336 14.734 15.906 1 98.19 360 ALA A CA 1
ATOM 2891 C C . ALA A 1 360 ? 3.404 15.938 15.992 1 98.19 360 ALA A C 1
ATOM 2893 O O . ALA A 1 360 ? 2.953 16.312 17.078 1 98.19 360 ALA A O 1
ATOM 2894 N N . CYS A 1 361 ? 3.023 16.547 14.875 1 98.31 361 CYS A N 1
ATOM 2895 C CA . CYS A 1 361 ? 2.189 17.734 14.875 1 98.31 361 CYS A CA 1
ATOM 2896 C C . CYS A 1 361 ? 0.756 17.406 15.273 1 98.31 361 CYS A C 1
ATOM 2898 O O . CYS A 1 361 ? 0.004 18.281 15.695 1 98.31 361 CYS A O 1
ATOM 2900 N N . LEU A 1 362 ? 0.412 16.172 15.102 1 98.12 362 LEU A N 1
ATOM 2901 C CA . LEU A 1 362 ? -0.894 15.703 15.555 1 98.12 362 LEU A CA 1
ATOM 2902 C C . LEU A 1 362 ? -0.834 15.234 17 1 98.12 362 LEU A C 1
ATOM 2904 O O . LEU A 1 362 ? -1.712 15.57 17.812 1 98.12 362 LEU A O 1
ATOM 2908 N N . GLU A 1 363 ? 0.165 14.508 17.375 1 97.88 363 GLU A N 1
ATOM 2909 C CA . GLU A 1 363 ? 0.282 13.875 18.688 1 97.88 363 GLU A CA 1
ATOM 2910 C C . GLU A 1 363 ? 0.636 14.891 19.766 1 97.88 363 GLU A C 1
ATOM 2912 O O . GLU A 1 363 ? 0.156 14.797 20.891 1 97.88 363 GLU A O 1
ATOM 2917 N N . ALA A 1 364 ? 1.545 15.828 19.391 1 97.44 364 ALA A N 1
ATOM 2918 C CA . ALA A 1 364 ? 2.076 16.781 20.359 1 97.44 364 ALA A CA 1
ATOM 2919 C C . ALA A 1 364 ? 2.162 18.188 19.766 1 97.44 364 ALA A C 1
ATOM 2921 O O . ALA A 1 364 ? 3.234 18.797 19.734 1 97.44 364 ALA A O 1
ATOM 2922 N N . PRO A 1 365 ? 1.018 18.703 19.453 1 97.94 365 PRO A N 1
ATOM 2923 C CA . PRO A 1 365 ? 1.061 20.016 18.781 1 97.94 365 PRO A CA 1
ATOM 2924 C C . PRO A 1 365 ? 1.698 21.094 19.656 1 97.94 365 PRO A C 1
ATOM 2926 O O . PRO A 1 365 ? 2.477 21.906 19.156 1 97.94 365 PRO A O 1
ATOM 2929 N N . HIS A 1 366 ? 1.411 21.172 20.828 1 97.44 366 HIS A N 1
ATOM 2930 C CA . HIS A 1 366 ? 2.014 22.172 21.703 1 97.44 366 HIS A CA 1
ATOM 2931 C C . HIS A 1 366 ? 3.527 22.016 21.766 1 97.44 366 HIS A C 1
ATOM 2933 O O . HIS A 1 366 ? 4.266 23 21.719 1 97.44 366 HIS A O 1
ATOM 2939 N N . GLY A 1 367 ? 3.887 20.688 21.953 1 98.19 367 GLY A N 1
ATOM 2940 C CA . GLY A 1 367 ? 5.316 20.422 21.969 1 98.19 367 GLY A CA 1
ATOM 2941 C C . GLY A 1 367 ? 6.02 20.828 20.688 1 98.19 367 GLY A C 1
ATOM 2942 O O . GLY A 1 367 ? 7.098 21.422 20.734 1 98.19 367 GLY A O 1
ATOM 2943 N N . ILE A 1 368 ? 5.555 20.656 19.609 1 98.5 368 ILE A N 1
ATOM 2944 C CA . ILE A 1 368 ? 6.18 20.969 18.328 1 98.5 368 ILE A CA 1
ATOM 2945 C C . ILE A 1 368 ? 6.215 22.484 18.125 1 98.5 368 ILE A C 1
ATOM 2947 O O . ILE A 1 368 ? 7.207 23.031 17.641 1 98.5 368 ILE A O 1
ATOM 2951 N N . VAL A 1 369 ? 5.059 23.109 18.484 1 98.44 369 VAL A N 1
ATOM 2952 C CA . VAL A 1 369 ? 5.027 24.562 18.359 1 98.44 369 VAL A CA 1
ATOM 2953 C C . VAL A 1 369 ? 6.125 25.188 19.219 1 98.44 369 VAL A C 1
ATOM 2955 O O . VAL A 1 369 ? 6.84 26.078 18.781 1 98.44 369 VAL A O 1
ATOM 2958 N N . GLU A 1 370 ? 6.293 24.719 20.406 1 98.25 370 GLU A N 1
ATOM 2959 C CA . GLU A 1 370 ? 7.363 25.172 21.281 1 98.25 370 GLU A CA 1
ATOM 2960 C C . GLU A 1 370 ? 8.734 24.953 20.656 1 98.25 370 GLU A C 1
ATOM 2962 O O . GLU A 1 370 ? 9.562 25.875 20.641 1 98.25 370 GLU A O 1
ATOM 2967 N N . ASP A 1 371 ? 8.969 23.781 20.141 1 98.5 371 ASP A N 1
ATOM 2968 C CA . ASP A 1 371 ? 10.266 23.453 19.562 1 98.5 371 ASP A CA 1
ATOM 2969 C C . ASP A 1 371 ? 10.562 24.312 18.344 1 98.5 371 ASP A C 1
ATOM 2971 O O . ASP A 1 371 ? 11.672 24.828 18.188 1 98.5 371 ASP A O 1
ATOM 2975 N N . VAL A 1 372 ? 9.625 24.453 17.453 1 98.38 372 VAL A N 1
ATOM 2976 C CA . VAL A 1 372 ? 9.781 25.281 16.266 1 98.38 372 VAL A CA 1
ATOM 2977 C C . VAL A 1 372 ? 10.141 26.703 16.672 1 98.38 372 VAL A C 1
ATOM 2979 O O . VAL A 1 372 ? 11.086 27.297 16.141 1 98.38 372 VAL A O 1
ATOM 2982 N N . ARG A 1 373 ? 9.453 27.297 17.609 1 96.94 373 ARG A N 1
ATOM 2983 C CA . ARG A 1 373 ? 9.703 28.672 18.062 1 96.94 373 ARG A CA 1
ATOM 2984 C C . ARG A 1 373 ? 11.094 28.797 18.656 1 96.94 373 ARG A C 1
ATOM 2986 O O . ARG A 1 373 ? 11.789 29.797 18.422 1 96.94 373 ARG A O 1
ATOM 2993 N N . GLU A 1 374 ? 11.453 27.844 19.438 1 97.31 374 GLU A N 1
ATOM 2994 C CA . GLU A 1 374 ? 12.781 27.891 20.031 1 97.31 374 GLU A CA 1
ATOM 2995 C C . GLU A 1 374 ? 13.875 27.859 18.969 1 97.31 374 GLU A C 1
ATOM 2997 O O . GLU A 1 374 ? 14.812 28.656 19.016 1 97.31 374 GLU A O 1
ATOM 3002 N N . VAL A 1 375 ? 13.719 26.953 18 1 98.12 375 VAL A N 1
ATOM 3003 C CA . VAL A 1 375 ? 14.727 26.797 16.953 1 98.12 375 VAL A CA 1
ATOM 3004 C C . VAL A 1 375 ? 14.789 28.078 16.125 1 98.12 375 VAL A C 1
ATOM 3006 O O . VAL A 1 375 ? 15.875 28.609 15.859 1 98.12 375 VAL A O 1
ATOM 3009 N N . VAL A 1 376 ? 13.68 28.594 15.742 1 97 376 VAL A N 1
ATOM 3010 C CA . VAL A 1 376 ? 13.641 29.766 14.883 1 97 376 VAL A CA 1
ATOM 3011 C C . VAL A 1 376 ? 14.172 30.984 15.641 1 97 376 VAL A C 1
ATOM 3013 O O . VAL A 1 376 ? 14.945 31.781 15.102 1 97 376 VAL A O 1
ATOM 3016 N N . ALA A 1 377 ? 13.711 31.188 16.859 1 95 377 ALA A N 1
ATOM 3017 C CA . ALA A 1 377 ? 14.148 32.312 17.656 1 95 377 ALA A CA 1
ATOM 3018 C C . ALA A 1 377 ? 15.672 32.344 17.812 1 95 377 ALA A C 1
ATOM 3020 O O . ALA A 1 377 ? 16.297 33.406 17.75 1 95 377 ALA A O 1
ATOM 3021 N N . LYS A 1 378 ? 16.281 31.219 18 1 95.75 378 LYS A N 1
ATOM 3022 C CA . LYS A 1 378 ? 17.703 31.125 18.281 1 95.75 378 LYS A CA 1
ATOM 3023 C C . LYS A 1 378 ? 18.531 31.25 17 1 95.75 378 LYS A C 1
ATOM 3025 O O . LYS A 1 378 ? 19.656 31.766 17.031 1 95.75 378 LYS A O 1
ATOM 3030 N N . PHE A 1 379 ? 17.969 30.891 15.922 1 96.5 379 PHE A N 1
ATOM 3031 C CA . PHE A 1 379 ? 18.875 30.688 14.805 1 96.5 379 PHE A CA 1
ATOM 3032 C C . PHE A 1 379 ? 18.406 31.453 13.578 1 96.5 379 PHE A C 1
ATOM 3034 O O . PHE A 1 379 ? 19.016 31.375 12.508 1 96.5 379 PHE A O 1
ATOM 3041 N N . TRP A 1 380 ? 17.422 32.031 13.703 1 90.75 380 TRP A N 1
ATOM 3042 C CA . TRP A 1 380 ? 16.984 33 12.703 1 90.75 380 TRP A CA 1
ATOM 3043 C C . TRP A 1 380 ? 16.578 34.312 13.367 1 90.75 380 TRP A C 1
ATOM 3045 O O . TRP A 1 380 ? 15.398 34.625 13.477 1 90.75 380 TRP A O 1
ATOM 3055 N N . SER A 1 381 ? 17.672 34.844 14.312 1 72.5 381 SER A N 1
ATOM 3056 C CA . SER A 1 381 ? 17.438 36.094 15.055 1 72.5 381 SER A CA 1
ATOM 3057 C C . SER A 1 381 ? 17.375 37.281 14.109 1 72.5 381 SER A C 1
ATOM 3059 O O . SER A 1 381 ? 17.234 38.438 14.562 1 72.5 381 SER A O 1
ATOM 3061 N N . GLY A 1 382 ? 17.359 37.156 12.898 1 55.56 382 GLY A N 1
ATOM 3062 C CA . GLY A 1 382 ? 17.516 38.344 12.039 1 55.56 382 GLY A CA 1
ATOM 3063 C C . GLY A 1 382 ? 16.797 39.562 12.562 1 55.56 382 GLY A C 1
ATOM 3064 O O . GLY A 1 382 ? 15.828 39.438 13.312 1 55.56 382 GLY A O 1
ATOM 3065 N N . ASN A 1 383 ? 17.797 40.594 12.672 1 43.19 383 ASN A N 1
ATOM 3066 C CA . ASN A 1 383 ? 17.531 42.031 12.867 1 43.19 383 ASN A CA 1
ATOM 3067 C C . ASN A 1 383 ? 16.281 42.469 12.133 1 43.19 383 ASN A C 1
ATOM 3069 O O . ASN A 1 383 ? 16.125 42.188 10.938 1 43.19 383 ASN A O 1
ATOM 3073 N N . SER A 1 384 ? 15.234 42.406 12.812 1 38.53 384 SER A N 1
ATOM 3074 C CA . SER A 1 384 ? 14.242 43.312 12.234 1 38.53 384 SER A CA 1
ATOM 3075 C C . SER A 1 384 ? 14.906 44.562 11.648 1 38.53 384 SER A C 1
ATOM 3077 O O . SER A 1 384 ? 15.391 45.406 12.391 1 38.53 384 SER A O 1
ATOM 3079 N N . SER A 1 385 ? 16.062 44.5 10.859 1 30.25 385 SER A N 1
ATOM 3080 C CA . SER A 1 385 ? 16.172 45.812 10.258 1 30.25 385 SER A CA 1
ATOM 3081 C C . SER A 1 385 ? 14.93 46.156 9.422 1 30.25 385 SER A C 1
ATOM 3083 O O . SER A 1 385 ? 14.367 45.281 8.766 1 30.25 385 SER A O 1
ATOM 3085 N N . MET B 1 1 ? -9.453 -40.812 12.359 1 67.06 1 MET B N 1
ATOM 3086 C CA . MET B 1 1 ? -9.602 -39.719 11.414 1 67.06 1 MET B CA 1
ATOM 3087 C C . MET B 1 1 ? -10.836 -39.906 10.539 1 67.06 1 MET B C 1
ATOM 3089 O O . MET B 1 1 ? -11.062 -41 10.016 1 67.06 1 MET B O 1
ATOM 3093 N N . SER B 1 2 ? -11.805 -39.031 10.633 1 86.19 2 SER B N 1
ATOM 3094 C CA . SER B 1 2 ? -13.008 -39.156 9.82 1 86.19 2 SER B CA 1
ATOM 3095 C C . SER B 1 2 ? -12.859 -38.438 8.5 1 86.19 2 SER B C 1
ATOM 3097 O O . SER B 1 2 ? -12.359 -37.312 8.461 1 86.19 2 SER B O 1
ATOM 3099 N N . ILE B 1 3 ? -12.906 -39.094 7.363 1 94.31 3 ILE B N 1
ATOM 3100 C CA . ILE B 1 3 ? -13.008 -38.562 6.008 1 94.31 3 ILE B CA 1
ATOM 3101 C C . ILE B 1 3 ? -14.477 -38.438 5.609 1 94.31 3 ILE B C 1
ATOM 3103 O O . ILE B 1 3 ? -15.219 -39.438 5.664 1 94.31 3 ILE B O 1
ATOM 3107 N N . THR B 1 4 ? -14.844 -37.25 5.281 1 96.88 4 THR B N 1
ATOM 3108 C CA . THR B 1 4 ? -16.25 -37 5.004 1 96.88 4 THR B CA 1
ATOM 3109 C C . THR B 1 4 ? -16.422 -36.375 3.609 1 96.88 4 THR B C 1
ATOM 3111 O O . THR B 1 4 ? -15.695 -35.469 3.232 1 96.88 4 THR B O 1
ATOM 3114 N N . PRO B 1 5 ? -17.344 -37 2.82 1 97.38 5 PRO B N 1
ATOM 3115 C CA . PRO B 1 5 ? -17.625 -36.344 1.544 1 97.38 5 PRO B CA 1
ATOM 3116 C C . PRO B 1 5 ? -18.016 -34.875 1.713 1 97.38 5 PRO B C 1
ATOM 3118 O O . PRO B 1 5 ? -18.672 -34.5 2.686 1 97.38 5 PRO B O 1
ATOM 3121 N N . PHE B 1 6 ? -17.531 -34.062 0.788 1 97.88 6 PHE B N 1
ATOM 3122 C CA . PHE B 1 6 ? -17.75 -32.625 0.801 1 97.88 6 PHE B CA 1
ATOM 3123 C C . PHE B 1 6 ? -18.203 -32.125 -0.568 1 97.88 6 PHE B C 1
ATOM 3125 O O . PHE B 1 6 ? -17.688 -32.562 -1.596 1 97.88 6 PHE B O 1
ATOM 3132 N N . ARG B 1 7 ? -19.25 -31.312 -0.583 1 97.12 7 ARG B N 1
ATOM 3133 C CA . ARG B 1 7 ? -19.688 -30.688 -1.832 1 97.12 7 ARG B CA 1
ATOM 3134 C C . ARG B 1 7 ? -19.562 -29.172 -1.759 1 97.12 7 ARG B C 1
ATOM 3136 O O . ARG B 1 7 ? -20.375 -28.5 -1.097 1 97.12 7 ARG B O 1
ATOM 3143 N N . PRO B 1 8 ? -18.516 -28.609 -2.492 1 97.75 8 PRO B N 1
ATOM 3144 C CA . PRO B 1 8 ? -18.406 -27.156 -2.549 1 97.75 8 PRO B CA 1
ATOM 3145 C C . PRO B 1 8 ? -19.688 -26.484 -3.055 1 97.75 8 PRO B C 1
ATOM 3147 O O . PRO B 1 8 ? -20.234 -26.891 -4.094 1 97.75 8 PRO B O 1
ATOM 3150 N N . HIS B 1 9 ? -20.203 -25.578 -2.283 1 97.44 9 HIS B N 1
ATOM 3151 C CA . HIS B 1 9 ? -21.422 -24.844 -2.631 1 97.44 9 HIS B CA 1
ATOM 3152 C C . HIS B 1 9 ? -21.391 -23.438 -2.066 1 97.44 9 HIS B C 1
ATOM 3154 O O . HIS B 1 9 ? -21.094 -23.234 -0.885 1 97.44 9 HIS B O 1
ATOM 3160 N N . ILE B 1 10 ? -21.641 -22.469 -2.939 1 97.5 10 ILE B N 1
ATOM 3161 C CA . ILE B 1 10 ? -21.75 -21.078 -2.543 1 97.5 10 ILE B CA 1
ATOM 3162 C C . ILE B 1 10 ? -23.203 -20.609 -2.703 1 97.5 10 ILE B C 1
ATOM 3164 O O . ILE B 1 10 ? -23.797 -20.766 -3.773 1 97.5 10 ILE B O 1
ATOM 3168 N N . ASP B 1 11 ? -23.719 -20 -1.647 1 95.56 11 ASP B N 1
ATOM 3169 C CA . ASP B 1 11 ? -25.078 -19.484 -1.667 1 95.56 11 ASP B CA 1
ATOM 3170 C C . ASP B 1 11 ? -25.234 -18.422 -2.746 1 95.56 11 ASP B C 1
ATOM 3172 O O . ASP B 1 11 ? -24.359 -17.562 -2.928 1 95.56 11 ASP B O 1
ATOM 3176 N N . ILE B 1 12 ? -26.344 -18.484 -3.412 1 94.5 12 ILE B N 1
ATOM 3177 C CA . ILE B 1 12 ? -26.625 -17.578 -4.508 1 94.5 12 ILE B CA 1
ATOM 3178 C C . ILE B 1 12 ? -26.594 -16.125 -3.998 1 94.5 12 ILE B C 1
ATOM 3180 O O . ILE B 1 12 ? -26.219 -15.211 -4.727 1 94.5 12 ILE B O 1
ATOM 3184 N N . ARG B 1 13 ? -27.078 -15.891 -2.816 1 95.31 13 ARG B N 1
ATOM 3185 C CA . ARG B 1 13 ? -27.094 -14.547 -2.254 1 95.31 13 ARG B CA 1
ATOM 3186 C C . ARG B 1 13 ? -25.672 -13.992 -2.152 1 95.31 13 ARG B C 1
ATOM 3188 O O . ARG B 1 13 ? -25.469 -12.781 -2.266 1 95.31 13 ARG B O 1
ATOM 3195 N N . SER B 1 14 ? -24.641 -14.852 -1.894 1 95 14 SER B N 1
ATOM 3196 C CA . SER B 1 14 ? -23.234 -14.43 -1.857 1 95 14 SER B CA 1
ATOM 3197 C C . SER B 1 14 ? -22.75 -14.031 -3.244 1 95 14 SER B C 1
ATOM 3199 O O . SER B 1 14 ? -22.031 -13.039 -3.393 1 95 14 SER B O 1
ATOM 3201 N N . THR B 1 15 ? -23.141 -14.773 -4.219 1 95.88 15 THR B N 1
ATOM 3202 C CA . THR B 1 15 ? -22.75 -14.445 -5.582 1 95.88 15 THR B CA 1
ATOM 3203 C C . THR B 1 15 ? -23.422 -13.156 -6.051 1 95.88 15 THR B C 1
ATOM 3205 O O . THR B 1 15 ? -22.812 -12.352 -6.742 1 95.88 15 THR B O 1
ATOM 3208 N N . GLU B 1 16 ? -24.672 -12.992 -5.664 1 95.88 16 GLU B N 1
ATOM 3209 C CA . GLU B 1 16 ? -25.375 -11.758 -5.996 1 95.88 16 GLU B CA 1
ATOM 3210 C C . GLU B 1 16 ? -24.719 -10.547 -5.336 1 95.88 16 GLU B C 1
ATOM 3212 O O . GLU B 1 16 ? -24.594 -9.484 -5.949 1 95.88 16 GLU B O 1
ATOM 3217 N N . ARG B 1 17 ? -24.328 -10.734 -4.172 1 96 17 ARG B N 1
ATOM 3218 C CA . ARG B 1 17 ? -23.625 -9.664 -3.467 1 96 17 ARG B CA 1
ATOM 3219 C C . ARG B 1 17 ? -22.297 -9.328 -4.152 1 96 17 ARG B C 1
ATOM 3221 O O . ARG B 1 17 ? -21.953 -8.156 -4.293 1 96 17 ARG B O 1
ATOM 3228 N N . LEU B 1 18 ? -21.562 -10.359 -4.527 1 97.44 18 LEU B N 1
ATOM 3229 C CA . LEU B 1 18 ? -20.328 -10.156 -5.273 1 97.44 18 LEU B CA 1
ATOM 3230 C C . LEU B 1 18 ? -20.594 -9.328 -6.531 1 97.44 18 LEU B C 1
ATOM 3232 O O . LEU B 1 18 ? -19.875 -8.367 -6.805 1 97.44 18 LEU B O 1
ATOM 3236 N N . HIS B 1 19 ? -21.641 -9.641 -7.246 1 96.56 19 HIS B N 1
ATOM 3237 C CA . HIS B 1 19 ? -21.953 -8.914 -8.469 1 96.56 19 HIS B CA 1
ATOM 3238 C C . HIS B 1 19 ? -22.375 -7.48 -8.172 1 96.56 19 HIS B C 1
ATOM 3240 O O . HIS B 1 19 ? -22.031 -6.562 -8.922 1 96.56 19 HIS B O 1
ATOM 3246 N N . ALA B 1 20 ? -23.109 -7.273 -7.145 1 96.94 20 ALA B N 1
ATOM 3247 C CA . ALA B 1 20 ? -23.5 -5.922 -6.746 1 96.94 20 ALA B CA 1
ATOM 3248 C C . ALA B 1 20 ? -22.266 -5.078 -6.418 1 96.94 20 ALA B C 1
ATOM 3250 O O . ALA B 1 20 ? -22.203 -3.9 -6.781 1 96.94 20 ALA B O 1
ATOM 3251 N N . LYS B 1 21 ? -21.312 -5.707 -5.82 1 97.44 21 LYS B N 1
ATOM 3252 C CA . LYS B 1 21 ? -20.078 -5.004 -5.496 1 97.44 21 LYS B CA 1
ATOM 3253 C C . LYS B 1 21 ? -19.297 -4.645 -6.766 1 97.44 21 LYS B C 1
ATOM 3255 O O . LYS B 1 21 ? -18.766 -3.545 -6.875 1 97.44 21 LYS B O 1
ATOM 3260 N N . LEU B 1 22 ? -19.25 -5.523 -7.699 1 98 22 LEU B N 1
ATOM 3261 C CA . LEU B 1 22 ? -18.547 -5.266 -8.953 1 98 22 LEU B CA 1
ATOM 3262 C C . LEU B 1 22 ? -19.219 -4.133 -9.727 1 98 22 LEU B C 1
ATOM 3264 O O . LEU B 1 22 ? -18.531 -3.344 -10.383 1 98 22 LEU B O 1
ATOM 3268 N N . LYS B 1 23 ? -20.5 -4.07 -9.586 1 96.19 23 LYS B N 1
ATOM 3269 C CA . LYS B 1 23 ? -21.234 -3.023 -10.297 1 96.19 23 LYS B CA 1
ATOM 3270 C C . LYS B 1 23 ? -21.031 -1.662 -9.641 1 96.19 23 LYS B C 1
ATOM 3272 O O . LYS B 1 23 ? -21 -0.637 -10.32 1 96.19 23 LYS B O 1
ATOM 3277 N N . ASP B 1 24 ? -20.828 -1.683 -8.43 1 95.81 24 ASP B N 1
ATOM 3278 C CA . ASP B 1 24 ? -20.766 -0.439 -7.668 1 95.81 24 ASP B CA 1
ATOM 3279 C C . ASP B 1 24 ? -19.359 0.143 -7.68 1 95.81 24 ASP B C 1
ATOM 3281 O O . ASP B 1 24 ? -19.172 1.36 -7.602 1 95.81 24 ASP B O 1
ATOM 3285 N N . ILE B 1 25 ? -18.375 -0.667 -7.801 1 97.19 25 ILE B N 1
ATOM 3286 C CA . ILE B 1 25 ? -17 -0.236 -7.574 1 97.19 25 ILE B CA 1
ATOM 3287 C C . ILE B 1 25 ? -16.562 0.705 -8.695 1 97.19 25 ILE B C 1
ATOM 3289 O O . ILE B 1 25 ? -16.875 0.483 -9.859 1 97.19 25 ILE B O 1
ATOM 3293 N N . ARG B 1 26 ? -15.805 1.745 -8.344 1 96.62 26 ARG B N 1
ATOM 3294 C CA . ARG B 1 26 ? -15.125 2.631 -9.281 1 96.62 26 ARG B CA 1
ATOM 3295 C C . ARG B 1 26 ? -13.656 2.234 -9.445 1 96.62 26 ARG B C 1
ATOM 3297 O O . ARG B 1 26 ? -12.859 2.406 -8.523 1 96.62 26 ARG B O 1
ATOM 3304 N N . VAL B 1 27 ? -13.344 1.724 -10.57 1 97.25 27 VAL B N 1
ATOM 3305 C CA . VAL B 1 27 ? -11.984 1.273 -10.836 1 97.25 27 VAL B CA 1
ATOM 3306 C C . VAL B 1 27 ? -11.188 2.395 -11.5 1 97.25 27 VAL B C 1
ATOM 3308 O O . VAL B 1 27 ? -11.766 3.328 -12.062 1 97.25 27 VAL B O 1
ATOM 3311 N N . PRO B 1 28 ? -9.781 2.387 -11.375 1 95.5 28 PRO B N 1
ATOM 3312 C CA . PRO B 1 28 ? -8.969 3.35 -12.125 1 95.5 28 PRO B CA 1
ATOM 3313 C C . PRO B 1 28 ? -9.273 3.344 -13.617 1 95.5 28 PRO B C 1
ATOM 3315 O O . PRO B 1 28 ? -9.484 2.279 -14.203 1 95.5 28 PRO B O 1
ATOM 3318 N N . THR B 1 29 ? -9.266 4.527 -14.172 1 92.75 29 THR B N 1
ATOM 3319 C CA . THR B 1 29 ? -9.656 4.625 -15.578 1 92.75 29 THR B CA 1
ATOM 3320 C C . THR B 1 29 ? -8.43 4.812 -16.469 1 92.75 29 THR B C 1
ATOM 3322 O O . THR B 1 29 ? -8.516 4.715 -17.688 1 92.75 29 THR B O 1
ATOM 3325 N N . ASN B 1 30 ? -7.297 5.105 -15.875 1 91.69 30 ASN B N 1
ATOM 3326 C CA . ASN B 1 30 ? -6.051 5.328 -16.609 1 91.69 30 ASN B CA 1
ATOM 3327 C C . ASN B 1 30 ? -4.84 4.855 -15.805 1 91.69 30 ASN B C 1
ATOM 3329 O O . ASN B 1 30 ? -4.957 4.562 -14.609 1 91.69 30 ASN B O 1
ATOM 3333 N N . GLU B 1 31 ? -3.752 4.715 -16.562 1 93.31 31 GLU B N 1
ATOM 3334 C CA . GLU B 1 31 ? -2.473 4.547 -15.875 1 93.31 31 GLU B CA 1
ATOM 3335 C C . GLU B 1 31 ? -2.186 5.719 -14.945 1 93.31 31 GLU B C 1
ATOM 3337 O O . GLU B 1 31 ? -2.594 6.848 -15.219 1 93.31 31 GLU B O 1
ATOM 3342 N N . ILE B 1 32 ? -1.497 5.426 -13.82 1 91.62 32 ILE B N 1
ATOM 3343 C CA . ILE B 1 32 ? -1.123 6.488 -12.891 1 91.62 32 ILE B CA 1
ATOM 3344 C C . ILE B 1 32 ? -0.311 7.551 -13.625 1 91.62 32 ILE B C 1
ATOM 3346 O O . ILE B 1 32 ? -0.496 8.75 -13.398 1 91.62 32 ILE B O 1
ATOM 3350 N N . LEU B 1 33 ? 0.685 7.113 -14.453 1 90.12 33 LEU B N 1
ATOM 3351 C CA . LEU B 1 33 ? 1.44 7.934 -15.391 1 90.12 33 LEU B CA 1
ATOM 3352 C C . LEU B 1 33 ? 1.413 7.328 -16.781 1 90.12 33 LEU B C 1
ATOM 3354 O O . LEU B 1 33 ? 1.456 6.105 -16.938 1 90.12 33 LEU B O 1
ATOM 3358 N N . PRO B 1 34 ? 1.288 8.125 -17.781 1 82.12 34 PRO B N 1
ATOM 3359 C CA . PRO B 1 34 ? 1.205 7.617 -19.156 1 82.12 34 PRO B CA 1
ATOM 3360 C C . PRO B 1 34 ? 2.365 6.691 -19.516 1 82.12 34 PRO B C 1
ATOM 3362 O O . PRO B 1 34 ? 2.197 5.762 -20.297 1 82.12 34 PRO B O 1
ATOM 3365 N N . SER B 1 35 ? 3.553 6.906 -18.922 1 77.38 35 SER B N 1
ATOM 3366 C CA . SER B 1 35 ? 4.734 6.117 -19.266 1 77.38 35 SER B CA 1
ATOM 3367 C C . SER B 1 35 ? 4.855 4.895 -18.359 1 77.38 35 SER B C 1
ATOM 3369 O O . SER B 1 35 ? 5.859 4.176 -18.422 1 77.38 35 SER B O 1
ATOM 3371 N N . ALA B 1 36 ? 3.914 4.535 -17.438 1 76.19 36 ALA B N 1
ATOM 3372 C CA . ALA B 1 36 ? 4.016 3.527 -16.375 1 76.19 36 ALA B CA 1
ATOM 3373 C C . ALA B 1 36 ? 4.066 2.121 -16.969 1 76.19 36 ALA B C 1
ATOM 3375 O O . ALA B 1 36 ? 4.863 1.285 -16.531 1 76.19 36 ALA B O 1
ATOM 3376 N N . ASP B 1 37 ? 3.471 1.847 -18.094 1 73.06 37 ASP B N 1
ATOM 3377 C CA . ASP B 1 37 ? 3.365 0.506 -18.656 1 73.06 37 ASP B CA 1
ATOM 3378 C C . ASP B 1 37 ? 3.41 -0.559 -17.562 1 73.06 37 ASP B C 1
ATOM 3380 O O . ASP B 1 37 ? 2.635 -0.508 -16.609 1 73.06 37 ASP B O 1
ATOM 3384 N N . LYS B 1 38 ? 4.32 -1.607 -17.531 1 83.31 38 LYS B N 1
ATOM 3385 C CA . LYS B 1 38 ? 4.371 -2.709 -16.562 1 83.31 38 LYS B CA 1
ATOM 3386 C C . LYS B 1 38 ? 5.219 -2.344 -15.352 1 83.31 38 LYS B C 1
ATOM 3388 O O . LYS B 1 38 ? 5.207 -3.055 -14.344 1 83.31 38 LYS B O 1
ATOM 3393 N N . ALA B 1 39 ? 5.797 -1.202 -15.383 1 86.06 39 ALA B N 1
ATOM 3394 C CA . ALA B 1 39 ? 6.746 -0.841 -14.336 1 86.06 39 ALA B CA 1
ATOM 3395 C C . ALA B 1 39 ? 6.031 -0.562 -13.016 1 86.06 39 ALA B C 1
ATOM 3397 O O . ALA B 1 39 ? 6.547 -0.878 -11.945 1 86.06 39 ALA B O 1
ATOM 3398 N N . TYR B 1 40 ? 4.781 -0.072 -13.016 1 92.12 40 TYR B N 1
ATOM 3399 C CA . TYR B 1 40 ? 4.094 0.376 -11.812 1 92.12 40 TYR B CA 1
ATOM 3400 C C . TYR B 1 40 ? 3.143 -0.696 -11.297 1 92.12 40 TYR B C 1
ATOM 3402 O O . TYR B 1 40 ? 2.391 -0.463 -10.344 1 92.12 40 TYR B O 1
ATOM 3410 N N . GLY B 1 41 ? 3.176 -1.892 -11.805 1 93.56 41 GLY B N 1
ATOM 3411 C CA . GLY B 1 41 ? 2.254 -2.945 -11.414 1 93.56 41 GLY B CA 1
ATOM 3412 C C . GLY B 1 41 ? 1.354 -3.406 -12.547 1 93.56 41 GLY B C 1
ATOM 3413 O O . GLY B 1 41 ? 1.779 -3.457 -13.703 1 93.56 41 GLY B O 1
ATOM 3414 N N . VAL B 1 42 ? 0.113 -3.801 -12.281 1 93.69 42 VAL B N 1
ATOM 3415 C CA . VAL B 1 42 ? -0.786 -4.348 -13.297 1 93.69 42 VAL B CA 1
ATOM 3416 C C . VAL B 1 42 ? -1.043 -3.305 -14.383 1 93.69 42 VAL B C 1
ATOM 3418 O O . VAL B 1 42 ? -1.397 -2.162 -14.078 1 93.69 42 VAL B O 1
ATOM 3421 N N . PRO B 1 43 ? -0.822 -3.742 -15.609 1 93.06 43 PRO B N 1
ATOM 3422 C CA . PRO B 1 43 ? -1.235 -2.811 -16.656 1 93.06 43 PRO B CA 1
ATOM 3423 C C . PRO B 1 43 ? -2.73 -2.504 -16.625 1 93.06 43 PRO B C 1
ATOM 3425 O O . PRO B 1 43 ? -3.543 -3.398 -16.375 1 93.06 43 PRO B O 1
ATOM 3428 N N . HIS B 1 44 ? -3.033 -1.23 -16.859 1 94.19 44 HIS B N 1
ATOM 3429 C CA . HIS B 1 44 ? -4.438 -0.831 -16.844 1 94.19 44 HIS B CA 1
ATOM 3430 C C . HIS B 1 44 ? -5.25 -1.633 -17.859 1 94.19 44 HIS B C 1
ATOM 3432 O O . HIS B 1 44 ? -6.383 -2.023 -17.578 1 94.19 44 HIS B O 1
ATOM 3438 N N . LYS B 1 45 ? -4.672 -1.891 -18.984 1 94.06 45 LYS B N 1
ATOM 3439 C CA . LYS B 1 45 ? -5.375 -2.652 -20.016 1 94.06 45 LYS B CA 1
ATOM 3440 C C . LYS B 1 45 ? -5.742 -4.043 -19.516 1 94.06 45 LYS B C 1
ATOM 3442 O O . LYS B 1 45 ? -6.887 -4.48 -19.656 1 94.06 45 LYS B O 1
ATOM 3447 N N . TRP B 1 46 ? -4.809 -4.742 -18.969 1 95.12 46 TRP B N 1
ATOM 3448 C CA . TRP B 1 46 ? -5.051 -6.102 -18.484 1 95.12 46 TRP B CA 1
ATOM 3449 C C . TRP B 1 46 ? -6.109 -6.113 -17.391 1 95.12 46 TRP B C 1
ATOM 3451 O O . TRP B 1 46 ? -7.059 -6.898 -17.438 1 95.12 46 TRP B O 1
ATOM 3461 N N . ALA B 1 47 ? -5.969 -5.234 -16.391 1 97 47 ALA B N 1
ATOM 3462 C CA . ALA B 1 47 ? -6.91 -5.184 -15.273 1 97 47 ALA B CA 1
ATOM 3463 C C . ALA B 1 47 ? -8.312 -4.828 -15.758 1 97 47 ALA B C 1
ATOM 3465 O O . ALA B 1 47 ? -9.297 -5.414 -15.305 1 97 47 ALA B O 1
ATOM 3466 N N . SER B 1 48 ? -8.414 -3.904 -16.703 1 97.38 48 SER B N 1
ATOM 3467 C CA . SER B 1 48 ? -9.711 -3.488 -17.234 1 97.38 48 SER B CA 1
ATOM 3468 C C . SER B 1 48 ? -10.383 -4.621 -18 1 97.38 48 SER B C 1
ATOM 3470 O O . SER B 1 48 ? -11.586 -4.828 -17.891 1 97.38 48 SER B O 1
ATOM 3472 N N . GLU B 1 49 ? -9.547 -5.344 -18.766 1 97.94 49 GLU B N 1
ATOM 3473 C CA . GLU B 1 49 ? -10.102 -6.453 -19.547 1 97.94 49 GLU B CA 1
ATOM 3474 C C . GLU B 1 49 ? -10.594 -7.57 -18.641 1 97.94 49 GLU B C 1
ATOM 3476 O O . GLU B 1 49 ? -11.672 -8.133 -18.859 1 97.94 49 GLU B O 1
ATOM 3481 N N . LEU B 1 50 ? -9.836 -7.914 -17.641 1 98.69 50 LEU B N 1
ATOM 3482 C CA . LEU B 1 50 ? -10.25 -8.953 -16.719 1 98.69 50 LEU B CA 1
ATOM 3483 C C . LEU B 1 50 ? -11.492 -8.516 -15.938 1 98.69 50 LEU B C 1
ATOM 3485 O O . LEU B 1 50 ? -12.414 -9.312 -15.734 1 98.69 50 LEU B O 1
ATOM 3489 N N . PHE B 1 51 ? -11.547 -7.234 -15.539 1 98.69 51 PHE B N 1
ATOM 3490 C CA . PHE B 1 51 ? -12.688 -6.68 -14.82 1 98.69 51 PHE B CA 1
ATOM 3491 C C . PHE B 1 51 ? -13.945 -6.719 -15.688 1 98.69 51 PHE B C 1
ATOM 3493 O O . PHE B 1 51 ? -15.008 -7.141 -15.227 1 98.69 51 PHE B O 1
ATOM 3500 N N . ASN B 1 52 ? -13.828 -6.312 -16.844 1 98.38 52 ASN B N 1
ATOM 3501 C CA . ASN B 1 52 ? -14.953 -6.348 -17.781 1 98.38 52 ASN B CA 1
ATOM 3502 C C . ASN B 1 52 ? -15.422 -7.777 -18.047 1 98.38 52 ASN B C 1
ATOM 3504 O O . ASN B 1 52 ? -16.625 -8.039 -18.094 1 98.38 52 ASN B O 1
ATOM 3508 N N . TYR B 1 53 ? -14.438 -8.688 -18.25 1 98.75 53 TYR B N 1
ATOM 3509 C CA . TYR B 1 53 ? -14.766 -10.102 -18.438 1 98.75 53 TYR B CA 1
ATOM 3510 C C . TYR B 1 53 ? -15.516 -10.648 -17.219 1 98.75 53 TYR B C 1
ATOM 3512 O O . TYR B 1 53 ? -16.469 -11.406 -17.375 1 98.75 53 TYR B O 1
ATOM 3520 N N . TRP B 1 54 ? -15.109 -10.258 -16.047 1 98.75 54 TRP B N 1
ATOM 3521 C CA . TRP B 1 54 ? -15.758 -10.695 -14.812 1 98.75 54 TRP B CA 1
ATOM 3522 C C . TRP B 1 54 ? -17.219 -10.242 -14.773 1 98.75 54 TRP B C 1
ATOM 3524 O O . TRP B 1 54 ? -18.109 -11.031 -14.461 1 98.75 54 TRP B O 1
ATOM 3534 N N . GLN B 1 55 ? -17.5 -9.07 -15.156 1 97.56 55 GLN B N 1
ATOM 3535 C CA . GLN B 1 55 ? -18.828 -8.469 -15.039 1 97.56 55 GLN B CA 1
ATOM 3536 C C . GLN B 1 55 ? -19.766 -9.008 -16.109 1 97.56 55 GLN B C 1
ATOM 3538 O O . GLN B 1 55 ? -20.984 -9.133 -15.883 1 97.56 55 GLN B O 1
ATOM 3543 N N . ASN B 1 56 ? -19.188 -9.367 -17.219 1 97.69 56 ASN B N 1
ATOM 3544 C CA . ASN B 1 56 ? -20.094 -9.523 -18.359 1 97.69 56 ASN B CA 1
ATOM 3545 C C . ASN B 1 56 ? -20.062 -10.953 -18.906 1 97.69 56 ASN B C 1
ATOM 3547 O O . ASN B 1 56 ? -20.953 -11.352 -19.656 1 97.69 56 ASN B O 1
ATOM 3551 N N . THR B 1 57 ? -19.047 -11.727 -18.625 1 98.44 57 THR B N 1
ATOM 3552 C CA . THR B 1 57 ? -18.891 -13 -19.312 1 98.44 57 THR B CA 1
ATOM 3553 C C . THR B 1 57 ? -18.719 -14.141 -18.297 1 98.44 57 THR B C 1
ATOM 3555 O O . THR B 1 57 ? -19.359 -15.188 -18.422 1 98.44 57 THR B O 1
ATOM 3558 N N . TYR B 1 58 ? -17.938 -13.914 -17.297 1 98.44 58 TYR B N 1
ATOM 3559 C CA . TYR B 1 58 ? -17.641 -14.938 -16.297 1 98.44 58 TYR B CA 1
ATOM 3560 C C . TYR B 1 58 ? -18.891 -15.359 -15.547 1 98.44 58 TYR B C 1
ATOM 3562 O O . TYR B 1 58 ? -19.734 -14.523 -15.219 1 98.44 58 TYR B O 1
ATOM 3570 N N . SER B 1 59 ? -18.953 -16.688 -15.242 1 97.5 59 SER B N 1
ATOM 3571 C CA . SER B 1 59 ? -20.078 -17.281 -14.531 1 97.5 59 SER B CA 1
ATOM 3572 C C . SER B 1 59 ? -19.609 -18.156 -13.375 1 97.5 59 SER B C 1
ATOM 3574 O O . SER B 1 59 ? -19.016 -19.219 -13.586 1 97.5 59 SER B O 1
ATOM 3576 N N . TRP B 1 60 ? -20.016 -17.734 -12.117 1 97.75 60 TRP B N 1
ATOM 3577 C CA . TRP B 1 60 ? -19.672 -18.578 -10.977 1 97.75 60 TRP B CA 1
ATOM 3578 C C . TRP B 1 60 ? -20.422 -19.922 -11.039 1 97.75 60 TRP B C 1
ATOM 3580 O O . TRP B 1 60 ? -19.828 -20.969 -10.82 1 97.75 60 TRP B O 1
ATOM 3590 N N . PRO B 1 61 ? -21.688 -19.922 -11.398 1 97.56 61 PRO B N 1
ATOM 3591 C CA . PRO B 1 61 ? -22.359 -21.219 -11.492 1 97.56 61 PRO B CA 1
ATOM 3592 C C . PRO B 1 61 ? -21.672 -22.188 -12.445 1 97.56 61 PRO B C 1
ATOM 3594 O O . PRO B 1 61 ? -21.562 -23.375 -12.156 1 97.56 61 PRO B O 1
ATOM 3597 N N . ALA B 1 62 ? -21.156 -21.688 -13.531 1 98 62 ALA B N 1
ATOM 3598 C CA . ALA B 1 62 ? -20.406 -22.547 -14.438 1 98 62 ALA B CA 1
ATOM 3599 C C . ALA B 1 62 ? -19.125 -23.047 -13.781 1 98 62 ALA B C 1
ATOM 3601 O O . ALA B 1 62 ? -18.766 -24.219 -13.906 1 98 62 ALA B O 1
ATOM 3602 N N . ALA B 1 63 ? -18.469 -22.141 -13.078 1 98.19 63 ALA B N 1
ATOM 3603 C CA . ALA B 1 63 ? -17.234 -22.516 -12.383 1 98.19 63 ALA B CA 1
ATOM 3604 C C . ALA B 1 63 ? -17.531 -23.547 -11.289 1 98.19 63 ALA B C 1
ATOM 3606 O O . ALA B 1 63 ? -16.781 -24.516 -11.133 1 98.19 63 ALA B O 1
ATOM 3607 N N . GLU B 1 64 ? -18.562 -23.312 -10.555 1 98.12 64 GLU B N 1
ATOM 3608 C CA . GLU B 1 64 ? -18.969 -24.25 -9.516 1 98.12 64 GLU B CA 1
ATOM 3609 C C . GLU B 1 64 ? -19.266 -25.625 -10.102 1 98.12 64 GLU B C 1
ATOM 3611 O O . GLU B 1 64 ? -18.922 -26.656 -9.508 1 98.12 64 GLU B O 1
ATOM 3616 N N . GLY B 1 65 ? -19.953 -25.625 -11.227 1 98.12 65 GLY B N 1
ATOM 3617 C CA . GLY B 1 65 ? -20.172 -26.891 -11.922 1 98.12 65 GLY B CA 1
ATOM 3618 C C . GLY B 1 65 ? -18.891 -27.609 -12.266 1 98.12 65 GLY B C 1
ATOM 3619 O O . GLY B 1 65 ? -18.781 -28.828 -12.086 1 98.12 65 GLY B O 1
ATOM 3620 N N . ARG B 1 66 ? -17.891 -26.891 -12.727 1 97.94 66 ARG B N 1
ATOM 3621 C CA . ARG B 1 66 ? -16.594 -27.484 -13.07 1 97.94 66 ARG B CA 1
ATOM 3622 C C . ARG B 1 66 ? -15.891 -28 -11.828 1 97.94 66 ARG B C 1
ATOM 3624 O O . ARG B 1 66 ? -15.297 -29.078 -11.852 1 97.94 66 ARG B O 1
ATOM 3631 N N . ILE B 1 67 ? -15.984 -27.266 -10.766 1 98.5 67 ILE B N 1
ATOM 3632 C CA . ILE B 1 67 ? -15.383 -27.672 -9.5 1 98.5 67 ILE B CA 1
ATOM 3633 C C . ILE B 1 67 ? -16.016 -28.969 -9.016 1 98.5 67 ILE B C 1
ATOM 3635 O O . ILE B 1 67 ? -15.328 -29.875 -8.57 1 98.5 67 ILE B O 1
ATOM 3639 N N . ASN B 1 68 ? -17.281 -29.109 -9.211 1 98.25 68 ASN B N 1
ATOM 3640 C CA . ASN B 1 68 ? -18.047 -30.234 -8.648 1 98.25 68 ASN B CA 1
ATOM 3641 C C . ASN B 1 68 ? -17.984 -31.453 -9.555 1 98.25 68 ASN B C 1
ATOM 3643 O O . ASN B 1 68 ? -18.609 -32.469 -9.258 1 98.25 68 ASN B O 1
ATOM 3647 N N . GLN B 1 69 ? -17.266 -31.406 -10.617 1 97.62 69 GLN B N 1
ATOM 3648 C CA . GLN B 1 69 ? -17.031 -32.594 -11.406 1 97.62 69 GLN B CA 1
ATOM 3649 C C . GLN B 1 69 ? -16.109 -33.562 -10.68 1 97.62 69 GLN B C 1
ATOM 3651 O O . GLN B 1 69 ? -16.031 -34.75 -11.031 1 97.62 69 GLN B O 1
ATOM 3656 N N . PHE B 1 70 ? -15.406 -33.094 -9.742 1 98.19 70 PHE B N 1
ATOM 3657 C CA . PHE B 1 70 ? -14.477 -33.906 -8.969 1 98.19 70 PHE B CA 1
ATOM 3658 C C . PHE B 1 70 ? -15.094 -34.312 -7.641 1 98.19 70 PHE B C 1
ATOM 3660 O O . PHE B 1 70 ? -16.094 -33.75 -7.203 1 98.19 70 PHE B O 1
ATOM 3667 N N . GLU B 1 71 ? -14.508 -35.375 -7.031 1 98.25 71 GLU B N 1
ATOM 3668 C CA . GLU B 1 71 ? -14.953 -35.844 -5.719 1 98.25 71 GLU B CA 1
ATOM 3669 C C . GLU B 1 71 ? -14.203 -35.125 -4.598 1 98.25 71 GLU B C 1
ATOM 3671 O O . GLU B 1 71 ? -12.977 -35.281 -4.48 1 98.25 71 GLU B O 1
ATOM 3676 N N . HIS B 1 72 ? -14.961 -34.406 -3.789 1 98.69 72 HIS B N 1
ATOM 3677 C CA . HIS B 1 72 ? -14.391 -33.594 -2.711 1 98.69 72 HIS B CA 1
ATOM 3678 C C . HIS B 1 72 ? -14.648 -34.25 -1.353 1 98.69 72 HIS B C 1
ATOM 3680 O O . HIS B 1 72 ? -15.711 -34.812 -1.132 1 98.69 72 HIS B O 1
ATOM 3686 N N . PHE B 1 73 ? -13.68 -34.031 -0.453 1 98.81 73 PHE B N 1
ATOM 3687 C CA . PHE B 1 73 ? -13.75 -34.562 0.907 1 98.81 73 PHE B CA 1
ATOM 3688 C C . PHE B 1 73 ? -13.125 -33.562 1.896 1 98.81 73 PHE B C 1
ATOM 3690 O O . PHE B 1 73 ? -12.43 -32.625 1.496 1 98.81 73 PHE B O 1
ATOM 3697 N N . THR B 1 74 ? -13.461 -33.719 3.188 1 98.31 74 THR B N 1
ATOM 3698 C CA . THR B 1 74 ? -12.727 -33.094 4.285 1 98.31 74 THR B CA 1
ATOM 3699 C C . THR B 1 74 ? -12.25 -34.156 5.277 1 98.31 74 THR B C 1
ATOM 3701 O O . THR B 1 74 ? -12.883 -35.219 5.418 1 98.31 74 THR B O 1
ATOM 3704 N N . ALA B 1 75 ? -11.133 -33.969 5.836 1 98.12 75 ALA B N 1
ATOM 3705 C CA . ALA B 1 75 ? -10.578 -34.812 6.875 1 98.12 75 ALA B CA 1
ATOM 3706 C C . ALA B 1 75 ? -10.07 -34 8.055 1 98.12 75 ALA B C 1
ATOM 3708 O O . ALA B 1 75 ? -9.469 -32.938 7.863 1 98.12 75 ALA B O 1
ATOM 3709 N N . ASP B 1 76 ? -10.414 -34.406 9.273 1 97.44 76 ASP B N 1
ATOM 3710 C CA . ASP B 1 76 ? -9.859 -33.812 10.477 1 97.44 76 ASP B CA 1
ATOM 3711 C C . ASP B 1 76 ? -8.516 -34.438 10.844 1 97.44 76 ASP B C 1
ATOM 3713 O O . ASP B 1 76 ? -8.461 -35.594 11.227 1 97.44 76 ASP B O 1
ATOM 3717 N N . ILE B 1 77 ? -7.453 -33.719 10.625 1 97.06 77 ILE B N 1
ATOM 3718 C CA . ILE B 1 77 ? -6.102 -34.188 10.914 1 97.06 77 ILE B CA 1
ATOM 3719 C C . ILE B 1 77 ? -5.359 -33.125 11.734 1 97.06 77 ILE B C 1
ATOM 3721 O O . ILE B 1 77 ? -5.176 -32 11.289 1 97.06 77 ILE B O 1
ATOM 3725 N N . GLU B 1 78 ? -4.906 -33.375 12.992 1 95 78 GLU B N 1
ATOM 3726 C CA . GLU B 1 78 ? -4.145 -32.5 13.875 1 95 78 GLU B CA 1
ATOM 3727 C C . GLU B 1 78 ? -4.836 -31.141 14.039 1 95 78 GLU B C 1
ATOM 3729 O O . GLU B 1 78 ? -4.195 -30.094 13.914 1 95 78 GLU B O 1
ATOM 3734 N N . GLN B 1 79 ? -6.074 -31.094 14.172 1 94.44 79 GLN B N 1
ATOM 3735 C CA . GLN B 1 79 ? -6.902 -29.938 14.469 1 94.44 79 GLN B CA 1
ATOM 3736 C C . GLN B 1 79 ? -7.066 -29.047 13.242 1 94.44 79 GLN B C 1
ATOM 3738 O O . GLN B 1 79 ? -7.391 -27.859 13.367 1 94.44 79 GLN B O 1
ATOM 3743 N N . ILE B 1 80 ? -6.766 -29.594 12.078 1 96.38 80 ILE B N 1
ATOM 3744 C CA . ILE B 1 80 ? -7.086 -28.953 10.812 1 96.38 80 ILE B CA 1
ATOM 3745 C C . ILE B 1 80 ? -8.242 -29.688 10.133 1 96.38 80 ILE B C 1
ATOM 3747 O O . ILE B 1 80 ? -8.242 -30.922 10.062 1 96.38 80 ILE B O 1
ATOM 3751 N N . ASN B 1 81 ? -9.266 -28.969 9.797 1 97.75 81 ASN B N 1
ATOM 3752 C CA . ASN B 1 81 ? -10.211 -29.484 8.812 1 97.75 81 ASN B CA 1
ATOM 3753 C C . ASN B 1 81 ? -9.695 -29.297 7.387 1 97.75 81 ASN B C 1
ATOM 3755 O O . ASN B 1 81 ? -9.75 -28.203 6.84 1 97.75 81 ASN B O 1
ATOM 3759 N N . LEU B 1 82 ? -9.227 -30.359 6.832 1 98.62 82 LEU B N 1
ATOM 3760 C CA . LEU B 1 82 ? -8.516 -30.312 5.559 1 98.62 82 LEU B CA 1
ATOM 3761 C C . LEU B 1 82 ? -9.43 -30.703 4.41 1 98.62 82 LEU B C 1
ATOM 3763 O O . LEU B 1 82 ? -9.945 -31.828 4.383 1 98.62 82 LEU B O 1
ATOM 3767 N N . HIS B 1 83 ? -9.648 -29.797 3.504 1 98.88 83 HIS B N 1
ATOM 3768 C CA . HIS B 1 83 ? -10.336 -30.078 2.248 1 98.88 83 HIS B CA 1
ATOM 3769 C C . HIS B 1 83 ? -9.383 -30.719 1.236 1 98.88 83 HIS B C 1
ATOM 3771 O O . HIS B 1 83 ? -8.219 -30.328 1.149 1 98.88 83 HIS B O 1
ATOM 3777 N N . PHE B 1 84 ? -9.914 -31.688 0.481 1 98.88 84 PHE B N 1
ATOM 3778 C CA . PHE B 1 84 ? -9.141 -32.219 -0.639 1 98.88 84 PHE B CA 1
ATOM 3779 C C . PHE B 1 84 ? -10.055 -32.844 -1.681 1 98.88 84 PHE B C 1
ATOM 3781 O O . PHE B 1 84 ? -11.18 -33.25 -1.368 1 98.88 84 PHE B O 1
ATOM 3788 N N . VAL B 1 85 ? -9.578 -32.844 -2.9 1 98.88 85 VAL B N 1
ATOM 3789 C CA . VAL B 1 85 ? -10.141 -33.656 -3.967 1 98.88 85 VAL B CA 1
ATOM 3790 C C . VAL B 1 85 ? -9.492 -35.031 -3.945 1 98.88 85 VAL B C 1
ATOM 3792 O O . VAL B 1 85 ? -8.273 -35.156 -3.773 1 98.88 85 VAL B O 1
ATOM 3795 N N . HIS B 1 86 ? -10.281 -36.094 -4.031 1 98.5 86 HIS B N 1
ATOM 3796 C CA . HIS B 1 86 ? -9.82 -37.438 -4.215 1 98.5 86 HIS B CA 1
ATOM 3797 C C . HIS B 1 86 ? -10.484 -38.094 -5.426 1 98.5 86 HIS B C 1
ATOM 3799 O O . HIS B 1 86 ? -11.602 -38.625 -5.324 1 98.5 86 HIS B O 1
ATOM 3805 N N . GLN B 1 87 ? -9.734 -38 -6.508 1 97.75 87 GLN B N 1
ATOM 3806 C CA . GLN B 1 87 ? -10.227 -38.594 -7.75 1 97.75 87 GLN B CA 1
ATOM 3807 C C . GLN B 1 87 ? -9.508 -39.906 -8.07 1 97.75 87 GLN B C 1
ATOM 3809 O O . GLN B 1 87 ? -8.336 -39.906 -8.438 1 97.75 87 GLN B O 1
ATOM 3814 N N . LYS B 1 88 ? -10.211 -41 -8.016 1 95.44 88 LYS B N 1
ATOM 3815 C CA . LYS B 1 88 ? -9.617 -42.344 -8.234 1 95.44 88 LYS B CA 1
ATOM 3816 C C . LYS B 1 88 ? -9.625 -42.688 -9.711 1 95.44 88 LYS B C 1
ATOM 3818 O O . LYS B 1 88 ? -10.523 -42.281 -10.453 1 95.44 88 LYS B O 1
ATOM 3823 N N . ALA B 1 89 ? -8.555 -43.469 -9.992 1 94.38 89 ALA B N 1
ATOM 3824 C CA . ALA B 1 89 ? -8.547 -44.094 -11.32 1 94.38 89 ALA B CA 1
ATOM 3825 C C . ALA B 1 89 ? -9.422 -45.344 -11.352 1 94.38 89 ALA B C 1
ATOM 3827 O O . ALA B 1 89 ? -9.273 -46.25 -10.523 1 94.38 89 ALA B O 1
ATOM 3828 N N . HIS B 1 90 ? -10.523 -45.531 -11.945 1 82.06 90 HIS B N 1
ATOM 3829 C CA . HIS B 1 90 ? -11.453 -46.656 -11.938 1 82.06 90 HIS B CA 1
ATOM 3830 C C . HIS B 1 90 ? -11.016 -47.75 -12.906 1 82.06 90 HIS B C 1
ATOM 3832 O O . HIS B 1 90 ? -11.211 -48.938 -12.648 1 82.06 90 HIS B O 1
ATOM 3838 N N . HIS B 1 91 ? -10.789 -47.656 -14.203 1 65.75 91 HIS B N 1
ATOM 3839 C CA . HIS B 1 91 ? -10.602 -48.688 -15.195 1 65.75 91 HIS B CA 1
ATOM 3840 C C . HIS B 1 91 ? -9.117 -49 -15.406 1 65.75 91 HIS B C 1
ATOM 3842 O O . HIS B 1 91 ? -8.688 -49.281 -16.516 1 65.75 91 HIS B O 1
ATOM 3848 N N . ALA B 1 92 ? -8.344 -49.062 -14.266 1 61.16 92 ALA B N 1
ATOM 3849 C CA . ALA B 1 92 ? -6.918 -49.219 -14.531 1 61.16 92 ALA B CA 1
ATOM 3850 C C . ALA B 1 92 ? -6.539 -50.688 -14.609 1 61.16 92 ALA B C 1
ATOM 3852 O O . ALA B 1 92 ? -6.801 -51.438 -13.672 1 61.16 92 ALA B O 1
ATOM 3853 N N . PRO B 1 93 ? -6.48 -51.281 -15.875 1 55.41 93 PRO B N 1
ATOM 3854 C CA . PRO B 1 93 ? -5.992 -52.656 -15.875 1 55.41 93 PRO B CA 1
ATOM 3855 C C . PRO B 1 93 ? -4.848 -52.875 -14.891 1 55.41 93 PRO B C 1
ATOM 3857 O O . PRO B 1 93 ? -4.703 -53.969 -14.344 1 55.41 93 PRO B O 1
ATOM 3860 N N . GLY B 1 94 ? -3.959 -51.812 -14.773 1 60.62 94 GLY B N 1
ATOM 3861 C CA . GLY B 1 94 ? -2.811 -51.875 -13.883 1 60.62 94 GLY B CA 1
ATOM 3862 C C . GLY B 1 94 ? -3.016 -51.062 -12.617 1 60.62 94 GLY B C 1
ATOM 3863 O O . GLY B 1 94 ? -4.07 -50.438 -12.422 1 60.62 94 GLY B O 1
ATOM 3864 N N . ASN B 1 95 ? -2.254 -51.344 -11.602 1 78.88 95 ASN B N 1
ATOM 3865 C CA . ASN B 1 95 ? -2.365 -50.719 -10.297 1 78.88 95 ASN B CA 1
ATOM 3866 C C . ASN B 1 95 ? -2.096 -49.219 -10.383 1 78.88 95 ASN B C 1
ATOM 3868 O O . ASN B 1 95 ? -0.977 -48.781 -10.688 1 78.88 95 ASN B O 1
ATOM 3872 N N . ALA B 1 96 ? -3.086 -48.406 -10.477 1 92.94 96 ALA B N 1
ATOM 3873 C CA . ALA B 1 96 ? -2.949 -46.938 -10.367 1 92.94 96 ALA B CA 1
ATOM 3874 C C . ALA B 1 96 ? -2.123 -46.562 -9.141 1 92.94 96 ALA B C 1
ATOM 3876 O O . ALA B 1 96 ? -2.193 -47.219 -8.109 1 92.94 96 ALA B O 1
ATOM 3877 N N . LYS B 1 97 ? -1.277 -45.625 -9.43 1 95 97 LYS B N 1
ATOM 3878 C CA . LYS B 1 97 ? -0.447 -45.125 -8.344 1 95 97 LYS B CA 1
ATOM 3879 C C . LYS B 1 97 ? -1.06 -43.875 -7.727 1 95 97 LYS B C 1
ATOM 3881 O O . LYS B 1 97 ? -1.723 -43.094 -8.422 1 95 97 LYS B O 1
ATOM 3886 N N . ALA B 1 98 ? -0.889 -43.719 -6.438 1 97.31 98 ALA B N 1
ATOM 3887 C CA . ALA B 1 98 ? -1.386 -42.5 -5.793 1 97.31 98 ALA B CA 1
ATOM 3888 C C . ALA B 1 98 ? -0.447 -41.344 -6.043 1 97.31 98 ALA B C 1
ATOM 3890 O O . ALA B 1 98 ? 0.776 -41.5 -6.012 1 97.31 98 ALA B O 1
ATOM 3891 N N . ILE B 1 99 ? -1.055 -40.188 -6.352 1 98.56 99 ILE B N 1
ATOM 3892 C CA . ILE B 1 99 ? -0.243 -39 -6.531 1 98.56 99 ILE B CA 1
ATOM 3893 C C . ILE B 1 99 ? -0.876 -37.812 -5.781 1 98.56 99 ILE B C 1
ATOM 3895 O O . ILE B 1 99 ? -2.092 -37.625 -5.84 1 98.56 99 ILE B O 1
ATOM 3899 N N . LEU B 1 100 ? -0.049 -37.156 -5.027 1 98.88 100 LEU B N 1
ATOM 3900 C CA . LEU B 1 100 ? -0.408 -35.906 -4.359 1 98.88 100 LEU B CA 1
ATOM 3901 C C . LEU B 1 100 ? -0.069 -34.719 -5.23 1 98.88 100 LEU B C 1
ATOM 3903 O O . LEU B 1 100 ? 1.052 -34.594 -5.734 1 98.88 100 LEU B O 1
ATOM 3907 N N . LEU B 1 101 ? -1.081 -33.844 -5.547 1 98.94 101 LEU B N 1
ATOM 3908 C CA . LEU B 1 101 ? -0.896 -32.594 -6.258 1 98.94 101 LEU B CA 1
ATOM 3909 C C . LEU B 1 101 ? -1.05 -31.406 -5.312 1 98.94 101 LEU B C 1
ATOM 3911 O O . LEU B 1 101 ? -2.133 -31.172 -4.773 1 98.94 101 LEU B O 1
ATOM 3915 N N . ILE B 1 102 ? 0.006 -30.578 -5.129 1 98.94 102 ILE B N 1
ATOM 3916 C CA . ILE B 1 102 ? 0.022 -29.578 -4.074 1 98.94 102 ILE B CA 1
ATOM 3917 C C . ILE B 1 102 ? 0.227 -28.188 -4.684 1 98.94 102 ILE B C 1
ATOM 3919 O O . ILE B 1 102 ? 1.231 -27.938 -5.352 1 98.94 102 ILE B O 1
ATOM 3923 N N . HIS B 1 103 ? -0.745 -27.297 -4.395 1 98.81 103 HIS B N 1
ATOM 3924 C CA . HIS B 1 103 ? -0.707 -25.953 -4.945 1 98.81 103 HIS B CA 1
ATOM 3925 C C . HIS B 1 103 ? 0.076 -25.016 -4.039 1 98.81 103 HIS B C 1
ATOM 3927 O O . HIS B 1 103 ? 0.479 -25.391 -2.938 1 98.81 103 HIS B O 1
ATOM 3933 N N . GLY B 1 104 ? 0.386 -23.828 -4.605 1 98.56 104 GLY B N 1
ATOM 3934 C CA . GLY B 1 104 ? 0.958 -22.75 -3.83 1 98.56 104 GLY B CA 1
ATOM 3935 C C . GLY B 1 104 ? 0.097 -21.5 -3.826 1 98.56 104 GLY B C 1
ATOM 3936 O O . GLY B 1 104 ? -1.133 -21.578 -3.857 1 98.56 104 GLY B O 1
ATOM 3937 N N . TRP B 1 105 ? 0.678 -20.422 -3.59 1 98.56 105 TRP B N 1
ATOM 3938 C CA . TRP B 1 105 ? 0.033 -19.109 -3.613 1 98.56 105 TRP B CA 1
ATOM 3939 C C . TRP B 1 105 ? 0.414 -18.344 -4.875 1 98.56 105 TRP B C 1
ATOM 3941 O O . TRP B 1 105 ? 1.566 -18.375 -5.309 1 98.56 105 TRP B O 1
ATOM 3951 N N . PRO B 1 106 ? -0.541 -17.688 -5.492 1 98.44 106 PRO B N 1
ATOM 3952 C CA . PRO B 1 106 ? -1.934 -17.438 -5.121 1 98.44 106 PRO B CA 1
ATOM 3953 C C . PRO B 1 106 ? -2.906 -18.438 -5.738 1 98.44 106 PRO B C 1
ATOM 3955 O O . PRO B 1 106 ? -4.062 -18.094 -6.012 1 98.44 106 PRO B O 1
ATOM 3958 N N . GLY B 1 107 ? -2.41 -19.656 -5.996 1 98.5 107 GLY B N 1
ATOM 3959 C CA . GLY B 1 107 ? -3.264 -20.688 -6.562 1 98.5 107 GLY B CA 1
ATOM 3960 C C . GLY B 1 107 ? -4.184 -21.328 -5.539 1 98.5 107 GLY B C 1
ATOM 3961 O O . GLY B 1 107 ? -4.426 -20.766 -4.473 1 98.5 107 GLY B O 1
ATOM 3962 N N . SER B 1 108 ? -4.828 -22.375 -5.914 1 98.69 108 SER B N 1
ATOM 3963 C CA . SER B 1 108 ? -5.723 -23.25 -5.156 1 98.69 108 SER B CA 1
ATOM 3964 C C . SER B 1 108 ? -5.766 -24.656 -5.754 1 98.69 108 SER B C 1
ATOM 3966 O O . SER B 1 108 ? -5.078 -24.938 -6.734 1 98.69 108 SER B O 1
ATOM 3968 N N . PHE B 1 109 ? -6.598 -25.469 -5.078 1 98.81 109 PHE B N 1
ATOM 3969 C CA . PHE B 1 109 ? -6.777 -26.812 -5.621 1 98.81 109 PHE B CA 1
ATOM 3970 C C . PHE B 1 109 ? -7.238 -26.75 -7.074 1 98.81 109 PHE B C 1
ATOM 3972 O O . PHE B 1 109 ? -6.988 -27.672 -7.852 1 98.81 109 PHE B O 1
ATOM 3979 N N . TYR B 1 110 ? -7.801 -25.656 -7.469 1 98.81 110 TYR B N 1
ATOM 3980 C CA . TYR B 1 110 ? -8.406 -25.5 -8.789 1 98.81 110 TYR B CA 1
ATOM 3981 C C . TYR B 1 110 ? -7.34 -25.438 -9.875 1 98.81 110 TYR B C 1
ATOM 3983 O O . TYR B 1 110 ? -7.633 -25.625 -11.055 1 98.81 110 TYR B O 1
ATOM 3991 N N . GLU B 1 111 ? -6.105 -25.172 -9.461 1 98.56 111 GLU B N 1
ATOM 3992 C CA . GLU B 1 111 ? -4.992 -25.109 -10.406 1 98.56 111 GLU B CA 1
ATOM 3993 C C . GLU B 1 111 ? -4.832 -26.422 -11.156 1 98.56 111 GLU B C 1
ATOM 3995 O O . GLU B 1 111 ? -4.32 -26.438 -12.273 1 98.56 111 GLU B O 1
ATOM 4000 N N . PHE B 1 112 ? -5.34 -27.5 -10.609 1 98.75 112 PHE B N 1
ATOM 4001 C CA . PHE B 1 112 ? -5.082 -28.828 -11.141 1 98.75 112 PHE B CA 1
ATOM 4002 C C . PHE B 1 112 ? -6.289 -29.344 -11.93 1 98.75 112 PHE B C 1
ATOM 4004 O O . PHE B 1 112 ? -6.324 -30.5 -12.344 1 98.75 112 PHE B O 1
ATOM 4011 N N . SER B 1 113 ? -7.242 -28.484 -12.18 1 98.38 113 SER B N 1
ATOM 4012 C CA . SER B 1 113 ? -8.5 -28.891 -12.797 1 98.38 113 SER B CA 1
ATOM 4013 C C . SER B 1 113 ? -8.266 -29.5 -14.172 1 98.38 113 SER B C 1
ATOM 4015 O O . SER B 1 113 ? -9.031 -30.375 -14.609 1 98.38 113 SER B O 1
ATOM 4017 N N . ASP B 1 114 ? -7.164 -29.094 -14.781 1 98 114 ASP B N 1
ATOM 4018 C CA . ASP B 1 114 ? -6.938 -29.562 -16.156 1 98 114 ASP B CA 1
ATOM 4019 C C . ASP B 1 114 ? -6.012 -30.781 -16.172 1 98 114 ASP B C 1
ATOM 4021 O O . ASP B 1 114 ? -5.816 -31.406 -17.219 1 98 114 ASP B O 1
ATOM 4025 N N . VAL B 1 115 ? -5.461 -31.188 -15.055 1 98.56 115 VAL B N 1
ATOM 4026 C CA . VAL B 1 115 ? -4.512 -32.281 -15.094 1 98.56 115 VAL B CA 1
ATOM 4027 C C . VAL B 1 115 ? -5.109 -33.5 -14.398 1 98.56 115 VAL B C 1
ATOM 4029 O O . VAL B 1 115 ? -4.668 -34.656 -14.617 1 98.56 115 VAL B O 1
ATOM 4032 N N . ILE B 1 116 ? -6.176 -33.344 -13.617 1 98.38 116 ILE B N 1
ATOM 4033 C CA . ILE B 1 116 ? -6.746 -34.438 -12.852 1 98.38 116 ILE B CA 1
ATOM 4034 C C . ILE B 1 116 ? -7.301 -35.5 -13.797 1 98.38 116 ILE B C 1
ATOM 4036 O O . ILE B 1 116 ? -6.953 -36.688 -13.688 1 98.38 116 ILE B O 1
ATOM 4040 N N . LYS B 1 117 ? -8.094 -35.156 -14.734 1 96.81 117 LYS B N 1
ATOM 4041 C CA . LYS B 1 117 ? -8.703 -36.125 -15.625 1 96.81 117 LYS B CA 1
ATOM 4042 C C . LYS B 1 117 ? -7.652 -36.781 -16.516 1 96.81 117 LYS B C 1
ATOM 4044 O O . LYS B 1 117 ? -7.609 -38.031 -16.609 1 96.81 117 LYS B O 1
ATOM 4049 N N . PRO B 1 118 ? -6.75 -36 -17.109 1 97.31 118 PRO B N 1
ATOM 4050 C CA . PRO B 1 118 ? -5.688 -36.656 -17.875 1 97.31 118 PRO B CA 1
ATOM 4051 C C . PRO B 1 118 ? -4.879 -37.625 -17.031 1 97.31 118 PRO B C 1
ATOM 4053 O O . PRO B 1 118 ? -4.461 -38.688 -17.516 1 97.31 118 PRO B O 1
ATOM 4056 N N . LEU B 1 119 ? -4.695 -37.406 -15.773 1 97.31 119 LEU B N 1
ATOM 4057 C CA . LEU B 1 119 ? -3.896 -38.281 -14.922 1 97.31 119 LEU B CA 1
ATOM 4058 C C . LEU B 1 119 ? -4.699 -39.5 -14.484 1 97.31 119 LEU B C 1
ATOM 4060 O O . LEU B 1 119 ? -4.137 -40.562 -14.281 1 97.31 119 LEU B O 1
ATOM 4064 N N . THR B 1 120 ? -5.98 -39.375 -14.352 1 95.88 120 THR B N 1
ATOM 4065 C CA . THR B 1 120 ? -6.801 -40.469 -13.836 1 95.88 120 THR B CA 1
ATOM 4066 C C . THR B 1 120 ? -7.328 -41.312 -14.977 1 95.88 120 THR B C 1
ATOM 4068 O O . THR B 1 120 ? -7.574 -42.531 -14.789 1 95.88 120 THR B O 1
ATOM 4071 N N . GLU B 1 121 ? -7.496 -40.781 -16.156 1 91.88 121 GLU B N 1
ATOM 4072 C CA . GLU B 1 121 ? -8.219 -41.469 -17.219 1 91.88 121 GLU B CA 1
ATOM 4073 C C . GLU B 1 121 ? -7.383 -41.562 -18.484 1 91.88 121 GLU B C 1
ATOM 4075 O O . GLU B 1 121 ? -7.695 -42.344 -19.391 1 91.88 121 GLU B O 1
ATOM 4080 N N . GLY B 1 122 ? -6.398 -40.812 -18.578 1 88.5 122 GLY B N 1
ATOM 4081 C CA . GLY B 1 122 ? -5.648 -40.75 -19.812 1 88.5 122 GLY B CA 1
ATOM 4082 C C . GLY B 1 122 ? -4.84 -42 -20.094 1 88.5 122 GLY B C 1
ATOM 4083 O O . GLY B 1 122 ? -4.941 -43 -19.359 1 88.5 122 GLY B O 1
ATOM 4084 N N . GLU B 1 123 ? -4.102 -41.875 -21.266 1 86.12 123 GLU B N 1
ATOM 4085 C CA . GLU B 1 123 ? -3.246 -43 -21.656 1 86.12 123 GLU B CA 1
ATOM 4086 C C . GLU B 1 123 ? -1.99 -43.062 -20.781 1 86.12 123 GLU B C 1
ATOM 4088 O O . GLU B 1 123 ? -1.554 -42.031 -20.25 1 86.12 123 GLU B O 1
ATOM 4093 N N . GLY B 1 124 ? -1.563 -44.25 -20.547 1 86.31 124 GLY B N 1
ATOM 4094 C CA . GLY B 1 124 ? -0.351 -44.438 -19.766 1 86.31 124 GLY B CA 1
ATOM 4095 C C . GLY B 1 124 ? -0.623 -44.688 -18.297 1 86.31 124 GLY B C 1
ATOM 4096 O O . GLY B 1 124 ? -1.708 -45.125 -17.922 1 86.31 124 GLY B O 1
ATOM 4097 N N . GLN B 1 125 ? 0.407 -44.5 -17.562 1 89.69 125 GLN B N 1
ATOM 4098 C CA . GLN B 1 125 ? 0.274 -44.656 -16.109 1 89.69 125 GLN B CA 1
ATOM 4099 C C . GLN B 1 125 ? -0.873 -43.812 -15.57 1 89.69 125 GLN B C 1
ATOM 4101 O O . GLN B 1 125 ? -0.935 -42.625 -15.812 1 89.69 125 GLN B O 1
ATOM 4106 N N . LYS B 1 126 ? -1.745 -44.5 -14.914 1 94 126 LYS B N 1
ATOM 4107 C CA . LYS B 1 126 ? -2.859 -43.781 -14.289 1 94 126 LYS B CA 1
ATOM 4108 C C . LYS B 1 126 ? -2.586 -43.562 -12.805 1 94 126 LYS B C 1
ATOM 4110 O O . LYS B 1 126 ? -1.811 -44.281 -12.18 1 94 126 LYS B O 1
ATOM 4115 N N . PHE B 1 127 ? -3.311 -42.531 -12.328 1 96.44 127 PHE B N 1
ATOM 4116 C CA . PHE B 1 127 ? -3.051 -42.125 -10.945 1 96.44 127 PHE B CA 1
ATOM 4117 C C . PHE B 1 127 ? -4.355 -41.906 -10.188 1 96.44 127 PHE B C 1
ATOM 4119 O O . PHE B 1 127 ? -5.348 -41.438 -10.758 1 96.44 127 PHE B O 1
ATOM 4126 N N . HIS B 1 128 ? -4.375 -42.375 -8.898 1 97.25 128 HIS B N 1
ATOM 4127 C CA . HIS B 1 128 ? -5.312 -41.781 -7.941 1 97.25 128 HIS B CA 1
ATOM 4128 C C . HIS B 1 128 ? -4.855 -40.406 -7.484 1 97.25 128 HIS B C 1
ATOM 4130 O O . HIS B 1 128 ? -3.861 -40.281 -6.77 1 97.25 128 HIS B O 1
ATOM 4136 N N . CYS B 1 129 ? -5.652 -39.406 -7.883 1 98.5 129 CYS B N 1
ATOM 4137 C CA . CYS B 1 129 ? -5.223 -38.031 -7.613 1 98.5 129 CYS B CA 1
ATOM 4138 C C . CYS B 1 129 ? -5.801 -37.531 -6.297 1 98.5 129 CYS B C 1
ATOM 4140 O O . CYS B 1 129 ? -7.016 -37.562 -6.094 1 98.5 129 CYS B O 1
ATOM 4142 N N . VAL B 1 130 ? -4.926 -37.094 -5.406 1 98.88 130 VAL B N 1
ATOM 4143 C CA . VAL B 1 130 ? -5.297 -36.406 -4.172 1 98.88 130 VAL B CA 1
ATOM 4144 C C . VAL B 1 130 ? -4.797 -34.969 -4.215 1 98.88 130 VAL B C 1
ATOM 4146 O O . VAL B 1 130 ? -3.598 -34.719 -4.359 1 98.88 130 VAL B O 1
ATOM 4149 N N . VAL B 1 131 ? -5.762 -33.969 -4.129 1 98.94 131 VAL B N 1
ATOM 4150 C CA . VAL B 1 131 ? -5.449 -32.562 -4.297 1 98.94 131 VAL B CA 1
ATOM 4151 C C . VAL B 1 131 ? -5.949 -31.781 -3.09 1 98.94 131 VAL B C 1
ATOM 4153 O O . VAL B 1 131 ? -7.102 -31.328 -3.062 1 98.94 131 VAL B O 1
ATOM 4156 N N . PRO B 1 132 ? -5.125 -31.562 -2.135 1 98.94 132 PRO B N 1
ATOM 4157 C CA . PRO B 1 132 ? -5.547 -30.797 -0.953 1 98.94 132 PRO B CA 1
ATOM 4158 C C . PRO B 1 132 ? -5.539 -29.297 -1.186 1 98.94 132 PRO B C 1
ATOM 4160 O O . PRO B 1 132 ? -4.73 -28.797 -1.969 1 98.94 132 PRO B O 1
ATOM 4163 N N . SER B 1 133 ? -6.547 -28.609 -0.561 1 98.94 133 SER B N 1
ATOM 4164 C CA . SER B 1 133 ? -6.32 -27.203 -0.246 1 98.94 133 SER B CA 1
ATOM 4165 C C . SER B 1 133 ? -5.387 -27.047 0.951 1 98.94 133 SER B C 1
ATOM 4167 O O . SER B 1 133 ? -5.641 -27.609 2.02 1 98.94 133 SER B O 1
ATOM 4169 N N . LEU B 1 134 ? -4.293 -26.328 0.714 1 98.88 134 LEU B N 1
ATOM 4170 C CA . LEU B 1 134 ? -3.365 -26.109 1.819 1 98.88 134 LEU B CA 1
ATOM 4171 C C . LEU B 1 134 ? -4.082 -25.484 3.012 1 98.88 134 LEU B C 1
ATOM 4173 O O . LEU B 1 134 ? -5.094 -24.797 2.844 1 98.88 134 LEU B O 1
ATOM 4177 N N . PRO B 1 135 ? -3.605 -25.766 4.273 1 98.56 135 PRO B N 1
ATOM 4178 C CA . PRO B 1 135 ? -4.203 -25.094 5.434 1 98.56 135 PRO B CA 1
ATOM 4179 C C . PRO B 1 135 ? -4.289 -23.578 5.266 1 98.56 135 PRO B C 1
ATOM 4181 O O . PRO B 1 135 ? -3.299 -22.938 4.906 1 98.56 135 PRO B O 1
ATOM 4184 N N . GLY B 1 136 ? -5.473 -23.094 5.492 1 97.94 136 GLY B N 1
ATOM 4185 C CA . GLY B 1 136 ? -5.688 -21.656 5.375 1 97.94 136 GLY B CA 1
ATOM 4186 C C . GLY B 1 136 ? -6.176 -21.25 4 1 97.94 136 GLY B C 1
ATOM 4187 O O . GLY B 1 136 ? -6.449 -20.062 3.766 1 97.94 136 GLY B O 1
ATOM 4188 N N . PHE B 1 137 ? -6.34 -22.188 3.07 1 98.69 137 PHE B N 1
ATOM 4189 C CA . PHE B 1 137 ? -6.77 -21.891 1.708 1 98.69 137 PHE B CA 1
ATOM 4190 C C . PHE B 1 137 ? -8.164 -22.453 1.45 1 98.69 137 PHE B C 1
ATOM 4192 O O . PHE B 1 137 ? -8.461 -23.594 1.828 1 98.69 137 PHE B O 1
ATOM 4199 N N . CYS B 1 138 ? -8.969 -21.672 0.785 1 98.25 138 CYS B N 1
ATOM 4200 C CA . CYS B 1 138 ? -10.273 -22.094 0.287 1 98.25 138 CYS B CA 1
ATOM 4201 C C . CYS B 1 138 ? -11.086 -22.766 1.39 1 98.25 138 CYS B C 1
ATOM 4203 O O . CYS B 1 138 ? -11.406 -22.141 2.396 1 98.25 138 CYS B O 1
ATOM 4205 N N . PHE B 1 139 ? -11.336 -24.109 1.278 1 98.56 139 PHE B N 1
ATOM 4206 C CA . PHE B 1 139 ? -12.273 -24.766 2.17 1 98.56 139 PHE B CA 1
ATOM 4207 C C . PHE B 1 139 ? -11.547 -25.422 3.34 1 98.56 139 PHE B C 1
ATOM 4209 O O . PHE B 1 139 ? -12.18 -26.016 4.219 1 98.56 139 PHE B O 1
ATOM 4216 N N . SER B 1 140 ? -10.227 -25.375 3.391 1 98.56 140 SER B N 1
ATOM 4217 C CA . SER B 1 140 ? -9.469 -25.859 4.543 1 98.56 140 SER B CA 1
ATOM 4218 C C . SER B 1 140 ? -9.453 -24.812 5.66 1 98.56 140 SER B C 1
ATOM 4220 O O . SER B 1 140 ? -9.391 -23.609 5.391 1 98.56 140 SER B O 1
ATOM 4222 N N . SER B 1 141 ? -9.508 -25.281 6.914 1 97.5 141 SER B N 1
ATOM 4223 C CA . SER B 1 141 ? -9.344 -24.359 8.031 1 97.5 141 SER B CA 1
ATOM 4224 C C . SER B 1 141 ? -7.918 -23.812 8.102 1 97.5 141 SER B C 1
ATOM 4226 O O . SER B 1 141 ? -7 -24.406 7.523 1 97.5 141 SER B O 1
ATOM 4228 N N . ALA B 1 142 ? -7.754 -22.703 8.734 1 95.5 142 ALA B N 1
ATOM 4229 C CA . ALA B 1 142 ? -6.426 -22.141 9.008 1 95.5 142 ALA B CA 1
ATOM 4230 C C . ALA B 1 142 ? -5.633 -23.062 9.938 1 95.5 142 ALA B C 1
ATOM 4232 O O . ALA B 1 142 ? -6.211 -23.891 10.648 1 95.5 142 ALA B O 1
ATOM 4233 N N . PRO B 1 143 ? -4.246 -22.906 9.875 1 95.94 143 PRO B N 1
ATOM 4234 C CA . PRO B 1 143 ? -3.459 -23.609 10.883 1 95.94 143 PRO B CA 1
ATOM 4235 C C . PRO B 1 143 ? -3.912 -23.312 12.305 1 95.94 143 PRO B C 1
ATOM 4237 O O . PRO B 1 143 ? -4.348 -22.188 12.594 1 95.94 143 PRO B O 1
ATOM 4240 N N . PRO B 1 144 ? -3.807 -24.266 13.164 1 94.38 144 PRO B N 1
ATOM 4241 C CA . PRO B 1 144 ? -4.398 -24.141 14.5 1 94.38 144 PRO B CA 1
ATOM 4242 C C . PRO B 1 144 ? -3.525 -23.328 15.453 1 94.38 144 PRO B C 1
ATOM 4244 O O . PRO B 1 144 ? -3.941 -23.047 16.578 1 94.38 144 PRO B O 1
ATOM 4247 N N . ARG B 1 145 ? -2.291 -23.016 15.031 1 93.69 145 ARG B N 1
ATOM 4248 C CA . ARG B 1 145 ? -1.378 -22.328 15.938 1 93.69 145 ARG B CA 1
ATOM 4249 C C . ARG B 1 145 ? -0.332 -21.531 15.164 1 93.69 145 ARG B C 1
ATOM 4251 O O . ARG B 1 145 ? -0.095 -21.797 13.977 1 93.69 145 ARG B O 1
ATOM 4258 N N . LYS B 1 146 ? 0.264 -20.562 15.922 1 92.5 146 LYS B N 1
ATOM 4259 C CA . LYS B 1 146 ? 1.444 -19.875 15.406 1 92.5 146 LYS B CA 1
ATOM 4260 C C . LYS B 1 146 ? 2.605 -20.844 15.219 1 92.5 146 LYS B C 1
ATOM 4262 O O . LYS B 1 146 ? 2.697 -21.859 15.922 1 92.5 146 LYS B O 1
ATOM 4267 N N . GLY B 1 147 ? 3.465 -20.609 14.25 1 94.69 147 GLY B N 1
ATOM 4268 C CA . GLY B 1 147 ? 4.648 -21.438 14.047 1 94.69 147 GLY B CA 1
ATOM 4269 C C . GLY B 1 147 ? 4.395 -22.625 13.141 1 94.69 147 GLY B C 1
ATOM 4270 O O . GLY B 1 147 ? 5.238 -23.516 13.031 1 94.69 147 GLY B O 1
ATOM 4271 N N . TRP B 1 148 ? 3.168 -22.672 12.508 1 96.81 148 TRP B N 1
ATOM 4272 C CA . TRP B 1 148 ? 2.861 -23.734 11.555 1 96.81 148 TRP B CA 1
ATOM 4273 C C . TRP B 1 148 ? 3.613 -23.516 10.242 1 96.81 148 TRP B C 1
ATOM 4275 O O . TRP B 1 148 ? 3.357 -22.547 9.523 1 96.81 148 TRP B O 1
ATOM 4285 N N . THR B 1 149 ? 4.566 -24.375 9.898 1 98.38 149 THR B N 1
ATOM 4286 C CA . THR B 1 149 ? 5.414 -24.234 8.719 1 98.38 149 THR B CA 1
ATOM 4287 C C . THR B 1 149 ? 5.074 -25.312 7.684 1 98.38 149 THR B C 1
ATOM 4289 O O . THR B 1 149 ? 4.18 -26.125 7.902 1 98.38 149 THR B O 1
ATOM 4292 N N . VAL B 1 150 ? 5.758 -25.297 6.574 1 98.69 150 VAL B N 1
ATOM 4293 C CA . VAL B 1 150 ? 5.574 -26.297 5.523 1 98.69 150 VAL B CA 1
ATOM 4294 C C . VAL B 1 150 ? 5.906 -27.688 6.062 1 98.69 150 VAL B C 1
ATOM 4296 O O . VAL B 1 150 ? 5.402 -28.688 5.559 1 98.69 150 VAL B O 1
ATOM 4299 N N . LYS B 1 151 ? 6.734 -27.812 7.09 1 98.62 151 LYS B N 1
ATOM 4300 C CA . LYS B 1 151 ? 7.023 -29.094 7.719 1 98.62 151 LYS B CA 1
ATOM 4301 C C . LYS B 1 151 ? 5.77 -29.688 8.359 1 98.62 151 LYS B C 1
ATOM 4303 O O . LYS B 1 151 ? 5.508 -30.891 8.234 1 98.62 151 LYS B O 1
ATOM 4308 N N . ASP B 1 152 ? 4.996 -28.812 9.078 1 98.75 152 ASP B N 1
ATOM 4309 C CA . ASP B 1 152 ? 3.744 -29.25 9.688 1 98.75 152 ASP B CA 1
ATOM 4310 C C . ASP B 1 152 ? 2.74 -29.688 8.625 1 98.75 152 ASP B C 1
ATOM 4312 O O . ASP B 1 152 ? 2.082 -30.719 8.773 1 98.75 152 ASP B O 1
ATOM 4316 N N . THR B 1 153 ? 2.668 -28.891 7.555 1 98.88 153 THR B N 1
ATOM 4317 C CA . THR B 1 153 ? 1.754 -29.219 6.469 1 98.88 153 THR B CA 1
ATOM 4318 C C . THR B 1 153 ? 2.141 -30.547 5.82 1 98.88 153 THR B C 1
ATOM 4320 O O . THR B 1 153 ? 1.275 -31.375 5.516 1 98.88 153 THR B O 1
ATOM 4323 N N . ALA B 1 154 ? 3.439 -30.781 5.59 1 98.88 154 ALA B N 1
ATOM 4324 C CA . ALA B 1 154 ? 3.906 -32.062 5.02 1 98.88 154 ALA B CA 1
ATOM 4325 C C . ALA B 1 154 ? 3.492 -33.219 5.895 1 98.88 154 ALA B C 1
ATOM 4327 O O . ALA B 1 154 ? 3.045 -34.25 5.383 1 98.88 154 ALA B O 1
ATOM 4328 N N . ARG B 1 155 ? 3.631 -33.062 7.203 1 98.62 155 ARG B N 1
ATOM 4329 C CA . ARG B 1 155 ? 3.215 -34.125 8.133 1 98.62 155 ARG B CA 1
ATOM 4330 C C . ARG B 1 155 ? 1.729 -34.438 7.98 1 98.62 155 ARG B C 1
ATOM 4332 O O . ARG B 1 155 ? 1.333 -35.594 7.922 1 98.62 155 ARG B O 1
ATOM 4339 N N . VAL B 1 156 ? 0.946 -33.406 7.836 1 98.62 156 VAL B N 1
ATOM 4340 C CA . VAL B 1 156 ? -0.501 -33.562 7.723 1 98.62 156 VAL B CA 1
ATOM 4341 C C . VAL B 1 156 ? -0.849 -34.25 6.398 1 98.62 156 VAL B C 1
ATOM 4343 O O . VAL B 1 156 ? -1.72 -35.125 6.348 1 98.62 156 VAL B O 1
ATOM 4346 N N . LEU B 1 157 ? -0.161 -33.875 5.336 1 98.88 157 LEU B N 1
ATOM 4347 C CA . LEU B 1 157 ? -0.455 -34.469 4.031 1 98.88 157 LEU B CA 1
ATOM 4348 C C . LEU B 1 157 ? 0.001 -35.906 3.971 1 98.88 157 LEU B C 1
ATOM 4350 O O . LEU B 1 157 ? -0.654 -36.75 3.342 1 98.88 157 LEU B O 1
ATOM 4354 N N . ASP B 1 158 ? 1.133 -36.25 4.59 1 98.69 158 ASP B N 1
ATOM 4355 C CA . ASP B 1 158 ? 1.553 -37.656 4.688 1 98.69 158 ASP B CA 1
ATOM 4356 C C . ASP B 1 158 ? 0.521 -38.5 5.449 1 98.69 158 ASP B C 1
ATOM 4358 O O . ASP B 1 158 ? 0.168 -39.594 5.023 1 98.69 158 ASP B O 1
ATOM 4362 N N . GLU B 1 159 ? 0.037 -37.938 6.555 1 98.19 159 GLU B N 1
ATOM 4363 C CA . GLU B 1 159 ? -0.996 -38.625 7.324 1 98.19 159 GLU B CA 1
ATOM 4364 C C . GLU B 1 159 ? -2.264 -38.812 6.5 1 98.19 159 GLU B C 1
ATOM 4366 O O . GLU B 1 159 ? -2.893 -39.875 6.559 1 98.19 159 GLU B O 1
ATOM 4371 N N . LEU B 1 160 ? -2.633 -37.781 5.719 1 98.62 160 LEU B N 1
ATOM 4372 C CA . LEU B 1 160 ? -3.789 -37.906 4.836 1 98.62 160 LEU B CA 1
ATOM 4373 C C . LEU B 1 160 ? -3.623 -39.094 3.895 1 98.62 160 LEU B C 1
ATOM 4375 O O . LEU B 1 160 ? -4.527 -39.938 3.77 1 98.62 160 LEU B O 1
ATOM 4379 N N . MET B 1 161 ? -2.484 -39.219 3.225 1 98.38 161 MET B N 1
ATOM 4380 C CA . MET B 1 161 ? -2.24 -40.312 2.27 1 98.38 161 MET B CA 1
ATOM 4381 C C . MET B 1 161 ? -2.303 -41.656 2.957 1 98.38 161 MET B C 1
ATOM 4383 O O . MET B 1 161 ? -2.896 -42.594 2.426 1 98.38 161 MET B O 1
ATOM 4387 N N . GLN B 1 162 ? -1.792 -41.719 4.168 1 97.12 162 GLN B N 1
ATOM 4388 C CA . GLN B 1 162 ? -1.845 -42.969 4.914 1 97.12 162 GLN B CA 1
ATOM 4389 C C . GLN B 1 162 ? -3.281 -43.344 5.273 1 97.12 162 GLN B C 1
ATOM 4391 O O . GLN B 1 162 ? -3.689 -44.5 5.125 1 97.12 162 GLN B O 1
ATOM 4396 N N . ARG B 1 163 ? -3.936 -42.375 5.656 1 96.56 163 ARG B N 1
ATOM 4397 C CA . ARG B 1 163 ? -5.316 -42.625 6.059 1 96.56 163 ARG B CA 1
ATOM 4398 C C . ARG B 1 163 ? -6.18 -43 4.863 1 96.56 163 ARG B C 1
ATOM 4400 O O . ARG B 1 163 ? -7.168 -43.75 5.012 1 96.56 163 ARG B O 1
ATOM 4407 N N . LEU B 1 164 ? -5.805 -42.531 3.721 1 97.38 164 LEU B N 1
ATOM 4408 C CA . LEU B 1 164 ? -6.512 -42.906 2.498 1 97.38 164 LEU B CA 1
ATOM 4409 C C . LEU B 1 164 ? -6.094 -44.281 2.018 1 97.38 164 LEU B C 1
ATOM 4411 O O . LEU B 1 164 ? -6.648 -44.812 1.045 1 97.38 164 LEU B O 1
ATOM 4415 N N . GLY B 1 165 ? -5.094 -44.906 2.635 1 95.75 165 GLY B N 1
ATOM 4416 C CA . GLY B 1 165 ? -4.652 -46.25 2.307 1 95.75 165 GLY B CA 1
ATOM 4417 C C . GLY B 1 165 ? -3.469 -46.281 1.356 1 95.75 165 GLY B C 1
ATOM 4418 O O . GLY B 1 165 ? -3.086 -47.344 0.86 1 95.75 165 GLY B O 1
ATOM 4419 N N . TYR B 1 166 ? -2.943 -45.156 1.115 1 96.31 166 TYR B N 1
ATOM 4420 C CA . TYR B 1 166 ? -1.786 -45.094 0.229 1 96.31 166 TYR B CA 1
ATOM 4421 C C . TYR B 1 166 ? -0.487 -45.156 1.023 1 96.31 166 TYR B C 1
ATOM 4423 O O . TYR B 1 166 ? -0.041 -44.125 1.569 1 96.31 166 TYR B O 1
ATOM 4431 N N . THR B 1 167 ? 0.172 -46.312 1.037 1 95.56 167 THR B N 1
ATOM 4432 C CA . THR B 1 167 ? 1.418 -46.531 1.771 1 95.56 167 THR B CA 1
ATOM 4433 C C . THR B 1 167 ? 2.588 -45.875 1.028 1 95.56 167 THR B C 1
ATOM 4435 O O . THR B 1 167 ? 3.631 -45.594 1.625 1 95.56 167 THR B O 1
ATOM 4438 N N . GLU B 1 168 ? 2.406 -45.781 -0.261 1 97.31 168 GLU B N 1
ATOM 4439 C CA . GLU B 1 168 ? 3.354 -45.094 -1.131 1 97.31 168 GLU B CA 1
ATOM 4440 C C . GLU B 1 168 ? 2.637 -44.156 -2.076 1 97.31 168 GLU B C 1
ATOM 4442 O O . GLU B 1 168 ? 1.504 -44.406 -2.49 1 97.31 168 GLU B O 1
ATOM 4447 N N . TYR B 1 169 ? 3.316 -43.094 -2.395 1 98.19 169 TYR B N 1
ATOM 4448 C CA . TYR B 1 169 ? 2.691 -42.125 -3.287 1 98.19 169 TYR B CA 1
ATOM 4449 C C . TYR B 1 169 ? 3.742 -41.25 -3.982 1 98.19 169 TYR B C 1
ATOM 4451 O O . TYR B 1 169 ? 4.887 -41.188 -3.529 1 98.19 169 TYR B O 1
ATOM 4459 N N . ALA B 1 170 ? 3.369 -40.719 -5.16 1 98.69 170 ALA B N 1
ATOM 4460 C CA . ALA B 1 170 ? 4.137 -39.688 -5.859 1 98.69 170 ALA B CA 1
ATOM 4461 C C . ALA B 1 170 ? 3.631 -38.281 -5.508 1 98.69 170 ALA B C 1
ATOM 4463 O O . ALA B 1 170 ? 2.574 -38.125 -4.891 1 98.69 170 ALA B O 1
ATOM 4464 N N . VAL B 1 171 ? 4.43 -37.281 -5.891 1 98.88 171 VAL B N 1
ATOM 4465 C CA . VAL B 1 171 ? 4.031 -35.906 -5.641 1 98.88 171 VAL B CA 1
ATOM 4466 C C . VAL B 1 171 ? 4.305 -35.031 -6.879 1 98.88 171 VAL B C 1
ATOM 4468 O O . VAL B 1 171 ? 5.344 -35.188 -7.523 1 98.88 171 VAL B O 1
ATOM 4471 N N . GLN B 1 172 ? 3.352 -34.25 -7.289 1 98.94 172 GLN B N 1
ATOM 4472 C CA . GLN B 1 172 ? 3.533 -33.125 -8.211 1 98.94 172 GLN B CA 1
ATOM 4473 C C . GLN B 1 172 ? 3.225 -31.797 -7.523 1 98.94 172 GLN B C 1
ATOM 4475 O O . GLN B 1 172 ? 2.166 -31.641 -6.914 1 98.94 172 GLN B O 1
ATOM 4480 N N . ALA B 1 173 ? 4.207 -30.812 -7.586 1 98.88 173 ALA B N 1
ATOM 4481 C CA . ALA B 1 173 ? 3.98 -29.578 -6.828 1 98.88 173 ALA B CA 1
ATOM 4482 C C . ALA B 1 173 ? 4.809 -28.422 -7.391 1 98.88 173 ALA B C 1
ATOM 4484 O O . ALA B 1 173 ? 5.852 -28.656 -8.016 1 98.88 173 ALA B O 1
ATOM 4485 N N . GLY B 1 174 ? 4.34 -27.219 -7.27 1 98.5 174 GLY B N 1
ATOM 4486 C CA . GLY B 1 174 ? 5.051 -25.984 -7.52 1 98.5 174 GLY B CA 1
ATOM 4487 C C . GLY B 1 174 ? 4.922 -24.984 -6.387 1 98.5 174 GLY B C 1
ATOM 4488 O O . GLY B 1 174 ? 4.191 -25.219 -5.418 1 98.5 174 GLY B O 1
ATOM 4489 N N . ASP B 1 175 ? 5.711 -23.922 -6.441 1 98.25 175 ASP B N 1
ATOM 4490 C CA . ASP B 1 175 ? 5.602 -22.797 -5.508 1 98.25 175 ASP B CA 1
ATOM 4491 C C . ASP B 1 175 ? 5.668 -23.281 -4.062 1 98.25 175 ASP B C 1
ATOM 4493 O O . ASP B 1 175 ? 6.559 -24.047 -3.699 1 98.25 175 ASP B O 1
ATOM 4497 N N . TRP B 1 176 ? 4.758 -22.844 -3.174 1 98.75 176 TRP B N 1
ATOM 4498 C CA . TRP B 1 176 ? 4.73 -23.297 -1.785 1 98.75 176 TRP B CA 1
ATOM 4499 C C . TRP B 1 176 ? 4.418 -24.781 -1.699 1 98.75 176 TRP B C 1
ATOM 4501 O O . TRP B 1 176 ? 4.844 -25.469 -0.761 1 98.75 176 TRP B O 1
ATOM 4511 N N . GLY B 1 177 ? 3.652 -25.266 -2.688 1 98.81 177 GLY B N 1
ATOM 4512 C CA . GLY B 1 177 ? 3.467 -26.719 -2.766 1 98.81 177 GLY B CA 1
ATOM 4513 C C . GLY B 1 177 ? 4.77 -27.469 -2.914 1 98.81 177 GLY B C 1
ATOM 4514 O O . GLY B 1 177 ? 4.93 -28.562 -2.346 1 98.81 177 GLY B O 1
ATOM 4515 N N . ALA B 1 178 ? 5.703 -26.906 -3.654 1 98.81 178 ALA B N 1
ATOM 4516 C CA . ALA B 1 178 ? 7.012 -27.531 -3.809 1 98.81 178 ALA B CA 1
ATOM 4517 C C . ALA B 1 178 ? 7.785 -27.516 -2.494 1 98.81 178 ALA B C 1
ATOM 4519 O O . ALA B 1 178 ? 8.547 -28.453 -2.205 1 98.81 178 ALA B O 1
ATOM 4520 N N . MET B 1 179 ? 7.57 -26.484 -1.675 1 98.81 179 MET B N 1
ATOM 4521 C CA . MET B 1 179 ? 8.203 -26.453 -0.358 1 98.81 179 MET B CA 1
ATOM 4522 C C . MET B 1 179 ? 7.637 -27.547 0.545 1 98.81 179 MET B C 1
ATOM 4524 O O . MET B 1 179 ? 8.383 -28.188 1.279 1 98.81 179 MET B O 1
ATOM 4528 N N . VAL B 1 180 ? 6.367 -27.719 0.47 1 98.88 180 VAL B N 1
ATOM 4529 C CA . VAL B 1 180 ? 5.734 -28.797 1.218 1 98.88 180 VAL B CA 1
ATOM 4530 C C . VAL B 1 180 ? 6.219 -30.141 0.691 1 98.88 180 VAL B C 1
ATOM 4532 O O . VAL B 1 180 ? 6.574 -31.031 1.471 1 98.88 180 VAL B O 1
ATOM 4535 N N . ALA B 1 181 ? 6.242 -30.297 -0.624 1 98.88 181 ALA B N 1
ATOM 4536 C CA . ALA B 1 181 ? 6.703 -31.531 -1.258 1 98.88 181 ALA B CA 1
ATOM 4537 C C . ALA B 1 181 ? 8.125 -31.875 -0.834 1 98.88 181 ALA B C 1
ATOM 4539 O O . ALA B 1 181 ? 8.445 -33.031 -0.571 1 98.88 181 ALA B O 1
ATOM 4540 N N . ARG B 1 182 ? 8.984 -30.875 -0.803 1 98.81 182 ARG B N 1
ATOM 4541 C CA . ARG B 1 182 ? 10.375 -31.062 -0.38 1 98.81 182 ARG B CA 1
ATOM 4542 C C . ARG B 1 182 ? 10.438 -31.641 1.027 1 98.81 182 ARG B C 1
ATOM 4544 O O . ARG B 1 182 ? 11.227 -32.562 1.29 1 98.81 182 ARG B O 1
ATOM 4551 N N . GLU B 1 183 ? 9.594 -31.172 1.897 1 98.81 183 GLU B N 1
ATOM 4552 C CA . GLU B 1 183 ? 9.555 -31.719 3.256 1 98.81 183 GLU B CA 1
ATOM 4553 C C . GLU B 1 183 ? 9.055 -33.156 3.268 1 98.81 183 GLU B C 1
ATOM 4555 O O . GLU B 1 183 ? 9.523 -33.969 4.055 1 98.81 183 GLU B O 1
ATOM 4560 N N . LEU B 1 184 ? 8.07 -33.469 2.396 1 98.81 184 LEU B N 1
ATOM 4561 C CA . LEU B 1 184 ? 7.629 -34.875 2.234 1 98.81 184 LEU B CA 1
ATOM 4562 C C . LEU B 1 184 ? 8.789 -35.75 1.801 1 98.81 184 LEU B C 1
ATOM 4564 O O . LEU B 1 184 ? 9 -36.812 2.373 1 98.81 184 LEU B O 1
ATOM 4568 N N . GLY B 1 185 ? 9.547 -35.312 0.783 1 98.44 185 GLY B N 1
ATOM 4569 C CA . GLY B 1 185 ? 10.656 -36.094 0.254 1 98.44 185 GLY B CA 1
ATOM 4570 C C . GLY B 1 185 ? 11.828 -36.188 1.213 1 98.44 185 GLY B C 1
ATOM 4571 O O . GLY B 1 185 ? 12.633 -37.094 1.129 1 98.44 185 GLY B O 1
ATOM 4572 N N . ALA B 1 186 ? 11.945 -35.219 2.092 1 98.31 186 ALA B N 1
ATOM 4573 C CA . ALA B 1 186 ? 13.039 -35.188 3.053 1 98.31 186 ALA B CA 1
ATOM 4574 C C . ALA B 1 186 ? 12.727 -36.094 4.254 1 98.31 186 ALA B C 1
ATOM 4576 O O . ALA B 1 186 ? 13.602 -36.812 4.746 1 98.31 186 ALA B O 1
ATOM 4577 N N . THR B 1 187 ? 11.508 -36.094 4.711 1 98.19 187 THR B N 1
ATOM 4578 C CA . THR B 1 187 ? 11.141 -36.688 5.992 1 98.19 187 THR B CA 1
ATOM 4579 C C . THR B 1 187 ? 10.438 -38.031 5.781 1 98.19 187 THR B C 1
ATOM 4581 O O . THR B 1 187 ? 10.539 -38.938 6.617 1 98.19 187 THR B O 1
ATOM 4584 N N . PHE B 1 188 ? 9.711 -38.188 4.66 1 98.19 188 PHE B N 1
ATOM 4585 C CA . PHE B 1 188 ? 8.906 -39.375 4.414 1 98.19 188 PHE B CA 1
ATOM 4586 C C . PHE B 1 188 ? 9.312 -40.062 3.107 1 98.19 188 PHE B C 1
ATOM 4588 O O . PHE B 1 188 ? 8.453 -40.531 2.363 1 98.19 188 PHE B O 1
ATOM 4595 N N . ALA B 1 189 ? 10.609 -40.062 2.887 1 95.69 189 ALA B N 1
ATOM 4596 C CA . ALA B 1 189 ? 11.148 -40.531 1.623 1 95.69 189 ALA B CA 1
ATOM 4597 C C . ALA B 1 189 ? 10.805 -42.031 1.419 1 95.69 189 ALA B C 1
ATOM 4599 O O . ALA B 1 189 ? 10.805 -42.5 0.289 1 95.69 189 ALA B O 1
ATOM 4600 N N . GLY B 1 190 ? 10.562 -42.75 2.455 1 95.81 190 GLY B N 1
ATOM 4601 C CA . GLY B 1 190 ? 10.148 -44.156 2.324 1 95.81 190 GLY B CA 1
ATOM 4602 C C . GLY B 1 190 ? 8.758 -44.312 1.726 1 95.81 190 GLY B C 1
ATOM 4603 O O . GLY B 1 190 ? 8.453 -45.312 1.112 1 95.81 190 GLY B O 1
ATOM 4604 N N . ARG B 1 191 ? 7.898 -43.344 1.875 1 97.88 191 ARG B N 1
ATOM 4605 C CA . ARG B 1 191 ? 6.523 -43.375 1.384 1 97.88 191 ARG B CA 1
ATOM 4606 C C . ARG B 1 191 ? 6.355 -42.438 0.182 1 97.88 191 ARG B C 1
ATOM 4608 O O . ARG B 1 191 ? 5.641 -42.781 -0.766 1 97.88 191 ARG B O 1
ATOM 4615 N N . CYS B 1 192 ? 6.984 -41.281 0.211 1 98.38 192 CYS B N 1
ATOM 4616 C CA . CYS B 1 192 ? 7.074 -40.438 -0.956 1 98.38 192 CYS B CA 1
ATOM 4617 C C . CYS B 1 192 ? 8.102 -40.938 -1.95 1 98.38 192 CYS B C 1
ATOM 4619 O O . CYS B 1 192 ? 9.289 -40.656 -1.835 1 98.38 192 CYS B O 1
ATOM 4621 N N . LYS B 1 193 ? 7.609 -41.625 -2.963 1 97.94 193 LYS B N 1
ATOM 4622 C CA . LYS B 1 193 ? 8.492 -42.469 -3.76 1 97.94 193 LYS B CA 1
ATOM 4623 C C . LYS B 1 193 ? 9.219 -41.656 -4.828 1 97.94 193 LYS B C 1
ATOM 4625 O O . LYS B 1 193 ? 10.383 -41.906 -5.121 1 97.94 193 LYS B O 1
ATOM 4630 N N . VAL B 1 194 ? 8.5 -40.812 -5.402 1 98.38 194 VAL B N 1
ATOM 4631 C CA . VAL B 1 194 ? 9.047 -39.969 -6.473 1 98.38 194 VAL B CA 1
ATOM 4632 C C . VAL B 1 194 ? 8.258 -38.688 -6.57 1 98.38 194 VAL B C 1
ATOM 4634 O O . VAL B 1 194 ? 7.066 -38.625 -6.27 1 98.38 194 VAL B O 1
ATOM 4637 N N . MET B 1 195 ? 8.961 -37.562 -6.938 1 98.5 195 MET B N 1
ATOM 4638 C CA . MET B 1 195 ? 8.219 -36.312 -7.098 1 98.5 195 MET B CA 1
ATOM 4639 C C . MET B 1 195 ? 8.641 -35.594 -8.375 1 98.5 195 MET B C 1
ATOM 4641 O O . MET B 1 195 ? 9.734 -35.812 -8.883 1 98.5 195 MET B O 1
ATOM 4645 N N . HIS B 1 196 ? 7.711 -34.875 -8.922 1 98.88 196 HIS B N 1
ATOM 4646 C CA . HIS B 1 196 ? 7.941 -33.906 -9.984 1 98.88 196 HIS B CA 1
ATOM 4647 C C . HIS B 1 196 ? 7.637 -32.5 -9.508 1 98.88 196 HIS B C 1
ATOM 4649 O O . HIS B 1 196 ? 6.566 -32.25 -8.945 1 98.88 196 HIS B O 1
ATOM 4655 N N . LEU B 1 197 ? 8.625 -31.594 -9.695 1 98.88 197 LEU B N 1
ATOM 4656 C CA . LEU B 1 197 ? 8.445 -30.203 -9.297 1 98.88 197 LEU B CA 1
ATOM 4657 C C . LEU B 1 197 ? 8.461 -29.297 -10.523 1 98.88 197 LEU B C 1
ATOM 4659 O O . LEU B 1 197 ? 9.234 -29.516 -11.453 1 98.88 197 LEU B O 1
ATOM 4663 N N . ASN B 1 198 ? 7.605 -28.297 -10.5 1 98.75 198 ASN B N 1
ATOM 4664 C CA . ASN B 1 198 ? 7.676 -27.25 -11.508 1 98.75 198 ASN B CA 1
ATOM 4665 C C . ASN B 1 198 ? 8.156 -25.922 -10.914 1 98.75 198 ASN B C 1
ATOM 4667 O O . ASN B 1 198 ? 7.965 -24.859 -11.508 1 98.75 198 ASN B O 1
ATOM 4671 N N . TRP B 1 199 ? 8.727 -25.922 -9.75 1 98.5 199 TRP B N 1
ATOM 4672 C CA . TRP B 1 199 ? 9.406 -24.844 -9.047 1 98.5 199 TRP B CA 1
ATOM 4673 C C . TRP B 1 199 ? 10.414 -25.391 -8.047 1 98.5 199 TRP B C 1
ATOM 4675 O O . TRP B 1 199 ? 10.078 -26.25 -7.223 1 98.5 199 TRP B O 1
ATOM 4685 N N . CYS B 1 200 ? 11.703 -25.031 -8.141 1 98.44 200 CYS B N 1
ATOM 4686 C CA . CYS B 1 200 ? 12.766 -25.594 -7.312 1 98.44 200 CYS B CA 1
ATOM 4687 C C . CYS B 1 200 ? 13.883 -24.578 -7.102 1 98.44 200 CYS B C 1
ATOM 4689 O O . CYS B 1 200 ? 14.875 -24.578 -7.836 1 98.44 200 CYS B O 1
ATOM 4691 N N . PRO B 1 201 ? 13.734 -23.719 -6.062 1 97 201 PRO B N 1
ATOM 4692 C CA . PRO B 1 201 ? 14.844 -22.812 -5.766 1 97 201 PRO B CA 1
ATOM 4693 C C . PRO B 1 201 ? 16.125 -23.562 -5.375 1 97 201 PRO B C 1
ATOM 4695 O O . PRO B 1 201 ? 16.062 -24.594 -4.715 1 97 201 PRO B O 1
ATOM 4698 N N . GLY B 1 202 ? 17.203 -23.125 -5.75 1 97.12 202 GLY B N 1
ATOM 4699 C CA . GLY B 1 202 ? 18.562 -23.594 -5.508 1 97.12 202 GLY B CA 1
ATOM 4700 C C . GLY B 1 202 ? 19.625 -22.641 -6.008 1 97.12 202 GLY B C 1
ATOM 4701 O O . GLY B 1 202 ? 19.328 -21.734 -6.801 1 97.12 202 GLY B O 1
ATOM 4702 N N . ALA B 1 203 ? 20.75 -22.766 -5.441 1 95.94 203 ALA B N 1
ATOM 4703 C CA . ALA B 1 203 ? 21.859 -21.891 -5.844 1 95.94 203 ALA B CA 1
ATOM 4704 C C . ALA B 1 203 ? 22.906 -22.688 -6.613 1 95.94 203 ALA B C 1
ATOM 4706 O O . ALA B 1 203 ? 23.156 -23.859 -6.316 1 95.94 203 ALA B O 1
ATOM 4707 N N . LEU B 1 204 ? 23.484 -21.953 -7.582 1 95.75 204 LEU B N 1
ATOM 4708 C CA . LEU B 1 204 ? 24.672 -22.531 -8.203 1 95.75 204 LEU B CA 1
ATOM 4709 C C . LEU B 1 204 ? 25.781 -22.719 -7.18 1 95.75 204 LEU B C 1
ATOM 4711 O O . LEU B 1 204 ? 25.953 -21.891 -6.293 1 95.75 204 LEU B O 1
ATOM 4715 N N . PRO B 1 205 ? 26.484 -23.828 -7.398 1 93.06 205 PRO B N 1
ATOM 4716 C CA . PRO B 1 205 ? 27.641 -23.984 -6.52 1 93.06 205 PRO B CA 1
ATOM 4717 C C . PRO B 1 205 ? 28.609 -22.797 -6.602 1 93.06 205 PRO B C 1
ATOM 4719 O O . PRO B 1 205 ? 28.734 -22.172 -7.652 1 93.06 205 PRO B O 1
ATOM 4722 N N . GLU B 1 206 ? 29.156 -22.547 -5.5 1 90.56 206 GLU B N 1
ATOM 4723 C CA . GLU B 1 206 ? 30.109 -21.453 -5.457 1 90.56 206 GLU B CA 1
ATOM 4724 C C . GLU B 1 206 ? 31.266 -21.672 -6.434 1 90.56 206 GLU B C 1
ATOM 4726 O O . GLU B 1 206 ? 31.75 -22.797 -6.566 1 90.56 206 GLU B O 1
ATOM 4731 N N . GLY B 1 207 ? 31.766 -20.625 -7.086 1 88.69 207 GLY B N 1
ATOM 4732 C CA . GLY B 1 207 ? 32.969 -20.641 -7.898 1 88.69 207 GLY B CA 1
ATOM 4733 C C . GLY B 1 207 ? 32.75 -21.188 -9.297 1 88.69 207 GLY B C 1
ATOM 4734 O O . GLY B 1 207 ? 33.688 -21.438 -10.039 1 88.69 207 GLY B O 1
ATOM 4735 N N . VAL B 1 208 ? 31.5 -21.438 -9.578 1 92.38 208 VAL B N 1
ATOM 4736 C CA . VAL B 1 208 ? 31.203 -21.953 -10.914 1 92.38 208 VAL B CA 1
ATOM 4737 C C . VAL B 1 208 ? 31.688 -20.953 -11.969 1 92.38 208 VAL B C 1
ATOM 4739 O O . VAL B 1 208 ? 31.391 -19.75 -11.875 1 92.38 208 VAL B O 1
ATOM 4742 N N . GLN B 1 209 ? 32.438 -21.359 -13.023 1 93.06 209 GLN B N 1
ATOM 4743 C CA . GLN B 1 209 ? 32.969 -20.469 -14.047 1 93.06 209 GLN B CA 1
ATOM 4744 C C . GLN B 1 209 ? 32.25 -20.656 -15.375 1 93.06 209 GLN B C 1
ATOM 4746 O O . GLN B 1 209 ? 32.281 -19.766 -16.234 1 93.06 209 GLN B O 1
ATOM 4751 N N . ASP B 1 210 ? 31.656 -21.797 -15.594 1 96.25 210 ASP B N 1
ATOM 4752 C CA . ASP B 1 210 ? 31.016 -22.094 -16.859 1 96.25 210 ASP B CA 1
ATOM 4753 C C . ASP B 1 210 ? 29.5 -21.922 -16.766 1 96.25 210 ASP B C 1
ATOM 4755 O O . ASP B 1 210 ? 28.734 -22.828 -17.141 1 96.25 210 ASP B O 1
ATOM 4759 N N . VAL B 1 211 ? 29.172 -20.75 -16.406 1 95.88 211 VAL B N 1
ATOM 4760 C CA . VAL B 1 211 ? 27.75 -20.453 -16.25 1 95.88 211 VAL B CA 1
ATOM 4761 C C . VAL B 1 211 ? 27.062 -20.5 -17.609 1 95.88 211 VAL B C 1
ATOM 4763 O O . VAL B 1 211 ? 27.516 -19.859 -18.562 1 95.88 211 VAL B O 1
ATOM 4766 N N . THR B 1 212 ? 25.953 -21.328 -17.781 1 96.81 212 THR B N 1
ATOM 4767 C CA . THR B 1 212 ? 25.203 -21.469 -19.031 1 96.81 212 THR B CA 1
ATOM 4768 C C . THR B 1 212 ? 24.25 -20.312 -19.234 1 96.81 212 THR B C 1
ATOM 4770 O O . THR B 1 212 ? 24.031 -19.516 -18.312 1 96.81 212 THR B O 1
ATOM 4773 N N . GLU B 1 213 ? 23.734 -20.219 -20.375 1 95.81 213 GLU B N 1
ATOM 4774 C CA . GLU B 1 213 ? 22.734 -19.188 -20.672 1 95.81 213 GLU B CA 1
ATOM 4775 C C . GLU B 1 213 ? 21.5 -19.344 -19.797 1 95.81 213 GLU B C 1
ATOM 4777 O O . GLU B 1 213 ? 20.953 -18.344 -19.328 1 95.81 213 GLU B O 1
ATOM 4782 N N . ARG B 1 214 ? 21.078 -20.562 -19.562 1 96.5 214 ARG B N 1
ATOM 4783 C CA . ARG B 1 214 ? 19.938 -20.828 -18.703 1 96.5 214 ARG B CA 1
ATOM 4784 C C . ARG B 1 214 ? 20.203 -20.375 -17.281 1 96.5 214 ARG B C 1
ATOM 4786 O O . ARG B 1 214 ? 19.328 -19.781 -16.625 1 96.5 214 ARG B O 1
ATOM 4793 N N . GLU B 1 215 ? 21.375 -20.625 -16.906 1 96.81 215 GLU B N 1
ATOM 4794 C CA . GLU B 1 215 ? 21.75 -20.234 -15.547 1 96.81 215 GLU B CA 1
ATOM 4795 C C . GLU B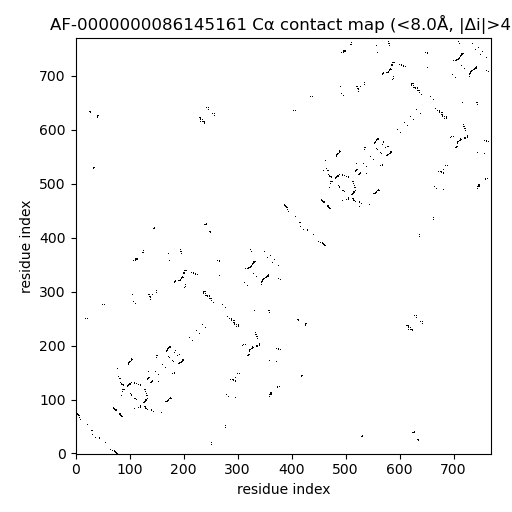 1 215 ? 21.781 -18.719 -15.391 1 96.81 215 GLU B C 1
ATOM 4797 O O . GLU B 1 215 ? 21.344 -18.188 -14.375 1 96.81 215 GLU B O 1
ATOM 4802 N N . ARG B 1 216 ? 22.297 -18.094 -16.391 1 96.44 216 ARG B N 1
ATOM 4803 C CA . ARG B 1 216 ? 22.312 -16.641 -16.375 1 96.44 216 ARG B CA 1
ATOM 4804 C C . ARG B 1 216 ? 20.891 -16.078 -16.375 1 96.44 216 ARG B C 1
ATOM 4806 O O . ARG B 1 216 ? 20.578 -15.172 -15.594 1 96.44 216 ARG B O 1
ATOM 4813 N N . TRP B 1 217 ? 20.109 -16.672 -17.172 1 95.5 217 TRP B N 1
ATOM 4814 C CA . TRP B 1 217 ? 18.719 -16.266 -17.266 1 95.5 217 TRP B CA 1
ATOM 4815 C C . TRP B 1 217 ? 18 -16.469 -15.938 1 95.5 217 TRP B C 1
ATOM 4817 O O . TRP B 1 217 ? 17.281 -15.586 -15.469 1 95.5 217 TRP B O 1
ATOM 4827 N N . CYS B 1 218 ? 18.234 -17.562 -15.352 1 96.5 218 CYS B N 1
ATOM 4828 C CA . CYS B 1 218 ? 17.609 -17.891 -14.086 1 96.5 218 CYS B CA 1
ATOM 4829 C C . CYS B 1 218 ? 18 -16.891 -13 1 96.5 218 CYS B C 1
ATOM 4831 O O . CYS B 1 218 ? 17.125 -16.391 -12.281 1 96.5 218 CYS B O 1
ATOM 4833 N N . GLU B 1 219 ? 19.25 -16.656 -12.961 1 95.25 219 GLU B N 1
ATOM 4834 C CA . GLU B 1 219 ? 19.75 -15.742 -11.93 1 95.25 219 GLU B CA 1
ATOM 4835 C C . GLU B 1 219 ? 19.188 -14.328 -12.125 1 95.25 219 GLU B C 1
ATOM 4837 O O . GLU B 1 219 ? 18.812 -13.672 -11.156 1 95.25 219 GLU B O 1
ATOM 4842 N N . GLU B 1 220 ? 19.188 -13.93 -13.336 1 96.69 220 GLU B N 1
ATOM 4843 C CA . GLU B 1 220 ? 18.625 -12.609 -13.641 1 96.69 220 GLU B CA 1
ATOM 4844 C C . GLU B 1 220 ? 17.156 -12.523 -13.266 1 96.69 220 GLU B C 1
ATOM 4846 O O . GLU B 1 220 ? 16.719 -11.555 -12.633 1 96.69 220 GLU B O 1
ATOM 4851 N N . ARG B 1 221 ? 16.391 -13.531 -13.586 1 96.56 221 ARG B N 1
ATOM 4852 C CA . ARG B 1 221 ? 14.953 -13.555 -13.297 1 96.56 221 ARG B CA 1
ATOM 4853 C C . ARG B 1 221 ? 14.695 -13.57 -11.797 1 96.56 221 ARG B C 1
ATOM 4855 O O . ARG B 1 221 ? 13.82 -12.859 -11.305 1 96.56 221 ARG B O 1
ATOM 4862 N N . LYS B 1 222 ? 15.484 -14.328 -11.133 1 95 222 LYS B N 1
ATOM 4863 C CA . LYS B 1 222 ? 15.375 -14.375 -9.68 1 95 222 LYS B CA 1
ATOM 4864 C C . LYS B 1 222 ? 15.641 -13 -9.062 1 95 222 LYS B C 1
ATOM 4866 O O . LYS B 1 222 ? 14.922 -12.578 -8.156 1 95 222 LYS B O 1
ATOM 4871 N N . GLY B 1 223 ? 16.719 -12.383 -9.531 1 95.62 223 GLY B N 1
ATOM 4872 C CA . GLY B 1 223 ? 17.078 -11.055 -9.047 1 95.62 223 GLY B CA 1
ATOM 4873 C C . GLY B 1 223 ? 15.984 -10.031 -9.273 1 95.62 223 GLY B C 1
ATOM 4874 O O . GLY B 1 223 ? 15.633 -9.281 -8.359 1 95.62 223 GLY B O 1
ATOM 4875 N N . ILE B 1 224 ? 15.406 -10.07 -10.438 1 95.44 224 ILE B N 1
ATOM 4876 C CA . ILE B 1 224 ? 14.336 -9.141 -10.797 1 95.44 224 ILE B CA 1
ATOM 4877 C C . ILE B 1 224 ? 13.125 -9.383 -9.898 1 95.44 224 ILE B C 1
ATOM 4879 O O . ILE B 1 224 ? 12.516 -8.43 -9.391 1 95.44 224 ILE B O 1
ATOM 4883 N N . TRP B 1 225 ? 12.773 -10.594 -9.664 1 96.5 225 TRP B N 1
ATOM 4884 C CA . TRP B 1 225 ? 11.609 -10.898 -8.828 1 96.5 225 TRP B CA 1
ATOM 4885 C C . TRP B 1 225 ? 11.812 -10.398 -7.406 1 96.5 225 TRP B C 1
ATOM 4887 O O . TRP B 1 225 ? 10.914 -9.781 -6.824 1 96.5 225 TRP B O 1
ATOM 4897 N N . ARG B 1 226 ? 12.984 -10.625 -6.855 1 94.5 226 ARG B N 1
ATOM 4898 C CA . ARG B 1 226 ? 13.281 -10.289 -5.469 1 94.5 226 ARG B CA 1
ATOM 4899 C C . ARG B 1 226 ? 13.297 -8.773 -5.266 1 94.5 226 ARG B C 1
ATOM 4901 O O . ARG B 1 226 ? 13.109 -8.289 -4.148 1 94.5 226 ARG B O 1
ATOM 4908 N N . THR B 1 227 ? 13.492 -8 -6.316 1 93 227 THR B N 1
ATOM 4909 C CA . THR B 1 227 ? 13.648 -6.559 -6.148 1 93 227 THR B CA 1
ATOM 4910 C C . THR B 1 227 ? 12.391 -5.824 -6.609 1 93 227 THR B C 1
ATOM 4912 O O . THR B 1 227 ? 11.992 -4.828 -6 1 93 227 THR B O 1
ATOM 4915 N N . GLU B 1 228 ? 11.672 -6.426 -7.594 1 94.06 228 GLU B N 1
ATOM 4916 C CA . GLU B 1 228 ? 10.633 -5.625 -8.234 1 94.06 228 GLU B CA 1
ATOM 4917 C C . GLU B 1 228 ? 9.25 -6.23 -8.008 1 94.06 228 GLU B C 1
ATOM 4919 O O . GLU B 1 228 ? 8.234 -5.562 -8.219 1 94.06 228 GLU B O 1
ATOM 4924 N N . HIS B 1 229 ? 9.18 -7.492 -7.613 1 95.94 229 HIS B N 1
ATOM 4925 C CA . HIS B 1 229 ? 7.879 -8.148 -7.633 1 95.94 229 HIS B CA 1
ATOM 4926 C C . HIS B 1 229 ? 7.523 -8.711 -6.258 1 95.94 229 HIS B C 1
ATOM 4928 O O . HIS B 1 229 ? 6.531 -9.422 -6.109 1 95.94 229 HIS B O 1
ATOM 4934 N N . VAL B 1 230 ? 8.281 -8.383 -5.191 1 96.5 230 VAL B N 1
ATOM 4935 C CA . VAL B 1 230 ? 8.203 -9.133 -3.941 1 96.5 230 VAL B CA 1
ATOM 4936 C C . VAL B 1 230 ? 7.289 -8.406 -2.959 1 96.5 230 VAL B C 1
ATOM 4938 O O . VAL B 1 230 ? 7.043 -8.891 -1.854 1 96.5 230 VAL B O 1
ATOM 4941 N N . GLY B 1 231 ? 6.652 -7.262 -3.375 1 97.19 231 GLY B N 1
ATOM 4942 C CA . GLY B 1 231 ? 5.848 -6.453 -2.473 1 97.19 231 GLY B CA 1
ATOM 4943 C C . GLY B 1 231 ? 4.711 -7.227 -1.831 1 97.19 231 GLY B C 1
ATOM 4944 O O . GLY B 1 231 ? 4.453 -7.086 -0.634 1 97.19 231 GLY B O 1
ATOM 4945 N N . TYR B 1 232 ? 3.982 -8.062 -2.598 1 97.94 232 TYR B N 1
ATOM 4946 C CA . TYR B 1 232 ? 2.889 -8.875 -2.066 1 97.94 232 TYR B CA 1
ATOM 4947 C C . TYR B 1 232 ? 3.375 -9.781 -0.944 1 97.94 232 TYR B C 1
ATOM 4949 O O . TYR B 1 232 ? 2.725 -9.898 0.096 1 97.94 232 TYR B O 1
ATOM 4957 N N . ALA B 1 233 ? 4.543 -10.43 -1.207 1 98.19 233 ALA B N 1
ATOM 4958 C CA . ALA B 1 233 ? 5.082 -11.398 -0.258 1 98.19 233 ALA B CA 1
ATOM 4959 C C . ALA B 1 233 ? 5.516 -10.719 1.036 1 98.19 233 ALA B C 1
ATOM 4961 O O . ALA B 1 233 ? 5.238 -11.211 2.131 1 98.19 233 ALA B O 1
ATOM 4962 N N . VAL B 1 234 ? 6.18 -9.562 0.928 1 97.94 234 VAL B N 1
ATOM 4963 C CA . VAL B 1 234 ? 6.645 -8.852 2.111 1 97.94 234 VAL B CA 1
ATOM 4964 C C . VAL B 1 234 ? 5.445 -8.359 2.922 1 97.94 234 VAL B C 1
ATOM 4966 O O . VAL B 1 234 ? 5.457 -8.406 4.156 1 97.94 234 VAL B O 1
ATOM 4969 N N . LEU B 1 235 ? 4.395 -7.895 2.217 1 98.31 235 LEU B N 1
ATOM 4970 C CA . LEU B 1 235 ? 3.182 -7.488 2.918 1 98.31 235 LEU B CA 1
ATOM 4971 C C . LEU B 1 235 ? 2.578 -8.664 3.68 1 98.31 235 LEU B C 1
ATOM 4973 O O . LEU B 1 235 ? 2.273 -8.547 4.871 1 98.31 235 LEU B O 1
ATOM 4977 N N . MET B 1 236 ? 2.436 -9.789 3.082 1 98 236 MET B N 1
ATOM 4978 C CA . MET B 1 236 ? 1.824 -10.961 3.707 1 98 236 MET B CA 1
ATOM 4979 C C . MET B 1 236 ? 2.707 -11.5 4.828 1 98 236 MET B C 1
ATOM 4981 O O . MET B 1 236 ? 2.203 -11.945 5.859 1 98 236 MET B O 1
ATOM 4985 N N . ARG B 1 237 ? 4.039 -11.453 4.633 1 96.62 237 ARG B N 1
ATOM 4986 C CA . ARG B 1 237 ? 4.922 -12.039 5.633 1 96.62 237 ARG B CA 1
ATOM 4987 C C . ARG B 1 237 ? 5.043 -11.141 6.859 1 96.62 237 ARG B C 1
ATOM 4989 O O . ARG B 1 237 ? 5.574 -11.555 7.891 1 96.62 237 ARG B O 1
ATOM 4996 N N . THR B 1 238 ? 4.508 -9.891 6.762 1 95.56 238 THR B N 1
ATOM 4997 C CA . THR B 1 238 ? 4.633 -8.992 7.906 1 95.56 238 THR B CA 1
ATOM 4998 C C . THR B 1 238 ? 3.262 -8.695 8.508 1 95.56 238 THR B C 1
ATOM 5000 O O . THR B 1 238 ? 3.146 -8.445 9.711 1 95.56 238 THR B O 1
ATOM 5003 N N . ARG B 1 239 ? 2.213 -8.656 7.609 1 96.12 239 ARG B N 1
ATOM 5004 C CA . ARG B 1 239 ? 0.936 -8.148 8.102 1 96.12 239 ARG B CA 1
ATOM 5005 C C . ARG B 1 239 ? -0.227 -8.977 7.566 1 96.12 239 ARG B C 1
ATOM 5007 O O . ARG B 1 239 ? -1.152 -8.438 6.957 1 96.12 239 ARG B O 1
ATOM 5014 N N . PRO B 1 240 ? -0.33 -10.234 7.891 1 96.44 240 PRO B N 1
ATOM 5015 C CA . PRO B 1 240 ? -1.412 -11.055 7.336 1 96.44 240 PRO B CA 1
ATOM 5016 C C . PRO B 1 240 ? -2.793 -10.602 7.809 1 96.44 240 PRO B C 1
ATOM 5018 O O . PRO B 1 240 ? -3.756 -10.648 7.039 1 96.44 240 PRO B O 1
ATOM 5021 N N . GLN B 1 241 ? -2.961 -10.18 9.023 1 95.94 241 GLN B N 1
ATOM 5022 C CA . GLN B 1 241 ? -4.246 -9.711 9.523 1 95.94 241 GLN B CA 1
ATOM 5023 C C . GLN B 1 241 ? -4.688 -8.438 8.797 1 95.94 241 GLN B C 1
ATOM 5025 O O . GLN B 1 241 ? -5.875 -8.258 8.523 1 95.94 241 GLN B O 1
ATOM 5030 N N . SER B 1 242 ? -3.746 -7.539 8.562 1 97.25 242 SER B N 1
ATOM 5031 C CA . SER B 1 242 ? -4.07 -6.344 7.789 1 97.25 242 SER B CA 1
ATOM 5032 C C . SER B 1 242 ? -4.562 -6.707 6.391 1 97.25 242 SER B C 1
ATOM 5034 O O . SER B 1 242 ? -5.492 -6.082 5.875 1 97.25 242 SER B O 1
ATOM 5036 N N . VAL B 1 243 ? -3.955 -7.719 5.789 1 98.12 243 VAL B N 1
ATOM 5037 C CA . VAL B 1 243 ? -4.359 -8.164 4.461 1 98.12 243 VAL B CA 1
ATOM 5038 C C . VAL B 1 243 ? -5.812 -8.641 4.496 1 98.12 243 VAL B C 1
ATOM 5040 O O . VAL B 1 243 ? -6.582 -8.367 3.574 1 98.12 243 VAL B O 1
ATOM 5043 N N . SER B 1 244 ? -6.25 -9.281 5.594 1 97.31 244 SER B N 1
ATOM 5044 C CA . SER B 1 244 ? -7.637 -9.703 5.758 1 97.31 244 SER B CA 1
ATOM 5045 C C . SER B 1 244 ? -8.586 -8.508 5.742 1 97.31 244 SER B C 1
ATOM 5047 O O . SER B 1 244 ? -9.531 -8.469 4.961 1 97.31 244 SER B O 1
ATOM 5049 N N . TRP B 1 245 ? -8.289 -7.543 6.496 1 97.69 245 TRP B N 1
ATOM 5050 C CA . TRP B 1 245 ? -9.125 -6.352 6.578 1 97.69 245 TRP B CA 1
ATOM 5051 C C . TRP B 1 245 ? -9.164 -5.617 5.242 1 97.69 245 TRP B C 1
ATOM 5053 O O . TRP B 1 245 ? -10.203 -5.078 4.855 1 97.69 245 TRP B O 1
ATOM 5063 N N . MET B 1 246 ? -8.078 -5.68 4.5 1 98.31 246 MET B N 1
ATOM 5064 C CA . MET B 1 246 ? -7.941 -4.914 3.264 1 98.31 246 MET B CA 1
ATOM 5065 C C . MET B 1 246 ? -8.695 -5.586 2.121 1 98.31 246 MET B C 1
ATOM 5067 O O . MET B 1 246 ? -9.289 -4.91 1.28 1 98.31 246 MET B O 1
ATOM 5071 N N . LEU B 1 247 ? -8.758 -6.961 2.15 1 98.44 247 LEU B N 1
ATOM 5072 C CA . LEU B 1 247 ? -9.031 -7.559 0.85 1 98.44 247 LEU B CA 1
ATOM 5073 C C . LEU B 1 247 ? -10.156 -8.586 0.953 1 98.44 247 LEU B C 1
ATOM 5075 O O . LEU B 1 247 ? -10.773 -8.938 -0.053 1 98.44 247 LEU B O 1
ATOM 5079 N N . GLU B 1 248 ? -10.531 -9.07 2.127 1 97.31 248 GLU B N 1
ATOM 5080 C CA . GLU B 1 248 ? -11.414 -10.227 2.229 1 97.31 248 GLU B CA 1
ATOM 5081 C C . GLU B 1 248 ? -12.758 -9.953 1.554 1 97.31 248 GLU B C 1
ATOM 5083 O O . GLU B 1 248 ? -13.336 -10.852 0.939 1 97.31 248 GLU B O 1
ATOM 5088 N N . ASP B 1 249 ? -13.297 -8.773 1.691 1 97.88 249 ASP B N 1
ATOM 5089 C CA . ASP B 1 249 ? -14.594 -8.438 1.104 1 97.88 249 ASP B CA 1
ATOM 5090 C C . ASP B 1 249 ? -14.438 -7.406 -0.013 1 97.88 249 ASP B C 1
ATOM 5092 O O . ASP B 1 249 ? -15.32 -6.57 -0.22 1 97.88 249 ASP B O 1
ATOM 5096 N N . ASN B 1 250 ? -13.305 -7.457 -0.703 1 98.12 250 ASN B N 1
ATOM 5097 C CA . ASN B 1 250 ? -12.953 -6.57 -1.809 1 98.12 250 ASN B CA 1
ATOM 5098 C C . ASN B 1 250 ? -12.609 -7.355 -3.068 1 98.12 250 ASN B C 1
ATOM 5100 O O . ASN B 1 250 ? -11.43 -7.609 -3.344 1 98.12 250 ASN B O 1
ATOM 5104 N N . PRO B 1 251 ? -13.648 -7.672 -3.842 1 98.31 251 PRO B N 1
ATOM 5105 C CA . PRO B 1 251 ? -13.406 -8.562 -4.98 1 98.31 251 PRO B CA 1
ATOM 5106 C C . PRO B 1 251 ? -12.391 -7.988 -5.969 1 98.31 251 PRO B C 1
ATOM 5108 O O . PRO B 1 251 ? -11.5 -8.711 -6.426 1 98.31 251 PRO B O 1
ATOM 5111 N N . VAL B 1 252 ? -12.438 -6.699 -6.266 1 98.62 252 VAL B N 1
ATOM 5112 C CA . VAL B 1 252 ? -11.5 -6.121 -7.227 1 98.62 252 VAL B CA 1
ATOM 5113 C C . VAL B 1 252 ? -10.109 -6.035 -6.609 1 98.62 252 VAL B C 1
ATOM 5115 O O . VAL B 1 252 ? -9.102 -6.227 -7.297 1 98.62 252 VAL B O 1
ATOM 5118 N N . GLY B 1 253 ? -10.062 -5.738 -5.316 1 98.62 253 GLY B N 1
ATOM 5119 C CA . GLY B 1 253 ? -8.781 -5.84 -4.633 1 98.62 253 GLY B CA 1
ATOM 5120 C C . GLY B 1 253 ? -8.164 -7.219 -4.727 1 98.62 253 GLY B C 1
ATOM 5121 O O . GLY B 1 253 ? -6.969 -7.355 -5.004 1 98.62 253 GLY B O 1
ATOM 5122 N N . LEU B 1 254 ? -8.961 -8.219 -4.535 1 98.81 254 LEU B N 1
ATOM 5123 C CA . LEU B 1 254 ? -8.5 -9.594 -4.668 1 98.81 254 LEU B CA 1
ATOM 5124 C C . LEU B 1 254 ? -8.078 -9.891 -6.105 1 98.81 254 LEU B C 1
ATOM 5126 O O . LEU B 1 254 ? -7.055 -10.531 -6.336 1 98.81 254 LEU B O 1
ATOM 5130 N N . MET B 1 255 ? -8.93 -9.438 -7.043 1 98.81 255 MET B N 1
ATOM 5131 C CA . MET B 1 255 ? -8.617 -9.617 -8.461 1 98.81 255 MET B CA 1
ATOM 5132 C C . MET B 1 255 ? -7.223 -9.078 -8.773 1 98.81 255 MET B C 1
ATOM 5134 O O . MET B 1 255 ? -6.445 -9.734 -9.469 1 98.81 255 MET B O 1
ATOM 5138 N N . THR B 1 256 ? -6.875 -7.945 -8.25 1 98.56 256 THR B N 1
ATOM 5139 C CA . THR B 1 256 ? -5.605 -7.289 -8.531 1 98.56 256 THR B CA 1
ATOM 5140 C C . THR B 1 256 ? -4.465 -7.973 -7.785 1 98.56 256 THR B C 1
ATOM 5142 O O . THR B 1 256 ? -3.436 -8.305 -8.375 1 98.56 256 THR B O 1
ATOM 5145 N N . PHE B 1 257 ? -4.641 -8.25 -6.48 1 98.69 257 PHE B N 1
ATOM 5146 C CA . PHE B 1 257 ? -3.605 -8.812 -5.621 1 98.69 257 PHE B CA 1
ATOM 5147 C C . PHE B 1 257 ? -3.23 -10.219 -6.074 1 98.69 257 PHE B C 1
ATOM 5149 O O . PHE B 1 257 ? -2.049 -10.539 -6.207 1 98.69 257 PHE B O 1
ATOM 5156 N N . ILE B 1 258 ? -4.211 -11 -6.395 1 98.5 258 ILE B N 1
ATOM 5157 C CA . ILE B 1 258 ? -4.031 -12.375 -6.848 1 98.5 258 ILE B CA 1
ATOM 5158 C C . ILE B 1 258 ? -3.721 -12.391 -8.344 1 98.5 258 ILE B C 1
ATOM 5160 O O . ILE B 1 258 ? -2.723 -12.977 -8.773 1 98.5 258 ILE B O 1
ATOM 5164 N N . GLY B 1 259 ? -4.504 -11.703 -9.102 1 98.25 259 GLY B N 1
ATOM 5165 C CA . GLY B 1 259 ? -4.414 -11.734 -10.555 1 98.25 259 GLY B CA 1
ATOM 5166 C C . GLY B 1 259 ? -3.105 -11.18 -11.086 1 98.25 259 GLY B C 1
ATOM 5167 O O . GLY B 1 259 ? -2.641 -11.586 -12.148 1 98.25 259 GLY B O 1
ATOM 5168 N N . GLU B 1 260 ? -2.494 -10.258 -10.32 1 97.5 260 GLU B N 1
ATOM 5169 C CA . GLU B 1 260 ? -1.22 -9.68 -10.734 1 97.5 260 GLU B CA 1
ATOM 5170 C C . GLU B 1 260 ? -0.154 -10.758 -10.914 1 97.5 260 GLU B C 1
ATOM 5172 O O . GLU B 1 260 ? 0.66 -10.688 -11.836 1 97.5 260 GLU B O 1
ATOM 5177 N N . LYS B 1 261 ? -0.187 -11.766 -10.094 1 97.69 261 LYS B N 1
ATOM 5178 C CA . LYS B 1 261 ? 0.813 -12.828 -10.188 1 97.69 261 LYS B CA 1
ATOM 5179 C C . LYS B 1 261 ? 0.552 -13.719 -11.398 1 97.69 261 LYS B C 1
ATOM 5181 O O . LYS B 1 261 ? 1.491 -14.195 -12.039 1 97.69 261 LYS B O 1
ATOM 5186 N N . TYR B 1 262 ? -0.741 -13.945 -11.703 1 98 262 TYR B N 1
ATOM 5187 C CA . TYR B 1 262 ? -1.07 -14.672 -12.922 1 98 262 TYR B CA 1
ATOM 5188 C C . TYR B 1 262 ? -0.61 -13.914 -14.156 1 98 262 TYR B C 1
ATOM 5190 O O . TYR B 1 262 ? -0.227 -14.516 -15.156 1 98 262 TYR B O 1
ATOM 5198 N N . GLU B 1 263 ? -0.617 -12.625 -14.055 1 96.56 263 GLU B N 1
ATOM 5199 C CA . GLU B 1 263 ? -0.16 -11.797 -15.164 1 96.56 263 GLU B CA 1
ATOM 5200 C C . GLU B 1 263 ? 1.362 -11.797 -15.266 1 96.56 263 GLU B C 1
ATOM 5202 O O . GLU B 1 263 ? 1.919 -11.961 -16.359 1 96.56 263 GLU B O 1
ATOM 5207 N N . GLU B 1 264 ? 2.041 -11.75 -14.164 1 96.19 264 GLU B N 1
ATOM 5208 C CA . GLU B 1 264 ? 3.479 -11.492 -14.148 1 96.19 264 GLU B CA 1
ATOM 5209 C C . GLU B 1 264 ? 4.273 -12.781 -14.312 1 96.19 264 GLU B C 1
ATOM 5211 O O . GLU B 1 264 ? 5.406 -12.758 -14.797 1 96.19 264 GLU B O 1
ATOM 5216 N N . ALA B 1 265 ? 3.68 -13.922 -13.906 1 97.75 265 ALA B N 1
ATOM 5217 C CA . ALA B 1 265 ? 4.453 -15.156 -13.82 1 97.75 265 ALA B CA 1
ATOM 5218 C C . ALA B 1 265 ? 3.902 -16.219 -14.766 1 97.75 265 ALA B C 1
ATOM 5220 O O . ALA B 1 265 ? 3.844 -17.406 -14.414 1 97.75 265 ALA B O 1
ATOM 5221 N N . SER B 1 266 ? 3.488 -15.789 -15.922 1 98 266 SER B N 1
ATOM 5222 C CA . SER B 1 266 ? 2.984 -16.703 -16.938 1 98 266 SER B CA 1
ATOM 5223 C C . SER B 1 266 ? 3.312 -16.219 -18.344 1 98 266 SER B C 1
ATOM 5225 O O . SER B 1 266 ? 3.777 -15.086 -18.516 1 98 266 SER B O 1
ATOM 5227 N N . ASN B 1 267 ? 3.166 -17.125 -19.312 1 98.19 267 ASN B N 1
ATOM 5228 C CA . ASN B 1 267 ? 3.312 -16.75 -20.719 1 98.19 267 ASN B CA 1
ATOM 5229 C C . ASN B 1 267 ? 2.246 -15.75 -21.141 1 98.19 267 ASN B C 1
ATOM 5231 O O . ASN B 1 267 ? 1.051 -16.047 -21.078 1 98.19 267 ASN B O 1
ATOM 5235 N N . PRO B 1 268 ? 2.672 -14.516 -21.609 1 96.56 268 PRO B N 1
ATOM 5236 C CA . PRO B 1 268 ? 1.704 -13.477 -21.984 1 96.56 268 PRO B CA 1
ATOM 5237 C C . PRO B 1 268 ? 0.736 -13.938 -23.078 1 96.56 268 PRO B C 1
ATOM 5239 O O . PRO B 1 268 ? -0.362 -13.391 -23.188 1 96.56 268 PRO B O 1
ATOM 5242 N N . ALA B 1 269 ? 1.056 -15.008 -23.75 1 97 269 ALA B N 1
ATOM 5243 C CA . ALA B 1 269 ? 0.245 -15.469 -24.875 1 97 269 ALA B CA 1
ATOM 5244 C C . ALA B 1 269 ? -1.116 -15.969 -24.391 1 97 269 ALA B C 1
ATOM 5246 O O . ALA B 1 269 ? -2.066 -16.031 -25.172 1 97 269 ALA B O 1
ATOM 5247 N N . VAL B 1 270 ? -1.284 -16.266 -23.125 1 96.38 270 VAL B N 1
ATOM 5248 C CA . VAL B 1 270 ? -2.529 -16.891 -22.688 1 96.38 270 VAL B CA 1
ATOM 5249 C C . VAL B 1 270 ? -3.363 -15.883 -21.891 1 96.38 270 VAL B C 1
ATOM 5251 O O . VAL B 1 270 ? -4.5 -16.172 -21.516 1 96.38 270 VAL B O 1
ATOM 5254 N N . HIS B 1 271 ? -2.91 -14.688 -21.672 1 97 271 HIS B N 1
ATOM 5255 C CA . HIS B 1 271 ? -3.453 -13.766 -20.688 1 97 271 HIS B CA 1
ATOM 5256 C C . HIS B 1 271 ? -4.895 -13.391 -21.016 1 97 271 HIS B C 1
ATOM 5258 O O . HIS B 1 271 ? -5.691 -13.117 -20.109 1 97 271 HIS B O 1
ATOM 5264 N N . TYR B 1 272 ? -5.285 -13.375 -22.312 1 97.31 272 TYR B N 1
ATOM 5265 C CA . TYR B 1 272 ? -6.59 -12.844 -22.688 1 97.31 272 TYR B CA 1
ATOM 5266 C C . TYR B 1 272 ? -7.496 -13.953 -23.219 1 97.31 272 TYR B C 1
ATOM 5268 O O . TYR B 1 272 ? -8.547 -13.68 -23.797 1 97.31 272 TYR B O 1
ATOM 5276 N N . THR B 1 273 ? -7.074 -15.234 -23 1 97.94 273 THR B N 1
ATOM 5277 C CA . THR B 1 273 ? -7.945 -16.344 -23.406 1 97.94 273 THR B CA 1
ATOM 5278 C C . THR B 1 273 ? -9.039 -16.562 -22.359 1 97.94 273 THR B C 1
ATOM 5280 O O . THR B 1 273 ? -8.797 -16.406 -21.156 1 97.94 273 THR B O 1
ATOM 5283 N N . PRO B 1 274 ? -10.234 -16.906 -22.766 1 98.06 274 PRO B N 1
ATOM 5284 C CA . PRO B 1 274 ? -11.32 -17.172 -21.812 1 98.06 274 PRO B CA 1
ATOM 5285 C C . PRO B 1 274 ? -10.953 -18.203 -20.766 1 98.06 274 PRO B C 1
ATOM 5287 O O . PRO B 1 274 ? -11.289 -18.047 -19.578 1 98.06 274 PRO B O 1
ATOM 5290 N N . HIS B 1 275 ? -10.258 -19.25 -21.188 1 98 275 HIS B N 1
ATOM 5291 C CA . HIS B 1 275 ? -9.875 -20.312 -20.25 1 98 275 HIS B CA 1
ATOM 5292 C C . HIS B 1 275 ? -9.016 -19.766 -19.125 1 98 275 HIS B C 1
ATOM 5294 O O . HIS B 1 275 ? -9.242 -20.078 -17.953 1 98 275 HIS B O 1
ATOM 5300 N N . TRP B 1 276 ? -8.047 -18.953 -19.531 1 98.31 276 TRP B N 1
ATOM 5301 C CA . TRP B 1 276 ? -7.141 -18.359 -18.547 1 98.31 276 TRP B CA 1
ATOM 5302 C C . TRP B 1 276 ? -7.887 -17.391 -17.641 1 98.31 276 TRP B C 1
ATOM 5304 O O . TRP B 1 276 ? -7.793 -17.484 -16.406 1 98.31 276 TRP B O 1
ATOM 5314 N N . MET B 1 277 ? -8.695 -16.453 -18.172 1 98.75 277 MET B N 1
ATOM 5315 C CA . MET B 1 277 ? -9.422 -15.445 -17.391 1 98.75 277 MET B CA 1
ATOM 5316 C C . MET B 1 277 ? -10.445 -16.109 -16.484 1 98.75 277 MET B C 1
ATOM 5318 O O . MET B 1 277 ? -10.625 -15.688 -15.328 1 98.75 277 MET B O 1
ATOM 5322 N N . ASP B 1 278 ? -11.109 -17.25 -16.953 1 98.75 278 ASP B N 1
ATOM 5323 C CA . ASP B 1 278 ? -12.039 -18.016 -16.125 1 98.75 278 ASP B CA 1
ATOM 5324 C C . ASP B 1 278 ? -11.32 -18.594 -14.906 1 98.75 278 ASP B C 1
ATOM 5326 O O . ASP B 1 278 ? -11.852 -18.578 -13.797 1 98.75 278 ASP B O 1
ATOM 5330 N N . HIS B 1 279 ? -10.18 -19.156 -15.211 1 98.69 279 HIS B N 1
ATOM 5331 C CA . HIS B 1 279 ? -9.453 -19.781 -14.117 1 98.69 279 HIS B CA 1
ATOM 5332 C C . HIS B 1 279 ? -9.039 -18.75 -13.062 1 98.69 279 HIS B C 1
ATOM 5334 O O . HIS B 1 279 ? -9.203 -19 -11.859 1 98.69 279 HIS B O 1
ATOM 5340 N N . VAL B 1 280 ? -8.492 -17.625 -13.492 1 98.75 280 VAL B N 1
ATOM 5341 C CA . VAL B 1 280 ? -8.047 -16.578 -12.578 1 98.75 280 VAL B CA 1
ATOM 5342 C C . VAL B 1 280 ? -9.234 -16.094 -11.734 1 98.75 280 VAL B C 1
ATOM 5344 O O . VAL B 1 280 ? -9.141 -16.047 -10.508 1 98.75 280 VAL B O 1
ATOM 5347 N N . LEU B 1 281 ? -10.383 -15.82 -12.375 1 98.88 281 LEU B N 1
ATOM 5348 C CA . LEU B 1 281 ? -11.539 -15.289 -11.664 1 98.88 281 LEU B CA 1
ATOM 5349 C C . LEU B 1 281 ? -12.156 -16.344 -10.758 1 98.88 281 LEU B C 1
ATOM 5351 O O . LEU B 1 281 ? -12.672 -16.016 -9.688 1 98.88 281 LEU B O 1
ATOM 5355 N N . THR B 1 282 ? -12.133 -17.641 -11.172 1 98.88 282 THR B N 1
ATOM 5356 C CA . THR B 1 282 ? -12.594 -18.703 -10.281 1 98.88 282 THR B CA 1
ATOM 5357 C C . THR B 1 282 ? -11.742 -18.75 -9.016 1 98.88 282 THR B C 1
ATOM 5359 O O . THR B 1 282 ? -12.273 -18.875 -7.91 1 98.88 282 THR B O 1
ATOM 5362 N N . THR B 1 283 ? -10.445 -18.672 -9.188 1 98.88 283 THR B N 1
ATOM 5363 C CA . THR B 1 283 ? -9.539 -18.641 -8.047 1 98.88 283 THR B CA 1
ATOM 5364 C C . THR B 1 283 ? -9.812 -17.438 -7.156 1 98.88 283 THR B C 1
ATOM 5366 O O . THR B 1 283 ? -9.922 -17.578 -5.934 1 98.88 283 THR B O 1
ATOM 5369 N N . VAL B 1 284 ? -9.992 -16.234 -7.734 1 98.81 284 VAL B N 1
ATOM 5370 C CA . VAL B 1 284 ? -10.32 -15.016 -6.992 1 98.81 284 VAL B CA 1
ATOM 5371 C C . VAL B 1 284 ? -11.625 -15.219 -6.219 1 98.81 284 VAL B C 1
ATOM 5373 O O . VAL B 1 284 ? -11.703 -14.883 -5.035 1 98.81 284 VAL B O 1
ATOM 5376 N N . CYS B 1 285 ? -12.617 -15.836 -6.84 1 98.81 285 CYS B N 1
ATOM 5377 C CA . CYS B 1 285 ? -13.914 -16.062 -6.211 1 98.81 285 CYS B CA 1
ATOM 5378 C C . CYS B 1 285 ? -13.797 -17.062 -5.062 1 98.81 285 CYS B C 1
ATOM 5380 O O . CYS B 1 285 ? -14.484 -16.922 -4.047 1 98.81 285 CYS B O 1
ATOM 5382 N N . LEU B 1 286 ? -12.945 -18.062 -5.258 1 98.75 286 LEU B N 1
ATOM 5383 C CA . LEU B 1 286 ? -12.719 -19 -4.16 1 98.75 286 LEU B CA 1
ATOM 5384 C C . LEU B 1 286 ? -12.164 -18.281 -2.936 1 98.75 286 LEU B C 1
ATOM 5386 O O . LEU B 1 286 ? -12.633 -18.484 -1.816 1 98.75 286 LEU B O 1
ATOM 5390 N N . TYR B 1 287 ? -11.203 -17.453 -3.109 1 98.69 287 TYR B N 1
ATOM 5391 C CA . TYR B 1 287 ? -10.664 -16.656 -2.002 1 98.69 287 TYR B CA 1
ATOM 5392 C C . TYR B 1 287 ? -11.742 -15.773 -1.393 1 98.69 287 TYR B C 1
ATOM 5394 O O . TYR B 1 287 ? -11.82 -15.633 -0.17 1 98.69 287 TYR B O 1
ATOM 5402 N N . PHE B 1 288 ? -12.562 -15.117 -2.285 1 98.5 288 PHE B N 1
ATOM 5403 C CA . PHE B 1 288 ? -13.594 -14.195 -1.822 1 98.5 288 PHE B CA 1
ATOM 5404 C C . PHE B 1 288 ? -14.641 -14.922 -0.986 1 98.5 288 PHE B C 1
ATOM 5406 O O . PHE B 1 288 ? -14.922 -14.523 0.145 1 98.5 288 PHE B O 1
ATOM 5413 N N . HIS B 1 289 ? -15.195 -16.031 -1.505 1 98 289 HIS B N 1
ATOM 5414 C CA . HIS B 1 289 ? -16.328 -16.703 -0.871 1 98 289 HIS B CA 1
ATOM 5415 C C . HIS B 1 289 ? -15.891 -17.438 0.385 1 98 289 HIS B C 1
ATOM 5417 O O . HIS B 1 289 ? -16.672 -17.609 1.317 1 98 289 HIS B O 1
ATOM 5423 N N . THR B 1 290 ? -14.617 -17.875 0.434 1 97.56 290 THR B N 1
ATOM 5424 C CA . THR B 1 290 ? -14.148 -18.594 1.61 1 97.56 290 THR B CA 1
ATOM 5425 C C . THR B 1 290 ? -13.422 -17.641 2.566 1 97.56 290 THR B C 1
ATOM 5427 O O . THR B 1 290 ? -13 -18.062 3.65 1 97.56 290 THR B O 1
ATOM 5430 N N . ARG B 1 291 ? -13.219 -16.375 2.174 1 96.88 291 ARG B N 1
ATOM 5431 C CA . ARG B 1 291 ? -12.586 -15.352 2.988 1 96.88 291 ARG B CA 1
ATOM 5432 C C . ARG B 1 291 ? -11.219 -15.812 3.492 1 96.88 291 ARG B C 1
ATOM 5434 O O . ARG B 1 291 ? -10.914 -15.672 4.68 1 96.88 291 ARG B O 1
ATOM 5441 N N . SER B 1 292 ? -10.359 -16.328 2.537 1 97.81 292 SER B N 1
ATOM 5442 C CA . SER B 1 292 ? -9.164 -17.031 2.979 1 97.81 292 SER B CA 1
ATOM 5443 C C . SER B 1 292 ? -7.902 -16.25 2.637 1 97.81 292 SER B C 1
ATOM 5445 O O . SER B 1 292 ? -6.789 -16.766 2.768 1 97.81 292 SER B O 1
ATOM 5447 N N . ILE B 1 293 ? -8.031 -14.891 2.256 1 98.31 293 ILE B N 1
ATOM 5448 C CA . ILE B 1 293 ? -6.844 -14.164 1.835 1 98.31 293 ILE B CA 1
ATOM 5449 C C . ILE B 1 293 ? -5.914 -13.961 3.029 1 98.31 293 ILE B C 1
ATOM 5451 O O . ILE B 1 293 ? -4.699 -14.141 2.916 1 98.31 293 ILE B O 1
ATOM 5455 N N . GLY B 1 294 ? -6.402 -13.672 4.211 1 96.94 294 GLY B N 1
ATOM 5456 C CA . GLY B 1 294 ? -5.586 -13.477 5.398 1 96.94 294 GLY B CA 1
ATOM 5457 C C . GLY B 1 294 ? -4.938 -14.758 5.887 1 96.94 294 GLY B C 1
ATOM 5458 O O . GLY B 1 294 ? -3.74 -14.781 6.184 1 96.94 294 GLY B O 1
ATOM 5459 N N . THR B 1 295 ? -5.734 -15.836 5.934 1 97.31 295 THR B N 1
ATOM 5460 C CA . THR B 1 295 ? -5.199 -17.109 6.422 1 97.31 295 THR B CA 1
ATOM 5461 C C . THR B 1 295 ? -4.207 -17.703 5.422 1 97.31 295 THR B C 1
ATOM 5463 O O . THR B 1 295 ? -3.236 -18.344 5.812 1 97.31 295 THR B O 1
ATOM 5466 N N . SER B 1 296 ? -4.418 -17.453 4.129 1 98.38 296 SER B N 1
ATOM 5467 C CA . SER B 1 296 ? -3.473 -17.922 3.125 1 98.38 296 SER B CA 1
ATOM 5468 C C . SER B 1 296 ? -2.119 -17.234 3.27 1 98.38 296 SER B C 1
ATOM 5470 O O . SER B 1 296 ? -1.088 -17.797 2.889 1 98.38 296 SER B O 1
ATOM 5472 N N . ALA B 1 297 ? -2.117 -16.062 3.861 1 97.88 297 ALA B N 1
ATOM 5473 C CA . ALA B 1 297 ? -0.899 -15.273 4.027 1 97.88 297 ALA B CA 1
ATOM 5474 C C . ALA B 1 297 ? 0.005 -15.875 5.098 1 97.88 297 ALA B C 1
ATOM 5476 O O . ALA B 1 297 ? 1.199 -15.57 5.152 1 97.88 297 ALA B O 1
ATOM 5477 N N . LEU B 1 298 ? -0.498 -16.703 5.984 1 96.88 298 LEU B N 1
ATOM 5478 C CA . LEU B 1 298 ? 0.276 -17.266 7.082 1 96.88 298 LEU B CA 1
ATOM 5479 C C . LEU B 1 298 ? 1.414 -18.141 6.555 1 96.88 298 LEU B C 1
ATOM 5481 O O . LEU B 1 298 ? 2.43 -18.312 7.23 1 96.88 298 LEU B O 1
ATOM 5485 N N . LEU B 1 299 ? 1.2 -18.625 5.328 1 97.19 299 LEU B N 1
ATOM 5486 C CA . LEU B 1 299 ? 2.264 -19.375 4.668 1 97.19 299 LEU B CA 1
ATOM 5487 C C . LEU B 1 299 ? 3.514 -18.516 4.508 1 97.19 299 LEU B C 1
ATOM 5489 O O . LEU B 1 299 ? 4.633 -19.016 4.676 1 97.19 299 LEU B O 1
ATOM 5493 N N . TYR B 1 300 ? 3.367 -17.281 4.191 1 97.75 300 TYR B N 1
ATOM 5494 C CA . TYR B 1 300 ? 4.48 -16.359 4.027 1 97.75 300 TYR B CA 1
ATOM 5495 C C . TYR B 1 300 ? 5.027 -15.914 5.379 1 97.75 300 TYR B C 1
ATOM 5497 O O . TYR B 1 300 ? 6.234 -15.734 5.535 1 97.75 300 TYR B O 1
ATOM 5505 N N . TYR B 1 301 ? 4.148 -15.68 6.328 1 96.5 301 TYR B N 1
ATOM 5506 C CA . TYR B 1 301 ? 4.555 -15.18 7.637 1 96.5 301 TYR B CA 1
ATOM 5507 C C . TYR B 1 301 ? 5.418 -16.203 8.367 1 96.5 301 TYR B C 1
ATOM 5509 O O . TYR B 1 301 ? 6.398 -15.844 9.023 1 96.5 301 TYR B O 1
ATOM 5517 N N . GLU B 1 302 ? 5.074 -17.547 8.219 1 96.56 302 GLU B N 1
ATOM 5518 C CA . GLU B 1 302 ? 5.633 -18.562 9.094 1 96.56 302 GLU B CA 1
ATOM 5519 C C . GLU B 1 302 ? 6.789 -19.297 8.422 1 96.56 302 GLU B C 1
ATOM 5521 O O . GLU B 1 302 ? 7.426 -20.156 9.031 1 96.56 302 GLU B O 1
ATOM 5526 N N . ASN B 1 303 ? 7.105 -18.984 7.137 1 98.19 303 ASN B N 1
ATOM 5527 C CA . ASN B 1 303 ? 8.102 -19.734 6.395 1 98.19 303 ASN B CA 1
ATOM 5528 C C . ASN B 1 303 ? 9.203 -18.844 5.836 1 98.19 303 ASN B C 1
ATOM 5530 O O . ASN B 1 303 ? 9.164 -17.625 6.035 1 98.19 303 ASN B O 1
ATOM 5534 N N . PRO B 1 304 ? 10.289 -19.422 5.152 1 97.19 304 PRO B N 1
ATOM 5535 C CA . PRO B 1 304 ? 11.445 -18.641 4.719 1 97.19 304 PRO B CA 1
ATOM 5536 C C . PRO B 1 304 ? 11.062 -17.516 3.752 1 97.19 304 PRO B C 1
ATOM 5538 O O . PRO B 1 304 ? 10.094 -17.641 2.998 1 97.19 304 PRO B O 1
ATOM 5541 N N . ARG B 1 305 ? 11.836 -16.5 3.881 1 95.56 305 ARG B N 1
ATOM 5542 C CA . ARG B 1 305 ? 11.695 -15.367 2.969 1 95.56 305 ARG B CA 1
ATOM 5543 C C . ARG B 1 305 ? 12.328 -15.672 1.615 1 95.56 305 ARG B C 1
ATOM 5545 O O . ARG B 1 305 ? 13.102 -16.625 1.485 1 95.56 305 ARG B O 1
ATOM 5552 N N . HIS B 1 306 ? 12.008 -14.867 0.624 1 96.38 306 HIS B N 1
ATOM 5553 C CA . HIS B 1 306 ? 12.414 -15.117 -0.753 1 96.38 306 HIS B CA 1
ATOM 5554 C C . HIS B 1 306 ? 13.93 -15.172 -0.877 1 96.38 306 HIS B C 1
ATOM 5556 O O . HIS B 1 306 ? 14.469 -15.977 -1.641 1 96.38 306 HIS B O 1
ATOM 5562 N N . ASP B 1 307 ? 14.633 -14.375 -0.101 1 93.81 307 ASP B N 1
ATOM 5563 C CA . ASP B 1 307 ? 16.094 -14.344 -0.175 1 93.81 307 ASP B CA 1
ATOM 5564 C C . ASP B 1 307 ? 16.703 -15.539 0.541 1 93.81 307 ASP B C 1
ATOM 5566 O O . ASP B 1 307 ? 17.906 -15.781 0.447 1 93.81 307 ASP B O 1
ATOM 5570 N N . GLN B 1 308 ? 15.898 -16.328 1.196 1 97.12 308 GLN B N 1
ATOM 5571 C CA . GLN B 1 308 ? 16.375 -17.484 1.958 1 97.12 308 GLN B CA 1
ATOM 5572 C C . GLN B 1 308 ? 15.984 -18.781 1.279 1 97.12 308 GLN B C 1
ATOM 5574 O O . GLN B 1 308 ? 16.359 -19.875 1.747 1 97.12 308 GLN B O 1
ATOM 5579 N N . PHE B 1 309 ? 15.258 -18.703 0.177 1 97.56 309 PHE B N 1
ATOM 5580 C CA . PHE B 1 309 ? 14.711 -19.891 -0.445 1 97.56 309 PHE B CA 1
ATOM 5581 C C . PHE B 1 309 ? 15.828 -20.859 -0.84 1 97.56 309 PHE B C 1
ATOM 5583 O O . PHE B 1 309 ? 15.758 -22.047 -0.547 1 97.56 309 PHE B O 1
ATOM 5590 N N . ALA B 1 310 ? 16.859 -20.375 -1.516 1 97.06 310 ALA B N 1
ATOM 5591 C CA . ALA B 1 310 ? 17.938 -21.25 -1.972 1 97.06 310 ALA B CA 1
ATOM 5592 C C . ALA B 1 310 ? 18.641 -21.906 -0.791 1 97.06 310 ALA B C 1
ATOM 5594 O O . ALA B 1 310 ? 18.938 -23.109 -0.822 1 97.06 310 ALA B O 1
ATOM 5595 N N . ALA B 1 311 ? 18.891 -21.141 0.257 1 97.62 311 ALA B N 1
ATOM 5596 C CA . ALA B 1 311 ? 19.547 -21.672 1.441 1 97.62 311 ALA B CA 1
ATOM 5597 C C . ALA B 1 311 ? 18.672 -22.719 2.137 1 97.62 311 ALA B C 1
ATOM 5599 O O . ALA B 1 311 ? 19.172 -23.766 2.566 1 97.62 311 ALA B O 1
ATOM 5600 N N . TYR B 1 312 ? 17.422 -22.422 2.258 1 98.25 312 TYR B N 1
ATOM 5601 C CA . TYR B 1 312 ? 16.484 -23.359 2.865 1 98.25 312 TYR B CA 1
ATOM 5602 C C . TYR B 1 312 ? 16.453 -24.672 2.084 1 98.25 312 TYR B C 1
ATOM 5604 O O . TYR B 1 312 ? 16.578 -25.75 2.666 1 98.25 312 TYR B O 1
ATOM 5612 N N . CYS B 1 313 ? 16.297 -24.578 0.747 1 98.19 313 CYS B N 1
ATOM 5613 C CA . CYS B 1 313 ? 16.172 -25.75 -0.102 1 98.19 313 CYS B CA 1
ATOM 5614 C C . CYS B 1 313 ? 17.469 -26.531 -0.145 1 98.19 313 CYS B C 1
ATOM 5616 O O . CYS B 1 313 ? 17.469 -27.75 -0.339 1 98.19 313 CYS B O 1
ATOM 5618 N N . GLY B 1 314 ? 18.562 -25.844 0.05 1 97.56 314 GLY B N 1
ATOM 5619 C CA . GLY B 1 314 ? 19.859 -26.484 -0.027 1 97.56 314 GLY B CA 1
ATOM 5620 C C . GLY B 1 314 ? 20.328 -27.078 1.295 1 97.56 314 GLY B C 1
ATOM 5621 O O . GLY B 1 314 ? 21.328 -27.781 1.354 1 97.56 314 GLY B O 1
ATOM 5622 N N . ALA B 1 315 ? 19.578 -26.781 2.34 1 97.94 315 ALA B N 1
ATOM 5623 C CA . ALA B 1 315 ? 19.953 -27.297 3.65 1 97.94 315 ALA B CA 1
ATOM 5624 C C . ALA B 1 315 ? 19.828 -28.828 3.695 1 97.94 315 ALA B C 1
ATOM 5626 O O . ALA B 1 315 ? 18.828 -29.375 3.211 1 97.94 315 ALA B O 1
ATOM 5627 N N . PRO B 1 316 ? 20.812 -29.516 4.34 1 97.19 316 PRO B N 1
ATOM 5628 C CA . PRO B 1 316 ? 20.797 -30.984 4.379 1 97.19 316 PRO B CA 1
ATOM 5629 C C . PRO B 1 316 ? 19.516 -31.531 4.984 1 97.19 316 PRO B C 1
ATOM 5631 O O . PRO B 1 316 ? 19 -32.562 4.523 1 97.19 316 PRO B O 1
ATOM 5634 N N . GLU B 1 317 ? 18.953 -30.875 5.941 1 97.19 317 GLU B N 1
ATOM 5635 C CA . GLU B 1 317 ? 17.766 -31.375 6.625 1 97.19 317 GLU B CA 1
ATOM 5636 C C . GLU B 1 317 ? 16.531 -31.281 5.742 1 97.19 317 GLU B C 1
ATOM 5638 O O . GLU B 1 317 ? 15.523 -31.938 5.992 1 97.19 317 GLU B O 1
ATOM 5643 N N . ASN B 1 318 ? 16.609 -30.406 4.695 1 97.94 318 ASN B N 1
ATOM 5644 C CA . ASN B 1 318 ? 15.484 -30.203 3.791 1 97.94 318 ASN B CA 1
ATOM 5645 C C . ASN B 1 318 ? 15.734 -30.828 2.426 1 97.94 318 ASN B C 1
ATOM 5647 O O . ASN B 1 318 ? 14.922 -30.688 1.511 1 97.94 318 ASN B O 1
ATOM 5651 N N . ALA B 1 319 ? 16.859 -31.531 2.27 1 98.44 319 ALA B N 1
ATOM 5652 C CA . ALA B 1 319 ? 17.203 -32.125 0.988 1 98.44 319 ALA B CA 1
ATOM 5653 C C . ALA B 1 319 ? 16.219 -33.219 0.611 1 98.44 319 ALA B C 1
ATOM 5655 O O . ALA B 1 319 ? 15.867 -34.062 1.44 1 98.44 319 ALA B O 1
ATOM 5656 N N . ILE B 1 320 ? 15.766 -33.156 -0.614 1 98.75 320 ILE B N 1
ATOM 5657 C CA . ILE B 1 320 ? 14.852 -34.156 -1.126 1 98.75 320 ILE B CA 1
ATOM 5658 C C . ILE B 1 320 ? 15.594 -35.469 -1.309 1 98.75 320 ILE B C 1
ATOM 5660 O O . ILE B 1 320 ? 16.484 -35.594 -2.15 1 98.75 320 ILE B O 1
ATOM 5664 N N . LYS B 1 321 ? 15.18 -36.5 -0.605 1 98.56 321 LYS B N 1
ATOM 5665 C CA . LYS B 1 321 ? 15.883 -37.781 -0.623 1 98.56 321 LYS B CA 1
ATOM 5666 C C . LYS B 1 321 ? 15.289 -38.719 -1.669 1 98.56 321 LYS B C 1
ATOM 5668 O O . LYS B 1 321 ? 16 -39.562 -2.232 1 98.56 321 LYS B O 1
ATOM 5673 N N . CYS B 1 322 ? 13.992 -38.688 -1.854 1 98.06 322 CYS B N 1
ATOM 5674 C CA . CYS B 1 322 ? 13.414 -39.5 -2.922 1 98.06 322 CYS B CA 1
ATOM 5675 C C . CYS B 1 322 ? 13.805 -38.969 -4.289 1 98.06 322 CYS B C 1
ATOM 5677 O O . CYS B 1 322 ? 14.227 -37.812 -4.41 1 98.06 322 CYS B O 1
ATOM 5679 N N . PRO B 1 323 ? 13.766 -39.844 -5.32 1 98.44 323 PRO B N 1
ATOM 5680 C CA . PRO B 1 323 ? 13.984 -39.312 -6.668 1 98.44 323 PRO B CA 1
ATOM 5681 C C . PRO B 1 323 ? 13 -38.188 -7.035 1 98.44 323 PRO B C 1
ATOM 5683 O O . PRO B 1 323 ? 11.805 -38.312 -6.754 1 98.44 323 PRO B O 1
ATOM 5686 N N . PHE B 1 324 ? 13.57 -37.062 -7.594 1 98.56 324 PHE B N 1
ATOM 5687 C CA . PHE B 1 324 ? 12.625 -36.062 -8.039 1 98.56 324 PHE B CA 1
ATOM 5688 C C . PHE B 1 324 ? 13.055 -35.469 -9.375 1 98.56 324 PHE B C 1
ATOM 5690 O O . PHE B 1 324 ? 14.242 -35.406 -9.688 1 98.56 324 PHE B O 1
ATOM 5697 N N . GLY B 1 325 ? 12.031 -35.219 -10.25 1 98.88 325 GLY B N 1
ATOM 5698 C CA . GLY B 1 325 ? 12.203 -34.469 -11.484 1 98.88 325 GLY B CA 1
ATOM 5699 C C . GLY B 1 325 ? 11.812 -33.031 -11.352 1 98.88 325 GLY B C 1
ATOM 5700 O O . GLY B 1 325 ? 11.008 -32.656 -10.484 1 98.88 325 GLY B O 1
ATOM 5701 N N . TYR B 1 326 ? 12.445 -32.219 -12.211 1 98.88 326 TYR B N 1
ATOM 5702 C CA . TYR B 1 326 ? 12.172 -30.781 -12.211 1 98.88 326 TYR B CA 1
ATOM 5703 C C . TYR B 1 326 ? 12.023 -30.25 -13.633 1 98.88 326 TYR B C 1
ATOM 5705 O O . TYR B 1 326 ? 12.867 -30.531 -14.492 1 98.88 326 TYR B O 1
ATOM 5713 N N . THR B 1 327 ? 10.906 -29.594 -13.883 1 98.81 327 THR B N 1
ATOM 5714 C CA . THR B 1 327 ? 10.734 -28.875 -15.133 1 98.81 327 THR B CA 1
ATOM 5715 C C . THR B 1 327 ? 10.93 -27.375 -14.922 1 98.81 327 THR B C 1
ATOM 5717 O O . THR B 1 327 ? 10.188 -26.75 -14.164 1 98.81 327 THR B O 1
ATOM 5720 N N . SER B 1 328 ? 11.953 -26.812 -15.547 1 98.25 328 SER B N 1
ATOM 5721 C CA . SER B 1 328 ? 12.258 -25.391 -15.5 1 98.25 328 SER B CA 1
ATOM 5722 C C . SER B 1 328 ? 11.43 -24.609 -16.516 1 98.25 328 SER B C 1
ATOM 5724 O O . SER B 1 328 ? 11.562 -24.812 -17.734 1 98.25 328 SER B O 1
ATOM 5726 N N . MET B 1 329 ? 10.57 -23.797 -15.984 1 97.31 329 MET B N 1
ATOM 5727 C CA . MET B 1 329 ? 9.664 -23.031 -16.844 1 97.31 329 MET B CA 1
ATOM 5728 C C . MET B 1 329 ? 10.203 -21.625 -17.078 1 97.31 329 MET B C 1
ATOM 5730 O O . MET B 1 329 ? 10.547 -20.906 -16.125 1 97.31 329 MET B O 1
ATOM 5734 N N . GLN B 1 330 ? 10.133 -21.172 -18.344 1 96.19 330 GLN B N 1
ATOM 5735 C CA . GLN B 1 330 ? 10.742 -19.906 -18.734 1 96.19 330 GLN B CA 1
ATOM 5736 C C . GLN B 1 330 ? 10.055 -18.719 -18.047 1 96.19 330 GLN B C 1
ATOM 5738 O O . GLN B 1 330 ? 10.719 -17.766 -17.656 1 96.19 330 GLN B O 1
ATOM 5743 N N . TYR B 1 331 ? 8.781 -18.75 -17.844 1 96.94 331 TYR B N 1
ATOM 5744 C CA . TYR B 1 331 ? 8.031 -17.578 -17.391 1 96.94 331 TYR B CA 1
ATOM 5745 C C . TYR B 1 331 ? 7.746 -17.672 -15.898 1 96.94 331 TYR B C 1
ATOM 5747 O O . TYR B 1 331 ? 6.906 -16.938 -15.375 1 96.94 331 TYR B O 1
ATOM 5755 N N . ASP B 1 332 ? 8.469 -18.625 -15.242 1 97.25 332 ASP B N 1
ATOM 5756 C CA . ASP B 1 332 ? 8.32 -18.797 -13.805 1 97.25 332 ASP B CA 1
ATOM 5757 C C . ASP B 1 332 ? 8.891 -17.609 -13.039 1 97.25 332 ASP B C 1
ATOM 5759 O O . ASP B 1 332 ? 9.617 -16.781 -13.609 1 97.25 332 ASP B O 1
ATOM 5763 N N . THR B 1 333 ? 8.492 -17.438 -11.773 1 97.19 333 THR B N 1
ATOM 5764 C CA . THR B 1 333 ? 9.016 -16.391 -10.898 1 97.19 333 THR B CA 1
ATOM 5765 C C . THR B 1 333 ? 10.5 -16.609 -10.625 1 97.19 333 THR B C 1
ATOM 5767 O O . THR B 1 333 ? 11.266 -15.648 -10.523 1 97.19 333 THR B O 1
ATOM 5770 N N . SER B 1 334 ? 10.891 -17.859 -10.469 1 95.88 334 SER B N 1
ATOM 5771 C CA . SER B 1 334 ? 12.258 -18.234 -10.125 1 95.88 334 SER B CA 1
ATOM 5772 C C . SER B 1 334 ? 12.656 -19.547 -10.812 1 95.88 334 SER B C 1
ATOM 5774 O O . SER B 1 334 ? 12.875 -20.562 -10.148 1 95.88 334 SER B O 1
ATOM 5776 N N . PRO B 1 335 ? 12.734 -19.438 -12.156 1 97.12 335 PRO B N 1
ATOM 5777 C CA . PRO B 1 335 ? 13.234 -20.625 -12.859 1 97.12 335 PRO B CA 1
ATOM 5778 C C . PRO B 1 335 ? 14.656 -21 -12.43 1 97.12 335 PRO B C 1
ATOM 5780 O O . PRO B 1 335 ? 15.391 -20.172 -11.906 1 97.12 335 PRO B O 1
ATOM 5783 N N . ASN B 1 336 ? 14.922 -22.234 -12.586 1 98 336 ASN B N 1
ATOM 5784 C CA . ASN B 1 336 ? 16.25 -22.656 -12.156 1 98 336 ASN B CA 1
ATOM 5785 C C . ASN B 1 336 ? 16.859 -23.656 -13.125 1 98 336 ASN B C 1
ATOM 5787 O O . ASN B 1 336 ? 16.156 -24.234 -13.953 1 98 336 ASN B O 1
ATOM 5791 N N . SER B 1 337 ? 18.188 -23.781 -13.031 1 97.88 337 SER B N 1
ATOM 5792 C CA . SER B 1 337 ? 18.938 -24.703 -13.883 1 97.88 337 SER B CA 1
ATOM 5793 C C . SER B 1 337 ? 19.047 -26.078 -13.234 1 97.88 337 SER B C 1
ATOM 5795 O O . SER B 1 337 ? 18.781 -26.234 -12.039 1 97.88 337 SER B O 1
ATOM 5797 N N . LYS B 1 338 ? 19.422 -26.969 -14.078 1 97.94 338 LYS B N 1
ATOM 5798 C CA . LYS B 1 338 ? 19.641 -28.328 -13.594 1 97.94 338 LYS B CA 1
ATOM 5799 C C . LYS B 1 338 ? 20.672 -28.359 -12.461 1 97.94 338 LYS B C 1
ATOM 5801 O O . LYS B 1 338 ? 20.453 -28.984 -11.43 1 97.94 338 LYS B O 1
ATOM 5806 N N . ARG B 1 339 ? 21.828 -27.672 -12.602 1 97.75 339 ARG B N 1
ATOM 5807 C CA . ARG B 1 339 ? 22.906 -27.688 -11.617 1 97.75 339 ARG B CA 1
ATOM 5808 C C . ARG B 1 339 ? 22.453 -27.078 -10.297 1 97.75 339 ARG B C 1
ATOM 5810 O O . ARG B 1 339 ? 22.719 -27.625 -9.227 1 97.75 339 ARG B O 1
ATOM 5817 N N . ALA B 1 340 ? 21.703 -25.969 -10.391 1 98.56 340 ALA B N 1
ATOM 5818 C CA . ALA B 1 340 ? 21.234 -25.297 -9.172 1 98.56 340 ALA B CA 1
ATOM 5819 C C . ALA B 1 340 ? 20.188 -26.156 -8.453 1 98.56 340 ALA B C 1
ATOM 5821 O O . ALA B 1 340 ? 20.281 -26.359 -7.242 1 98.56 340 ALA B O 1
ATOM 5822 N N . ALA B 1 341 ? 19.203 -26.641 -9.203 1 98.38 341 ALA B N 1
ATOM 5823 C CA . ALA B 1 341 ? 18.188 -27.5 -8.617 1 98.38 341 ALA B CA 1
ATOM 5824 C C . ALA B 1 341 ? 18.797 -28.781 -8.047 1 98.38 341 ALA B C 1
ATOM 5826 O O . ALA B 1 341 ? 18.328 -29.297 -7.031 1 98.38 341 ALA B O 1
ATOM 5827 N N . GLY B 1 342 ? 19.844 -29.266 -8.695 1 98.19 342 GLY B N 1
ATOM 5828 C CA . GLY B 1 342 ? 20.5 -30.5 -8.281 1 98.19 342 GLY B CA 1
ATOM 5829 C C . GLY B 1 342 ? 21.156 -30.391 -6.922 1 98.19 342 GLY B C 1
ATOM 5830 O O . GLY B 1 342 ? 21.422 -31.406 -6.277 1 98.19 342 GLY B O 1
ATOM 5831 N N . THR B 1 343 ? 21.438 -29.172 -6.484 1 98.06 343 THR B N 1
ATOM 5832 C CA . THR B 1 343 ? 22.078 -28.984 -5.188 1 98.06 343 THR B CA 1
ATOM 5833 C C . THR B 1 343 ? 21.078 -29.172 -4.055 1 98.06 343 THR B C 1
ATOM 5835 O O . THR B 1 343 ? 21.453 -29.125 -2.879 1 98.06 343 THR B O 1
ATOM 5838 N N . THR B 1 344 ? 19.812 -29.469 -4.383 1 98.69 344 THR B N 1
ATOM 5839 C CA . THR B 1 344 ? 18.781 -29.422 -3.352 1 98.69 344 THR B CA 1
ATOM 5840 C C . THR B 1 344 ? 18.234 -30.812 -3.059 1 98.69 344 THR B C 1
ATOM 5842 O O . THR B 1 344 ? 17.281 -30.969 -2.299 1 98.69 344 THR B O 1
ATOM 5845 N N . GLY B 1 345 ? 18.734 -31.828 -3.584 1 98.62 345 GLY B N 1
ATOM 5846 C CA . GLY B 1 345 ? 18.297 -33.188 -3.336 1 98.62 345 GLY B CA 1
ATOM 5847 C C . GLY B 1 345 ? 18.625 -34.156 -4.473 1 98.62 345 GLY B C 1
ATOM 5848 O O . GLY B 1 345 ? 19.562 -33.906 -5.234 1 98.62 345 GLY B O 1
ATOM 5849 N N . ASN B 1 346 ? 17.969 -35.281 -4.582 1 98.62 346 ASN B N 1
ATOM 5850 C CA . ASN B 1 346 ? 18.188 -36.344 -5.547 1 98.62 346 ASN B CA 1
ATOM 5851 C C . ASN B 1 346 ? 17.484 -36.062 -6.875 1 98.62 346 ASN B C 1
ATOM 5853 O O . ASN B 1 346 ? 16.578 -36.812 -7.266 1 98.62 346 ASN B O 1
ATOM 5857 N N . LEU B 1 347 ? 18.016 -35.062 -7.566 1 98.75 347 LEU B N 1
ATOM 5858 C CA . LEU B 1 347 ? 17.469 -34.719 -8.883 1 98.75 347 LEU B CA 1
ATOM 5859 C C . LEU B 1 347 ? 17.859 -35.781 -9.906 1 98.75 347 LEU B C 1
ATOM 5861 O O . LEU B 1 347 ? 19.047 -35.906 -10.234 1 98.75 347 LEU B O 1
ATOM 5865 N N . VAL B 1 348 ? 16.859 -36.438 -10.492 1 98.62 348 VAL B N 1
ATOM 5866 C CA . VAL B 1 348 ? 17.141 -37.562 -11.375 1 98.62 348 VAL B CA 1
ATOM 5867 C C . VAL B 1 348 ? 16.594 -37.281 -12.773 1 98.62 348 VAL B C 1
ATOM 5869 O O . VAL B 1 348 ? 16.859 -38.031 -13.719 1 98.62 348 VAL B O 1
ATOM 5872 N N . TRP B 1 349 ? 15.883 -36.219 -12.961 1 98.75 349 TRP B N 1
ATOM 5873 C CA . TRP B 1 349 ? 15.227 -35.844 -14.219 1 98.75 349 TRP B CA 1
ATOM 5874 C C . TRP B 1 349 ? 15.055 -34.344 -14.32 1 98.75 349 TRP B C 1
ATOM 5876 O O . TRP B 1 349 ? 14.688 -33.688 -13.344 1 98.75 349 TRP B O 1
ATOM 5886 N N . TYR B 1 350 ? 15.422 -33.75 -15.453 1 98.56 350 TYR B N 1
ATOM 5887 C CA . TYR B 1 350 ? 15.344 -32.312 -15.688 1 98.56 350 TYR B CA 1
ATOM 5888 C C . TYR B 1 350 ? 14.859 -32.031 -17.109 1 98.56 350 TYR B C 1
ATOM 5890 O O . TYR B 1 350 ? 15.289 -32.688 -18.062 1 98.56 350 TYR B O 1
ATOM 5898 N N . LYS B 1 351 ? 13.984 -31.094 -17.234 1 98.56 351 LYS B N 1
ATOM 5899 C CA . LYS B 1 351 ? 13.477 -30.641 -18.516 1 98.56 351 LYS B CA 1
ATOM 5900 C C . LYS B 1 351 ? 13.18 -29.141 -18.5 1 98.56 351 LYS B C 1
ATOM 5902 O O . LYS B 1 351 ? 12.805 -28.594 -17.469 1 98.56 351 LYS B O 1
ATOM 5907 N N . GLU B 1 352 ? 13.422 -28.484 -19.594 1 97.88 352 GLU B N 1
ATOM 5908 C CA . GLU B 1 352 ? 13.07 -27.078 -19.766 1 97.88 352 GLU B CA 1
ATOM 5909 C C . GLU B 1 352 ? 11.836 -26.922 -20.656 1 97.88 352 GLU B C 1
ATOM 5911 O O . GLU B 1 352 ? 11.695 -27.625 -21.656 1 97.88 352 GLU B O 1
ATOM 5916 N N . ARG B 1 353 ? 10.898 -26.141 -20.219 1 97.25 353 ARG B N 1
ATOM 5917 C CA . ARG B 1 353 ? 9.781 -25.688 -21.047 1 97.25 353 ARG B CA 1
ATOM 5918 C C . ARG B 1 353 ? 9.703 -24.172 -21.109 1 97.25 353 ARG B C 1
ATOM 5920 O O . ARG B 1 353 ? 9.57 -23.516 -20.078 1 97.25 353 ARG B O 1
ATOM 5927 N N . ASP B 1 354 ? 9.742 -23.609 -22.281 1 96.56 354 ASP B N 1
ATOM 5928 C CA . ASP B 1 354 ? 9.891 -22.156 -22.438 1 96.56 354 ASP B CA 1
ATOM 5929 C C . ASP B 1 354 ? 8.586 -21.516 -22.906 1 96.56 354 ASP B C 1
ATOM 5931 O O . ASP B 1 354 ? 8.578 -20.375 -23.344 1 96.56 354 ASP B O 1
ATOM 5935 N N . ASP B 1 355 ? 7.5 -22.219 -22.766 1 96.62 355 ASP B N 1
ATOM 5936 C CA . ASP B 1 355 ? 6.203 -21.703 -23.172 1 96.62 355 ASP B CA 1
ATOM 5937 C C . ASP B 1 355 ? 5.242 -21.609 -21.984 1 96.62 355 ASP B C 1
ATOM 5939 O O . ASP B 1 355 ? 4.051 -21.359 -22.172 1 96.62 355 ASP B O 1
ATOM 5943 N N . ALA B 1 356 ? 5.711 -21.859 -20.844 1 97.94 356 ALA B N 1
ATOM 5944 C CA . ALA B 1 356 ? 4.859 -21.812 -19.656 1 97.94 356 ALA B CA 1
ATOM 5945 C C . ALA B 1 356 ? 5.594 -21.172 -18.484 1 97.94 356 ALA B C 1
ATOM 5947 O O . ALA B 1 356 ? 6.793 -20.891 -18.562 1 97.94 356 ALA B O 1
ATOM 5948 N N . GLY B 1 357 ? 4.762 -20.906 -17.453 1 98.19 357 GLY B N 1
ATOM 5949 C CA . GLY B 1 357 ? 5.34 -20.234 -16.297 1 98.19 357 GLY B CA 1
ATOM 5950 C C . GLY B 1 357 ? 4.953 -20.875 -14.977 1 98.19 357 GLY B C 1
ATOM 5951 O O . GLY B 1 357 ? 4.973 -22.109 -14.852 1 98.19 357 GLY B O 1
ATOM 5952 N N . HIS B 1 358 ? 4.773 -20.031 -13.992 1 98.19 358 HIS B N 1
ATOM 5953 C CA . HIS B 1 358 ? 4.637 -20.391 -12.586 1 98.19 358 HIS B CA 1
ATOM 5954 C C . HIS B 1 358 ? 3.422 -21.281 -12.359 1 98.19 358 HIS B C 1
ATOM 5956 O O . HIS B 1 358 ? 3.418 -22.109 -11.445 1 98.19 358 HIS B O 1
ATOM 5962 N N . PHE B 1 359 ? 2.393 -21.141 -13.188 1 98.44 359 PHE B N 1
ATOM 5963 C CA . PHE B 1 359 ? 1.162 -21.906 -13.086 1 98.44 359 PHE B CA 1
ATOM 5964 C C . PHE B 1 359 ? 1.127 -23.016 -14.133 1 98.44 359 PHE B C 1
ATOM 5966 O O . PHE B 1 359 ? 0.179 -23.109 -14.914 1 98.44 359 PHE B O 1
ATOM 5973 N N . ALA B 1 360 ? 2.08 -23.938 -13.961 1 98.19 360 ALA B N 1
ATOM 5974 C CA . ALA B 1 360 ? 2.436 -24.906 -15 1 98.19 360 ALA B CA 1
ATOM 5975 C C . ALA B 1 360 ? 1.27 -25.844 -15.305 1 98.19 360 ALA B C 1
ATOM 5977 O O . ALA B 1 360 ? 0.975 -26.109 -16.469 1 98.19 360 ALA B O 1
ATOM 5978 N N . CYS B 1 361 ? 0.562 -26.297 -14.281 1 98.25 361 CYS B N 1
ATOM 5979 C CA . CYS B 1 361 ? -0.526 -27.234 -14.477 1 98.25 361 CYS B CA 1
ATOM 5980 C C . CYS B 1 361 ? -1.718 -26.578 -15.156 1 98.25 361 CYS B C 1
ATOM 5982 O O . CYS B 1 361 ? -2.564 -27.25 -15.742 1 98.25 361 CYS B O 1
ATOM 5984 N N . LEU B 1 362 ? -1.793 -25.266 -15.055 1 98.06 362 LEU B N 1
ATOM 5985 C CA . LEU B 1 362 ? -2.812 -24.5 -15.758 1 98.06 362 LEU B CA 1
ATOM 5986 C C . LEU B 1 362 ? -2.332 -24.109 -17.156 1 98.06 362 LEU B C 1
ATOM 5988 O O . LEU B 1 362 ? -3.08 -24.219 -18.125 1 98.06 362 LEU B O 1
ATOM 5992 N N . GLU B 1 363 ? -1.073 -23.672 -17.281 1 97.81 363 GLU B N 1
ATOM 5993 C CA . GLU B 1 363 ? -0.525 -23.125 -18.516 1 97.81 363 GLU B CA 1
ATOM 5994 C C . GLU B 1 363 ? -0.225 -24.234 -19.516 1 97.81 363 GLU B C 1
ATOM 5996 O O . GLU B 1 363 ? -0.421 -24.062 -20.734 1 97.81 363 GLU B O 1
ATOM 6001 N N . ALA B 1 364 ? 0.31 -25.328 -19 1 97.38 364 ALA B N 1
ATOM 6002 C CA . ALA B 1 364 ? 0.769 -26.422 -19.859 1 97.38 364 ALA B CA 1
ATOM 6003 C C . ALA B 1 364 ? 0.364 -27.781 -19.281 1 97.38 364 ALA B C 1
ATOM 6005 O O . ALA B 1 364 ? 1.214 -28.641 -19.062 1 97.38 364 ALA B O 1
ATOM 6006 N N . PRO B 1 365 ? -0.971 -28 -19.172 1 98.06 365 PRO B N 1
ATOM 6007 C CA . PRO B 1 365 ? -1.406 -29.25 -18.547 1 98.06 365 PRO B CA 1
ATOM 6008 C C . PRO B 1 365 ? -0.898 -30.484 -19.281 1 98.06 365 PRO B C 1
ATOM 6010 O O . PRO B 1 365 ? -0.484 -31.469 -18.641 1 98.06 365 PRO B O 1
ATOM 6013 N N . HIS B 1 366 ? -0.86 -30.5 -20.594 1 97.38 366 HIS B N 1
ATOM 6014 C CA . HIS B 1 366 ? -0.358 -31.641 -21.344 1 97.38 366 HIS B CA 1
ATOM 6015 C C . HIS B 1 366 ? 1.124 -31.875 -21.062 1 97.38 366 HIS B C 1
ATOM 6017 O O . HIS B 1 366 ? 1.555 -33 -20.875 1 97.38 366 HIS B O 1
ATOM 6023 N N . GLY B 1 367 ? 1.827 -30.766 -21.062 1 98.12 367 GLY B N 1
ATOM 6024 C CA . GLY B 1 367 ? 3.25 -30.875 -20.781 1 98.12 367 GLY B CA 1
ATOM 6025 C C . GLY B 1 367 ? 3.543 -31.406 -19.391 1 98.12 367 GLY B C 1
ATOM 6026 O O . GLY B 1 367 ? 4.414 -32.25 -19.219 1 98.12 367 GLY B O 1
ATOM 6027 N N . ILE B 1 368 ? 2.854 -30.969 -18.406 1 98.44 368 ILE B N 1
ATOM 6028 C CA . ILE B 1 368 ? 3.104 -31.406 -17.031 1 98.44 368 ILE B CA 1
ATOM 6029 C C . ILE B 1 368 ? 2.688 -32.875 -16.875 1 98.44 368 ILE B C 1
ATOM 6031 O O . ILE B 1 368 ? 3.381 -33.656 -16.219 1 98.44 368 ILE B O 1
ATOM 6035 N N . VAL B 1 369 ? 1.576 -33.281 -17.453 1 98.44 369 VAL B N 1
ATOM 6036 C CA . VAL B 1 369 ? 1.147 -34.688 -17.391 1 98.44 369 VAL B CA 1
ATOM 6037 C C . VAL B 1 369 ? 2.211 -35.562 -18.016 1 98.44 369 VAL B C 1
ATOM 6039 O O . VAL B 1 369 ? 2.561 -36.625 -17.453 1 98.44 369 VAL B O 1
ATOM 6042 N N . GLU B 1 370 ? 2.723 -35.156 -19.141 1 98.06 370 GLU B N 1
ATOM 6043 C CA . GLU B 1 370 ? 3.803 -35.875 -19.781 1 98.06 370 GLU B CA 1
ATOM 6044 C C . GLU B 1 370 ? 5.016 -36 -18.859 1 98.06 370 GLU B C 1
ATOM 6046 O O . GLU B 1 370 ? 5.562 -37.094 -18.688 1 98.06 370 GLU B O 1
ATOM 6051 N N . ASP B 1 371 ? 5.41 -34.938 -18.297 1 98.5 371 ASP B N 1
ATOM 6052 C CA . ASP B 1 371 ? 6.602 -34.938 -17.453 1 98.5 371 ASP B CA 1
ATOM 6053 C C . ASP B 1 371 ? 6.395 -35.781 -16.203 1 98.5 371 ASP B C 1
ATOM 6055 O O . ASP B 1 371 ? 7.273 -36.562 -15.828 1 98.5 371 ASP B O 1
ATOM 6059 N N . VAL B 1 372 ? 5.266 -35.656 -15.57 1 98.31 372 VAL B N 1
ATOM 6060 C CA . VAL B 1 372 ? 4.945 -36.469 -14.398 1 98.31 372 VAL B CA 1
ATOM 6061 C C . VAL B 1 372 ? 4.996 -37.938 -14.75 1 98.31 372 VAL B C 1
ATOM 6063 O O . VAL B 1 372 ? 5.621 -38.75 -14.047 1 98.31 372 VAL B O 1
AT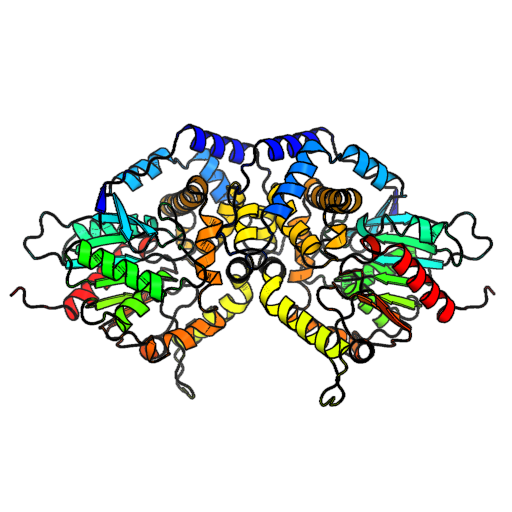OM 6066 N N . ARG B 1 373 ? 4.391 -38.375 -15.805 1 96.75 373 ARG B N 1
ATOM 6067 C CA . ARG B 1 373 ? 4.375 -39.781 -16.219 1 96.75 373 ARG B CA 1
ATOM 6068 C C . ARG B 1 373 ? 5.785 -40.281 -16.516 1 96.75 373 ARG B C 1
ATOM 6070 O O . ARG B 1 373 ? 6.137 -41.406 -16.156 1 96.75 373 ARG B O 1
ATOM 6077 N N . GLU B 1 374 ? 6.547 -39.438 -17.172 1 97.06 374 GLU B N 1
ATOM 6078 C CA . GLU B 1 374 ? 7.914 -39.844 -17.484 1 97.06 374 GLU B CA 1
ATOM 6079 C C . GLU B 1 374 ? 8.727 -40.062 -16.203 1 97.06 374 GLU B C 1
ATOM 6081 O O . GLU B 1 374 ? 9.414 -41.094 -16.062 1 97.06 374 GLU B O 1
ATOM 6086 N N . VAL B 1 375 ? 8.617 -39.156 -15.297 1 98.06 375 VAL B N 1
ATOM 6087 C CA . VAL B 1 375 ? 9.375 -39.219 -14.055 1 98.06 375 VAL B CA 1
ATOM 6088 C C . VAL B 1 375 ? 8.922 -40.438 -13.258 1 98.06 375 VAL B C 1
ATOM 6090 O O . VAL B 1 375 ? 9.75 -41.219 -12.781 1 98.06 375 VAL B O 1
ATOM 6093 N N . VAL B 1 376 ? 7.66 -40.656 -13.125 1 96.81 376 VAL B N 1
ATOM 6094 C CA . VAL B 1 376 ? 7.133 -41.75 -12.328 1 96.81 376 VAL B CA 1
ATOM 6095 C C . VAL B 1 376 ? 7.488 -43.062 -12.992 1 96.81 376 VAL B C 1
ATOM 6097 O O . VAL B 1 376 ? 7.91 -44.031 -12.32 1 96.81 376 VAL B O 1
ATOM 6100 N N . ALA B 1 377 ? 7.309 -43.219 -14.258 1 94.38 377 ALA B N 1
ATOM 6101 C CA . ALA B 1 377 ? 7.605 -44.438 -14.977 1 94.38 377 ALA B CA 1
ATOM 6102 C C . ALA B 1 377 ? 9.07 -44.844 -14.797 1 94.38 377 ALA B C 1
ATOM 6104 O O . ALA B 1 377 ? 9.383 -46.031 -14.633 1 94.38 377 ALA B O 1
ATOM 6105 N N . LYS B 1 378 ? 9.875 -43.906 -14.828 1 95.44 378 LYS B N 1
ATOM 6106 C CA . LYS B 1 378 ? 11.312 -44.188 -14.805 1 95.44 378 LYS B CA 1
ATOM 6107 C C . LYS B 1 378 ? 11.789 -44.5 -13.391 1 95.44 378 LYS B C 1
ATOM 6109 O O . LYS B 1 378 ? 12.711 -45.281 -13.188 1 95.44 378 LYS B O 1
ATOM 6114 N N . PHE B 1 379 ? 11.156 -43.969 -12.445 1 96.44 379 PHE B N 1
ATOM 6115 C CA . PHE B 1 379 ? 11.828 -43.969 -11.148 1 96.44 379 PHE B CA 1
ATOM 6116 C C . PHE B 1 379 ? 10.922 -44.531 -10.07 1 96.44 379 PHE B C 1
ATOM 6118 O O . PHE B 1 379 ? 11.297 -44.594 -8.898 1 96.44 379 PHE B O 1
ATOM 6125 N N . TRP B 1 380 ? 9.844 -44.938 -10.391 1 91.38 380 TRP B N 1
ATOM 6126 C CA . TRP B 1 380 ? 8.961 -45.719 -9.531 1 91.38 380 TRP B CA 1
ATOM 6127 C C . TRP B 1 380 ? 8.398 -46.906 -10.289 1 91.38 380 TRP B C 1
ATOM 6129 O O . TRP B 1 380 ? 7.223 -46.906 -10.664 1 91.38 380 TRP B O 1
ATOM 6139 N N . SER B 1 381 ? 9.453 -47.875 -11.039 1 73.25 381 SER B N 1
ATOM 6140 C CA . SER B 1 381 ? 9.062 -49.031 -11.852 1 73.25 381 SER B CA 1
ATOM 6141 C C . SER B 1 381 ? 8.555 -50.188 -10.984 1 73.25 381 SER B C 1
ATOM 6143 O O . SER B 1 381 ? 8.164 -51.219 -11.5 1 73.25 381 SER B O 1
ATOM 6145 N N . GLY B 1 382 ? 8.484 -50.312 -9.703 1 56.19 382 GLY B N 1
ATOM 6146 C CA . GLY B 1 382 ? 8.203 -51.5 -8.922 1 56.19 382 GLY B CA 1
ATOM 6147 C C . GLY B 1 382 ? 7.168 -52.406 -9.57 1 56.19 382 GLY B C 1
ATOM 6148 O O . GLY B 1 382 ? 6.336 -51.938 -10.352 1 56.19 382 GLY B O 1
ATOM 6149 N N . ASN B 1 383 ? 7.73 -53.844 -9.656 1 45.16 383 ASN B N 1
ATOM 6150 C CA . ASN B 1 383 ? 7.051 -55.094 -9.953 1 45.16 383 ASN B CA 1
ATOM 6151 C C . ASN B 1 383 ? 5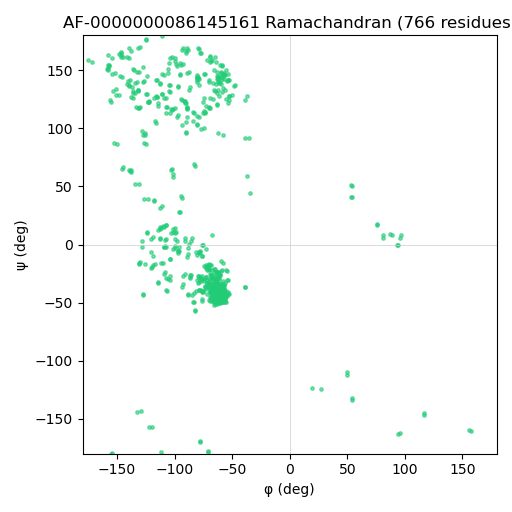.672 -55.156 -9.312 1 45.16 383 ASN B C 1
ATOM 6153 O O . ASN B 1 383 ? 5.527 -54.875 -8.117 1 45.16 383 ASN B O 1
ATOM 6157 N N . SER B 1 384 ? 4.699 -54.75 -9.984 1 40.34 384 SER B N 1
ATOM 6158 C CA . SER B 1 384 ? 3.457 -55.281 -9.422 1 40.34 384 SER B CA 1
ATOM 6159 C C . SER B 1 384 ? 3.639 -56.719 -8.914 1 40.34 384 SER B C 1
ATOM 6161 O O . SER B 1 384 ? 3.846 -57.625 -9.703 1 40.34 384 SER B O 1
ATOM 6163 N N . SER B 1 385 ? 4.625 -57 -7.898 1 32.34 385 SER B N 1
ATOM 6164 C CA . SER B 1 385 ? 4.277 -58.281 -7.328 1 32.34 385 SER B CA 1
ATOM 6165 C C . SER B 1 385 ? 2.867 -58.281 -6.742 1 32.34 385 SER B C 1
ATOM 6167 O O . SER B 1 385 ? 2.426 -57.25 -6.199 1 32.34 385 SER B O 1
#

Solvent-accessible surface area (backbone atoms only — not comparable to full-atom values): 39083 Å² total; per-residue (Å²): 121,62,76,40,85,42,77,93,79,77,60,66,70,59,54,50,49,51,49,53,50,63,70,66,53,66,69,74,88,61,60,89,45,92,86,37,63,68,67,31,26,57,38,53,67,59,55,48,50,53,51,51,39,52,76,72,66,56,52,66,70,58,48,52,52,58,60,60,73,53,46,35,29,34,32,56,52,96,77,25,47,35,24,28,37,56,41,69,40,79,85,52,94,56,86,53,40,40,30,39,42,35,46,29,82,81,60,44,51,70,45,42,67,64,36,50,57,54,36,27,68,38,84,72,82,32,22,25,38,35,30,40,29,55,68,6,28,46,79,10,38,44,68,82,53,87,79,54,32,48,60,55,52,20,54,51,51,52,51,49,39,46,73,74,67,40,74,49,31,33,36,40,20,24,59,57,12,23,53,22,46,29,36,30,18,38,75,37,32,90,28,31,46,30,35,35,27,52,40,49,56,35,51,66,65,86,85,70,82,80,76,47,70,61,43,50,50,21,52,51,43,35,52,49,34,71,71,50,62,37,20,68,54,44,26,23,38,25,22,18,41,37,46,26,54,36,28,34,70,25,67,59,20,35,41,44,69,44,43,41,52,61,59,71,20,30,43,72,87,44,65,84,38,67,70,49,46,48,50,51,50,49,49,40,47,40,34,41,78,47,54,15,58,24,43,43,19,43,60,45,46,47,38,80,51,84,92,38,40,31,61,53,31,44,31,80,85,35,23,21,64,20,46,26,27,40,41,26,21,63,29,26,59,44,34,47,34,68,71,14,36,40,57,21,34,41,59,74,42,75,45,79,42,79,75,22,12,50,51,36,42,63,65,31,24,68,60,46,53,51,50,45,48,51,48,40,56,71,61,57,58,70,71,84,117,119,61,75,39,85,41,77,94,79,77,60,66,69,58,52,51,48,54,51,52,48,64,69,65,54,66,69,75,88,62,58,90,44,92,86,35,63,69,67,30,27,58,37,54,67,59,55,50,50,53,50,51,40,52,76,72,65,58,52,67,70,60,48,51,53,61,61,60,72,53,46,36,29,34,32,56,54,94,76,23,47,34,22,28,35,56,42,70,42,80,87,52,93,57,86,53,41,40,31,38,41,34,48,29,82,79,60,43,51,68,44,42,68,64,36,50,56,53,36,28,68,38,85,70,81,33,21,26,39,36,29,38,28,56,70,7,26,47,80,11,38,44,68,82,52,89,80,54,32,46,60,55,52,21,52,51,53,53,50,49,38,46,72,73,68,40,74,49,30,34,38,40,22,23,59,56,13,22,53,21,48,29,34,31,18,37,76,38,32,89,27,32,46,32,35,33,28,51,39,48,57,36,50,65,64,84,86,70,80,82,75,46,72,61,42,50,49,19,52,51,42,34,52,48,33,68,72,49,62,36,21,67,54,44,25,24,37,28,21,17,41,37,46,27,54,35,30,31,69,25,67,60,20,34,41,41,70,45,43,41,51,62,61,70,20,29,42,72,88,45,64,83,37,66,70,48,48,48,50,52,50,48,50,40,46,40,32,43,77,47,51,15,57,22,43,44,19,42,60,45,46,48,38,80,50,83,92,37,37,31,58,53,30,44,30,79,85,37,24,21,63,20,47,26,26,39,41,27,21,63,27,25,58,45,33,44,35,67,70,14,36,38,56,20,34,40,60,75,43,74,46,79,41,78,73,22,12,51,52,35,43,64,64,31,26,68,59,46,54,50,50,45,48,52,48,41,56,71,61,61,62,77,74,86,120

Radius of gyration: 28.48 Å; Cα contacts (8 Å, |Δi|>4): 1547; chains: 2; bounding box: 61×104×50 Å

InterPro domains:
  IPR000639 Epoxide hydrolase-like [PR00412] (103-121)
  IPR000639 Epoxide hydrolase-like [PR00412] (126-141)
  IPR000639 Epoxide hydrolase-like [PR00412] (171-184)
  IPR000639 Epoxide hydrolase-like [PR00412] (353-375)
  IPR010497 Epoxide hydrolase, N-terminal [PF06441] (3-112)
  IPR016292 Epoxide hydrolase [PIRSF001112] (2-379)
  IPR029058 Alpha/Beta hydrolase fold [G3DSA:3.40.50.1820] (1-384)
  IPR029058 Alpha/Beta hydrolase fold [SSF53474] (2-379)

Nearest PDB structures (foldseek):
  5f4z-assembly3_E  TM=9.004E-01  e=3.918E-35  Streptomyces carzinostaticus subsp. neocarzinostaticus
  4qla-assembly1_A  TM=8.902E-01  e=8.008E-32  Bombyx mori
  4qa9-assembly1_A  TM=8.779E-01  e=2.247E-31  Streptomyces carzinostaticus subsp. neocarzinostaticus
  4qla-assembly1_B  TM=8.841E-01  e=4.962E-30  Bombyx mori
  5jz9-assembly1_A  TM=6.506E-01  e=1.036E-11  Mycobacterium tuberculosis CDC1551

Foldseek 3Di:
DDKFWDQDDFDVVLVVVVLVLLVPDDDDPADPDPVCAPQVFDGPVLLVLLSVCVNPPADVVVVSVLVRVFTKIWDQFPNKTKIKTWDAQDPPPDDAAEEEEEEAPPFFLLLQSQQQCCQRPNPARHHGYIGIGFALFQPMHFDPDALCALLNRLVRVCVVCVVVVQQAHEYEYFDSRVLNVLSCLLPVVVRHAEYEYAYFFFDFDPPDDPQDPQAVLLVVLLVCCQPRVCVLLVCLLVPLPVQLVVPQQPLSSLLRSRVSCVCQWWFVVCSNPPLSSNNSSNSSVSCNSRSRSSSSSSNSNNYDDSVCRRVQLLDSSSAREHEYEYEFEQSESRGHDPNGSVSRYRHDYYHYDDRTGRSCCSRPVVVVSVVRSVRCVVRVVDDPD/DDKFWDQDDFDVVLVVVVLVQLVPDDDDPADPDPVCAPQVFDGPVLLVLLSVCVNPPADLVVVSVLVRVFTKIWDQFPNKTKIKTWDAQDPPPDDAAEEEEEEAPPFFLCLQSQQQCCQRPNPARHHGYIGIGQALFQPMHFDPDALCALLNSLVRVCVVCVVVVQQAHEYEYFDSRVLNVLSCLLPVVVRHAEYEYAYFFFDFDPPDDPQDPQAVLLVVLLVCCQPRVCVLLVCLLVPLPVQLVVPLQPLSSLLRSRVSCVCQWWFVVCSNPPLSSNNSSNSSVSCNSRSRSSSSSSNSNNYDDSVCRNVQLLDNSSAREHEYEYEFEQSESRGHDPNGSVSRYRHDYYHYDDRTGRSCCSRPVVVVSVVRSVRCVVRVVDDPD